Protein AF-A0A7C8F099-F1 (afdb_monomer_lite)

Secondary structure (DSSP, 8-state):
--SSSSSSSSS--------------PPPPPPPPPPP-PPPPPPPPPPP--PPPP----TT-----TT-------SS-----EEEEEEE-TTGGGEEEEEETTS-----B----TT--TTSEEEEEEEPPTT--SEEEEEEEEETTS-EEEEEEEE---SS-TTSPPP--TT------PPPPPP------PPPP------PPPPP--PPPPPPPPPPP-S-----GGGEEEEEEE-HHHHS-GGGHHHHHHHHHHHHHHHHHHHTTT-SEEEEEEGGG--HHHHHHHHHHHHH-TT--EEEEEEE-EEETTEEE-SS-EEEHHHHHHHHHHHHHHHTTT-HHHHHHHHTTEEEEEE-STTGGGGHHHHHHTT-SEEEEESSB---HHHHHHHHHHHHHTT--HHHHHHHHHTTTTT-HHHHHHHHH-GGGTTB--PEEEEE-TT--TTT--TT--

Sequence (454 aa):
MRKSTALILALSVFIAASCVNESYAWKPSPPPPPPITIPTPPPPPPPPVIPLPPFQINNASFLKHPGTSIESARSTGCISNSDVLQIRGTNVNLAKSFNVDGGQVTAARLPGTSDCNLNNCFALSVTTVPGTSPGQRTVALTAIDGRVIRTNFQVTPAGNRCDVPAPNVPGVPVTQQIPPPPMQLPPIKTPPPIQLPPIKTPPPIVLPLPPPAPRKCTTGCDVNRNDRALIFLNNTAAAGDRNYQLLYQFLERSGKAVVSAELGPMYKNIIALEGANATSGNFKQRLAELENDPKVKAIDLVISLHGNPNNILFQDTEMPVSNLAADITNERVRTCRGDQACINQKKQKLRVVYSAACFGESHLDGWLAAGFDAAAGSHDVHTDSAASFPTFMNTWRSGYSFAESVNRANSADRQRKYDAWARSINRDWSSANSQKSVKGNSNVDPGRLMIWTK

pLDDT: mean 74.62, std 23.27, range [26.52, 98.75]

Foldseek 3Di:
DPPPPPPVQPPDPDFAFLADPDPPVDDDDDDDDDDDDDPDDDDDDDDPPDPDPPWDFDPPPFDPDPPPDPPQDPPDDDDFDKDKTKGFGACLVQFPDKDKPQADFPFDFDPDDPVADPRGITIGIGTGDQPRDWAKMWMWTQGPVGDIDIDIDTRDDDPPDPRDDPPPDPDDDPPDDDDPDDDDDDDDPDDDPPPDPPQDDADDQLDADDQPAFDDDPPQLQFQQQQEEEEEQQESQLPDDPVCNVVSVVLRVVLVVLCCVLCVVRHPYYHYQYAVRQALVNVLVVLVVLLPDPSHQAYEYEYHFADDQQWTDTNVDIDRLLVSLVVLLVSQCVVVVNPPVSSLSSLSRAEEYEYLYFCQVSNFVSSVSSRYFKYKFWNGGAGLCSFLVSQLSSNLSSWFFNVVSLVRSLCSCVVCSRLVSNVVNDVSSVVRTNRMDMDGDPVDDSRPHHSSHD

Radius of gyration: 27.8 Å; chains: 1; bounding box: 69×71×85 Å

Structure (mmCIF, N/CA/C/O backbone):
data_AF-A0A7C8F099-F1
#
_entry.id   AF-A0A7C8F099-F1
#
loop_
_atom_site.group_PDB
_atom_site.id
_atom_site.type_symbol
_atom_site.label_atom_id
_atom_site.label_alt_id
_atom_site.label_comp_id
_atom_site.label_asym_id
_atom_site.label_entity_id
_atom_site.label_seq_id
_atom_site.pdbx_PDB_ins_code
_atom_site.Cartn_x
_atom_site.Cartn_y
_atom_site.Cartn_z
_atom_site.occupancy
_atom_site.B_iso_or_equiv
_atom_site.auth_seq_id
_atom_site.auth_comp_id
_atom_site.auth_asym_id
_atom_site.auth_atom_id
_atom_site.pdbx_PDB_model_num
ATOM 1 N N . MET A 1 1 ? 9.299 -28.469 9.829 1.00 38.22 1 MET A N 1
ATOM 2 C CA . MET A 1 1 ? 8.887 -27.638 8.670 1.00 38.22 1 MET A CA 1
ATOM 3 C C . MET A 1 1 ? 9.795 -26.404 8.498 1.00 38.22 1 MET A C 1
ATOM 5 O O . MET A 1 1 ? 9.327 -25.288 8.645 1.00 38.22 1 MET A O 1
ATOM 9 N N . ARG A 1 2 ? 11.105 -26.562 8.227 1.00 32.91 2 ARG A N 1
ATOM 10 C CA . ARG A 1 2 ? 12.059 -25.424 8.107 1.00 32.91 2 ARG A CA 1
ATOM 11 C C . ARG A 1 2 ? 12.949 -25.444 6.848 1.00 32.91 2 ARG A C 1
ATOM 13 O O . ARG A 1 2 ? 13.865 -24.642 6.753 1.00 32.91 2 ARG A O 1
ATOM 20 N N . LYS A 1 3 ? 12.706 -26.340 5.881 1.00 30.36 3 LYS A N 1
ATOM 21 C CA . LYS A 1 3 ? 13.594 -26.519 4.710 1.00 30.36 3 LYS A CA 1
ATOM 22 C C . LYS A 1 3 ? 13.041 -25.987 3.376 1.00 30.36 3 LYS A C 1
ATOM 24 O O . LYS A 1 3 ? 13.790 -25.932 2.413 1.00 30.36 3 LYS A O 1
ATOM 29 N N . SER A 1 4 ? 11.785 -25.536 3.313 1.00 30.62 4 SER A N 1
ATOM 30 C CA . SER A 1 4 ? 11.147 -25.158 2.035 1.00 30.62 4 SER A CA 1
ATOM 31 C C . SER A 1 4 ? 11.249 -23.671 1.667 1.00 30.62 4 SER A C 1
ATOM 33 O O . SER A 1 4 ? 10.989 -23.322 0.523 1.00 30.62 4 SER A O 1
ATOM 35 N N . THR A 1 5 ? 11.661 -22.789 2.582 1.00 37.84 5 THR A N 1
ATOM 36 C CA . THR A 1 5 ? 11.727 -21.336 2.317 1.00 37.84 5 THR A CA 1
ATOM 37 C C . THR A 1 5 ? 13.047 -20.901 1.666 1.00 37.84 5 THR A C 1
ATOM 39 O O . THR A 1 5 ? 13.090 -19.882 0.988 1.00 37.84 5 THR A O 1
ATOM 42 N N . ALA A 1 6 ? 14.125 -21.676 1.824 1.00 33.84 6 ALA A N 1
ATOM 43 C CA . ALA A 1 6 ? 15.457 -21.285 1.350 1.00 33.84 6 ALA A CA 1
ATOM 44 C C . ALA A 1 6 ? 15.653 -21.467 -0.168 1.00 33.84 6 ALA A C 1
ATOM 46 O O . ALA A 1 6 ? 16.507 -20.812 -0.756 1.00 33.84 6 ALA A O 1
ATOM 47 N N . LEU A 1 7 ? 14.858 -22.328 -0.816 1.00 30.50 7 LEU A N 1
ATOM 48 C CA . LEU A 1 7 ? 15.072 -22.702 -2.220 1.00 30.50 7 LEU A CA 1
ATOM 49 C C . LEU A 1 7 ? 14.426 -21.729 -3.226 1.00 30.50 7 LEU A C 1
ATOM 51 O O . LEU A 1 7 ? 14.844 -21.679 -4.376 1.00 30.50 7 LEU A O 1
ATOM 55 N N . ILE A 1 8 ? 13.462 -20.904 -2.798 1.00 37.44 8 ILE A N 1
ATOM 56 C CA . ILE A 1 8 ? 12.811 -19.896 -3.662 1.00 37.44 8 ILE A CA 1
ATOM 57 C C . ILE A 1 8 ? 13.683 -18.629 -3.820 1.00 37.44 8 ILE A C 1
ATOM 59 O O . ILE A 1 8 ? 13.510 -17.870 -4.767 1.00 37.44 8 ILE A O 1
ATOM 63 N N . LEU A 1 9 ? 14.677 -18.424 -2.949 1.00 38.12 9 LEU A N 1
ATOM 64 C CA . LEU A 1 9 ? 15.547 -17.237 -2.944 1.00 38.12 9 LEU A CA 1
ATOM 65 C C . LEU A 1 9 ? 16.757 -17.318 -3.893 1.00 38.12 9 LEU A C 1
ATOM 67 O O . LEU A 1 9 ? 17.378 -16.295 -4.161 1.00 38.12 9 LEU A O 1
ATOM 71 N N . ALA A 1 10 ? 17.105 -18.503 -4.406 1.00 29.53 10 ALA A N 1
ATOM 72 C CA . ALA A 1 10 ? 18.357 -18.710 -5.144 1.00 29.53 10 ALA A CA 1
ATOM 73 C C . ALA A 1 10 ? 18.258 -18.483 -6.667 1.00 29.53 10 ALA A C 1
ATOM 75 O O . ALA A 1 10 ? 19.276 -18.528 -7.352 1.00 29.53 10 ALA A O 1
ATOM 76 N N . LEU A 1 11 ? 17.062 -18.240 -7.215 1.00 30.17 11 LEU A N 1
ATOM 77 C CA . LEU A 1 11 ? 16.843 -18.252 -8.663 1.00 30.17 11 LEU A CA 1
ATOM 78 C C . LEU A 1 11 ? 16.083 -17.011 -9.155 1.00 30.17 11 LEU A C 1
ATOM 80 O O . LEU A 1 11 ? 14.958 -17.147 -9.618 1.00 30.17 11 LEU A O 1
ATOM 84 N N . SER A 1 12 ? 16.662 -15.807 -9.022 1.00 32.50 12 SER A N 1
ATOM 85 C CA . SER A 1 12 ? 16.368 -14.607 -9.846 1.00 32.50 12 SER A CA 1
ATOM 86 C C . SER A 1 12 ? 17.232 -13.417 -9.409 1.00 32.50 12 SER A C 1
ATOM 88 O O . SER A 1 12 ? 16.894 -12.693 -8.476 1.00 32.50 12 SER A O 1
ATOM 90 N N . VAL A 1 13 ? 18.349 -13.193 -10.102 1.00 38.69 13 VAL A N 1
ATOM 91 C CA . VAL A 1 13 ? 19.118 -11.944 -10.014 1.00 38.69 13 VAL A CA 1
ATOM 92 C C . VAL A 1 13 ? 18.523 -10.962 -11.016 1.00 38.69 13 VAL A C 1
ATOM 94 O O . VAL A 1 13 ? 19.031 -10.808 -12.117 1.00 38.69 13 VAL A O 1
ATOM 97 N N . PHE A 1 14 ? 17.414 -10.327 -10.653 1.00 43.53 14 PHE A N 1
ATOM 98 C CA . PHE A 1 14 ? 16.945 -9.125 -11.332 1.00 43.53 14 PHE A CA 1
ATOM 99 C C . PHE A 1 14 ? 16.355 -8.199 -10.283 1.00 43.53 14 PHE A C 1
ATOM 101 O O . PHE A 1 14 ? 15.482 -8.581 -9.507 1.00 43.53 14 PHE A O 1
ATOM 108 N N . ILE A 1 15 ? 16.874 -6.982 -10.248 1.00 46.12 15 ILE A N 1
ATOM 109 C CA . ILE A 1 15 ? 16.385 -5.892 -9.417 1.00 46.12 15 ILE A CA 1
ATOM 110 C C . ILE A 1 15 ? 16.278 -4.724 -10.371 1.00 46.12 15 ILE A C 1
ATOM 112 O O . ILE A 1 15 ? 17.182 -4.497 -11.166 1.00 46.12 15 ILE A O 1
ATOM 116 N N . ALA A 1 16 ? 15.158 -4.029 -10.366 1.00 44.09 16 ALA A N 1
ATOM 117 C CA . ALA A 1 16 ? 15.074 -2.756 -11.045 1.00 44.09 16 ALA A CA 1
ATOM 118 C C . ALA A 1 16 ? 13.911 -1.944 -10.513 1.00 44.09 16 ALA A C 1
ATOM 120 O O . ALA A 1 16 ? 13.008 -2.449 -9.841 1.00 44.09 16 ALA A O 1
ATOM 121 N N . ALA A 1 17 ? 14.018 -0.662 -10.815 1.00 49.12 17 ALA A N 1
ATOM 122 C CA . ALA A 1 17 ? 13.109 0.373 -10.409 1.00 49.12 17 ALA A CA 1
ATOM 123 C C . ALA A 1 17 ? 11.699 0.123 -10.947 1.00 49.12 17 ALA A C 1
ATOM 125 O O . ALA A 1 17 ? 11.513 -0.086 -12.146 1.00 49.12 17 ALA A O 1
ATOM 126 N N . SER A 1 18 ? 10.692 0.231 -10.090 1.00 52.50 18 SER A N 1
ATOM 127 C CA . SER A 1 18 ? 9.282 0.275 -10.485 1.00 52.50 18 SER A CA 1
ATOM 128 C C . SER A 1 18 ? 8.868 1.681 -10.930 1.00 52.50 18 SER A C 1
ATOM 130 O O . SER A 1 18 ? 7.854 2.205 -10.473 1.00 52.50 18 SER A O 1
ATOM 132 N N . CYS A 1 19 ? 9.631 2.320 -11.824 1.00 56.69 19 CYS A N 1
ATOM 133 C CA . CYS A 1 19 ? 9.320 3.669 -12.309 1.00 56.69 19 CYS A CA 1
ATOM 134 C C . CYS A 1 19 ? 9.071 3.677 -13.814 1.00 56.69 19 CYS A C 1
ATOM 136 O O . CYS A 1 19 ? 9.748 2.973 -14.560 1.00 56.69 19 CYS A O 1
ATOM 138 N N . VAL A 1 20 ? 8.113 4.496 -14.238 1.00 48.66 20 VAL A N 1
ATOM 139 C CA . VAL A 1 20 ? 7.842 4.782 -15.647 1.00 48.66 20 VAL A CA 1
ATOM 140 C C . VAL A 1 20 ? 8.427 6.163 -15.913 1.00 48.66 20 VAL A C 1
ATOM 142 O O . VAL A 1 20 ? 7.917 7.140 -15.386 1.00 48.66 20 VAL A O 1
ATOM 145 N N . ASN A 1 21 ? 9.514 6.256 -16.680 1.00 41.03 21 ASN A N 1
ATOM 146 C CA . ASN A 1 21 ? 9.992 7.546 -17.199 1.00 41.03 21 ASN A CA 1
ATOM 147 C C . ASN A 1 21 ? 9.617 7.728 -18.680 1.00 41.03 21 ASN A C 1
ATOM 149 O O . ASN A 1 21 ? 10.219 8.527 -19.392 1.00 41.03 21 ASN A O 1
ATOM 153 N N . GLU A 1 22 ? 8.623 6.978 -19.163 1.00 43.00 22 GLU A N 1
ATOM 154 C CA . GLU A 1 22 ? 8.039 7.225 -20.474 1.00 43.00 22 GLU A CA 1
ATOM 155 C C . GLU A 1 22 ? 6.957 8.289 -20.320 1.00 43.00 22 GLU A C 1
ATOM 157 O O . GLU A 1 22 ? 5.908 8.074 -19.714 1.00 43.00 22 GLU A O 1
ATOM 162 N N . SER A 1 23 ? 7.231 9.460 -20.885 1.00 37.19 23 SER A N 1
ATOM 163 C CA . SER A 1 23 ? 6.254 10.511 -21.134 1.00 37.19 23 SER A CA 1
ATOM 164 C C . SER A 1 23 ? 5.233 10.008 -22.163 1.00 37.19 23 SER A C 1
ATOM 166 O O . SER A 1 23 ? 5.227 10.418 -23.321 1.00 37.19 23 SER A O 1
ATOM 168 N N . TYR A 1 24 ? 4.345 9.095 -21.762 1.00 38.19 24 TYR A N 1
ATOM 169 C CA . TYR A 1 24 ? 3.118 8.862 -22.511 1.00 38.19 24 TYR A CA 1
ATOM 170 C C . TYR A 1 24 ? 2.264 10.111 -22.357 1.00 38.19 24 TYR A C 1
ATOM 172 O O . TYR A 1 24 ? 1.764 10.416 -21.277 1.00 38.19 24 TYR A O 1
ATOM 180 N N . ALA A 1 25 ? 2.104 10.848 -23.453 1.00 33.09 25 ALA A N 1
ATOM 181 C CA . ALA A 1 25 ? 1.113 11.904 -23.555 1.00 33.09 25 ALA A CA 1
ATOM 182 C C . ALA A 1 25 ? -0.287 11.286 -23.390 1.00 33.09 25 ALA A C 1
ATOM 184 O O . ALA A 1 25 ? -0.931 10.877 -24.358 1.00 33.09 25 ALA A O 1
ATOM 185 N N . TRP A 1 26 ? -0.744 11.172 -22.144 1.00 38.16 26 TRP A N 1
ATOM 186 C CA . TRP A 1 26 ? -2.112 10.805 -21.824 1.00 38.16 26 TRP A CA 1
ATOM 187 C C . TRP A 1 26 ? -3.022 11.955 -22.263 1.00 38.16 26 TRP A C 1
ATOM 189 O O . TRP A 1 26 ? -2.859 13.098 -21.830 1.00 38.16 26 TRP A O 1
ATOM 199 N N . LYS A 1 27 ? -3.953 11.675 -23.181 1.00 30.53 27 LYS A N 1
ATOM 200 C CA . LYS A 1 27 ? -4.959 12.655 -23.602 1.00 30.53 27 LYS A CA 1
ATOM 201 C C . LYS A 1 27 ? -5.926 12.883 -22.435 1.00 30.53 27 LYS A C 1
ATOM 203 O O . LYS A 1 27 ? -6.546 11.910 -22.009 1.00 30.53 27 LYS A O 1
ATOM 208 N N . PRO A 1 28 ? -6.099 14.125 -21.950 1.00 32.72 28 PRO A N 1
ATOM 209 C CA . PRO A 1 28 ? -7.051 14.406 -20.889 1.00 32.72 28 PRO A CA 1
ATOM 210 C C . PRO A 1 28 ? -8.471 14.046 -21.326 1.00 32.72 28 PRO A C 1
ATOM 212 O O . PRO A 1 28 ? -8.907 14.403 -22.424 1.00 32.72 28 PRO A O 1
ATOM 215 N N . SER A 1 29 ? -9.192 13.340 -20.457 1.00 35.25 29 SER A N 1
ATOM 216 C CA . SER A 1 29 ? -10.630 13.124 -20.609 1.00 35.25 29 SER A CA 1
ATOM 217 C C . SER A 1 29 ? -11.360 14.475 -20.665 1.00 35.25 29 SER A C 1
ATOM 219 O O . SER A 1 29 ? -10.998 15.385 -19.913 1.00 35.25 29 SER A O 1
ATOM 221 N N . PRO A 1 30 ? -12.382 14.632 -21.528 1.00 44.91 30 PRO A N 1
ATOM 222 C CA . PRO A 1 30 ? -13.163 15.862 -21.594 1.00 44.91 30 PRO A CA 1
ATOM 223 C C . PRO A 1 30 ? -13.821 16.171 -20.237 1.00 44.91 30 PRO A C 1
ATOM 225 O O . PRO A 1 30 ? -14.144 15.244 -19.487 1.00 44.91 30 PRO A O 1
ATOM 228 N N . PRO A 1 31 ? -14.024 17.461 -19.910 1.00 48.53 31 PRO A N 1
ATOM 229 C CA . PRO A 1 31 ? -14.641 17.860 -18.653 1.00 48.53 31 PRO A CA 1
ATOM 230 C C . PRO A 1 31 ? -16.059 17.280 -18.539 1.00 48.53 31 PRO A C 1
ATOM 232 O O . PRO A 1 31 ? -16.783 17.228 -19.539 1.00 48.53 31 PRO A O 1
ATOM 235 N N . PRO A 1 32 ? -16.474 16.837 -17.339 1.00 46.69 32 PRO A N 1
ATOM 236 C CA . PRO A 1 32 ? -17.819 16.328 -17.134 1.00 46.69 32 PRO A CA 1
ATOM 237 C C . PRO A 1 32 ? -18.856 17.434 -17.397 1.00 46.69 32 PRO A C 1
ATOM 239 O O . PRO A 1 32 ? -18.605 18.600 -17.078 1.00 46.69 32 PRO A O 1
ATOM 242 N N . PRO A 1 33 ? -20.023 17.090 -17.973 1.00 56.03 33 PRO A N 1
ATOM 243 C CA . PRO A 1 33 ? -21.098 18.050 -18.183 1.00 56.03 33 PRO A CA 1
ATOM 244 C C . PRO A 1 33 ? -21.601 18.620 -16.844 1.00 56.03 33 PRO A C 1
ATOM 246 O O . PRO A 1 33 ? -21.510 17.944 -15.813 1.00 56.03 33 PRO A O 1
ATOM 249 N N . PRO A 1 34 ? -22.137 19.855 -16.839 1.00 56.00 34 PRO A N 1
ATOM 250 C CA . PRO A 1 34 ? -22.642 20.490 -15.629 1.00 56.00 34 PRO A CA 1
ATOM 251 C C . PRO A 1 34 ? -23.779 19.671 -14.990 1.00 56.00 34 PRO A C 1
ATOM 253 O O . PRO A 1 34 ? -24.546 19.021 -15.709 1.00 56.00 34 PRO A O 1
ATOM 256 N N . PRO A 1 35 ? -23.918 19.693 -13.650 1.00 44.97 35 PRO A N 1
ATOM 257 C CA . PRO A 1 35 ? -24.905 18.878 -12.955 1.00 44.97 35 PRO A CA 1
ATOM 258 C C . PRO A 1 35 ? -26.326 19.324 -13.308 1.00 44.97 35 PRO A C 1
ATOM 260 O O . PRO A 1 35 ? -26.704 20.469 -13.066 1.00 44.97 35 PRO A O 1
ATOM 263 N N . ILE A 1 36 ? -27.127 18.402 -13.839 1.00 51.50 36 ILE A N 1
ATOM 264 C CA . ILE A 1 36 ? -28.574 18.582 -13.968 1.00 51.50 36 ILE A CA 1
ATOM 265 C C . ILE A 1 36 ? -29.189 18.284 -12.598 1.00 51.50 36 ILE A C 1
ATOM 267 O O . ILE A 1 36 ? -29.092 17.166 -12.091 1.00 51.50 36 ILE A O 1
ATOM 271 N N . THR A 1 37 ? -29.818 19.283 -11.985 1.00 40.84 37 THR A N 1
ATOM 272 C CA . THR A 1 37 ? -30.587 19.129 -10.747 1.00 40.84 37 THR A CA 1
ATOM 273 C C . THR A 1 37 ? -31.910 18.426 -11.041 1.00 40.84 37 THR A C 1
ATOM 275 O O . THR A 1 37 ? -32.869 19.035 -11.508 1.00 40.84 37 THR A O 1
ATOM 278 N N . ILE A 1 38 ? -31.962 17.123 -10.760 1.00 49.59 38 ILE A N 1
ATOM 279 C CA . ILE A 1 38 ? -33.190 16.322 -10.799 1.00 49.59 38 ILE A CA 1
ATOM 280 C C . ILE A 1 38 ? -33.715 16.182 -9.358 1.00 49.59 38 ILE A C 1
ATOM 282 O O . ILE A 1 38 ? -32.927 15.844 -8.470 1.00 49.59 38 ILE A O 1
ATOM 286 N N . PRO A 1 39 ? -35.012 16.434 -9.093 1.00 47.47 39 PRO A N 1
ATOM 287 C CA . PRO A 1 39 ? -35.603 16.220 -7.775 1.00 47.47 39 PRO A CA 1
ATOM 288 C C . PRO A 1 39 ? -35.458 14.757 -7.344 1.00 47.47 39 PRO A C 1
ATOM 290 O O . PRO A 1 39 ? -35.674 13.835 -8.130 1.00 47.47 39 PRO A O 1
ATOM 293 N N . THR A 1 40 ? -35.076 14.550 -6.085 1.00 42.88 40 THR A N 1
ATOM 294 C CA . THR A 1 40 ? -34.811 13.232 -5.504 1.00 42.88 40 THR A CA 1
ATOM 295 C C . THR A 1 40 ? -36.081 12.374 -5.495 1.00 42.88 40 THR A C 1
ATOM 297 O O . THR A 1 40 ? -37.045 12.731 -4.813 1.00 42.88 40 THR A O 1
ATOM 300 N N . PRO A 1 41 ? -36.105 11.235 -6.213 1.00 52.56 41 PRO A N 1
ATOM 301 C CA . PRO A 1 41 ? -37.219 10.305 -6.139 1.00 52.56 41 PRO A CA 1
ATOM 302 C C . PRO A 1 41 ? -37.242 9.594 -4.774 1.00 52.56 41 PRO A C 1
ATOM 304 O O . PRO A 1 41 ? -36.205 9.491 -4.106 1.00 52.56 41 PRO A O 1
ATOM 307 N N . PRO A 1 42 ? -38.414 9.093 -4.346 1.00 61.91 42 PRO A N 1
ATOM 308 C CA . PRO A 1 42 ? -38.541 8.316 -3.119 1.00 61.91 42 PRO A CA 1
ATOM 309 C C . PRO A 1 42 ? -37.620 7.082 -3.138 1.00 61.91 42 PRO A C 1
ATOM 311 O O . PRO A 1 42 ? -37.306 6.561 -4.213 1.00 61.91 42 PRO A O 1
ATOM 314 N N . PRO A 1 43 ? -37.176 6.606 -1.958 1.00 51.00 43 PRO A N 1
ATOM 315 C CA . PRO A 1 43 ? -36.260 5.479 -1.862 1.00 51.00 43 PRO A CA 1
ATOM 316 C C . PRO A 1 43 ? -36.870 4.243 -2.538 1.00 51.00 43 PRO A C 1
ATOM 318 O O . PRO A 1 43 ? -38.020 3.898 -2.248 1.00 51.00 43 PRO A O 1
ATOM 321 N N . PRO A 1 44 ? -36.130 3.580 -3.443 1.00 51.19 44 PRO A N 1
ATOM 322 C CA . PRO A 1 44 ? -36.641 2.410 -4.129 1.00 51.19 44 PRO A CA 1
ATOM 323 C C . PRO A 1 44 ? -36.852 1.264 -3.129 1.00 51.19 44 PRO A C 1
ATOM 325 O O . PRO A 1 44 ? -36.115 1.162 -2.140 1.00 51.19 44 PRO A O 1
ATOM 328 N N . PRO A 1 45 ? -37.843 0.390 -3.375 1.00 63.88 45 PRO A N 1
ATOM 329 C CA . PRO A 1 45 ? -38.025 -0.814 -2.579 1.00 63.88 45 PRO A CA 1
ATOM 330 C C . PRO A 1 45 ? -36.741 -1.662 -2.587 1.00 63.88 45 PRO A C 1
ATOM 332 O O . PRO A 1 45 ? -35.963 -1.594 -3.546 1.00 63.88 45 PRO A O 1
ATOM 335 N N . PRO A 1 46 ? -36.496 -2.458 -1.527 1.00 51.16 46 PRO A N 1
ATOM 336 C CA . PRO A 1 46 ? -35.331 -3.328 -1.458 1.00 51.16 46 PRO A CA 1
ATOM 337 C C . PRO A 1 46 ? -35.260 -4.204 -2.716 1.00 51.16 46 PRO A C 1
ATOM 339 O O . PRO A 1 46 ? -36.292 -4.733 -3.144 1.00 51.16 46 PRO A O 1
ATOM 342 N N . PRO A 1 47 ? -34.073 -4.338 -3.336 1.00 42.81 47 PRO A N 1
ATOM 343 C CA . PRO A 1 47 ? -33.948 -5.082 -4.572 1.00 42.81 47 PRO A CA 1
ATOM 344 C C . PRO A 1 47 ? -34.381 -6.532 -4.330 1.00 42.81 47 PRO A C 1
ATOM 346 O O . PRO A 1 47 ? -34.009 -7.115 -3.305 1.00 42.81 47 PRO A O 1
ATOM 349 N N . PRO A 1 48 ? -35.161 -7.129 -5.248 1.00 51.59 48 PRO A N 1
ATOM 350 C CA . PRO A 1 48 ? -35.454 -8.548 -5.173 1.00 51.59 48 PRO A CA 1
ATOM 351 C C . PRO A 1 48 ? -34.133 -9.316 -5.129 1.00 51.59 48 PRO A C 1
ATOM 353 O O . PRO A 1 48 ? -33.162 -8.939 -5.786 1.00 51.59 48 PRO A O 1
ATOM 356 N N . VAL A 1 49 ? -34.084 -10.386 -4.336 1.00 41.75 49 VAL A N 1
ATOM 357 C CA . VAL A 1 49 ? -32.945 -11.306 -4.320 1.00 41.75 49 VAL A CA 1
ATOM 358 C C . VAL A 1 49 ? -32.838 -11.904 -5.720 1.00 41.75 49 VAL A C 1
ATOM 360 O O . VAL A 1 49 ? -33.602 -12.798 -6.074 1.00 41.75 49 VAL A O 1
ATOM 363 N N . ILE A 1 50 ? -31.932 -11.368 -6.540 1.00 36.19 50 ILE A N 1
ATOM 364 C CA . ILE A 1 50 ? -31.658 -11.896 -7.873 1.00 36.19 50 ILE A CA 1
ATOM 365 C C . ILE A 1 50 ? -30.782 -13.136 -7.662 1.00 36.19 50 ILE A C 1
ATOM 367 O O . ILE A 1 50 ? -29.644 -12.989 -7.203 1.00 36.19 50 ILE A O 1
ATOM 371 N N . PRO A 1 51 ? -31.268 -14.359 -7.945 1.00 44.56 51 PRO A N 1
ATOM 372 C CA . PRO A 1 51 ? -30.397 -15.523 -7.957 1.00 44.56 51 PRO A CA 1
ATOM 373 C C . PRO A 1 51 ? -29.259 -15.260 -8.944 1.00 44.56 51 PRO A C 1
ATOM 375 O O . PRO A 1 51 ? -29.498 -14.784 -10.056 1.00 44.56 51 PRO A O 1
ATOM 378 N N . LEU A 1 52 ? -28.018 -15.533 -8.523 1.00 41.59 52 LEU A N 1
ATOM 379 C CA . LEU A 1 52 ? -26.847 -15.419 -9.393 1.00 41.59 52 LEU A CA 1
ATOM 380 C C . LEU A 1 52 ? -27.159 -16.098 -10.736 1.00 41.59 52 LEU A C 1
ATOM 382 O O . LEU A 1 52 ? -27.661 -17.229 -10.723 1.00 41.59 52 LEU A O 1
ATOM 386 N N . PRO A 1 53 ? -26.891 -15.437 -11.878 1.00 45.44 53 PRO A N 1
ATOM 387 C CA . PRO A 1 53 ? -27.207 -16.011 -13.172 1.00 45.44 53 PRO A CA 1
ATOM 388 C C . PRO A 1 53 ? -26.546 -17.392 -13.302 1.00 45.44 53 PRO A C 1
ATOM 390 O O . PRO A 1 53 ? -25.428 -17.593 -12.805 1.00 45.44 53 PRO A O 1
ATOM 393 N N . PRO A 1 54 ? -27.229 -18.364 -13.934 1.00 46.44 54 PRO A N 1
ATOM 394 C CA . PRO A 1 54 ? -26.666 -19.684 -14.149 1.00 46.44 54 PRO A CA 1
ATOM 395 C C . PRO A 1 54 ? -25.321 -19.555 -14.863 1.00 46.44 54 PRO A C 1
ATOM 397 O O . PRO A 1 54 ? -25.136 -18.722 -15.749 1.00 46.44 54 PRO A O 1
ATOM 400 N N . PHE A 1 55 ? -24.366 -20.381 -14.449 1.00 40.94 55 PHE A N 1
ATOM 401 C CA . PHE A 1 55 ? -23.053 -20.446 -15.072 1.00 40.94 55 PHE A CA 1
ATOM 402 C C . PHE A 1 55 ? -23.239 -20.884 -16.530 1.00 40.94 55 PHE A C 1
ATOM 404 O O . PHE A 1 55 ? -23.646 -22.018 -16.777 1.00 40.94 55 PHE A O 1
ATOM 411 N N . GLN A 1 56 ? -22.994 -19.994 -17.491 1.00 41.62 56 GLN A N 1
ATOM 412 C CA . GLN A 1 56 ? -23.112 -20.318 -18.911 1.00 41.62 56 GLN A CA 1
ATOM 413 C C . GLN A 1 56 ? -21.725 -20.543 -19.510 1.00 41.62 56 GLN A C 1
ATOM 415 O O . GLN A 1 56 ? -20.926 -19.617 -19.642 1.00 41.62 56 GLN A O 1
ATOM 420 N N . ILE A 1 57 ? -21.443 -21.793 -19.883 1.00 41.47 57 ILE A N 1
ATOM 421 C CA . ILE A 1 57 ? -20.362 -22.112 -20.816 1.00 41.47 57 ILE A CA 1
ATOM 422 C C . ILE A 1 57 ? -20.982 -22.080 -22.207 1.00 41.47 57 ILE A C 1
ATOM 424 O O . ILE A 1 57 ? -21.818 -22.921 -22.534 1.00 41.47 57 ILE A O 1
ATOM 428 N N . ASN A 1 58 ? -20.577 -21.123 -23.037 1.00 41.31 58 ASN A N 1
ATOM 429 C CA . ASN A 1 58 ? -20.896 -21.192 -24.455 1.00 41.31 58 ASN A CA 1
ATOM 430 C C . ASN A 1 58 ? -20.096 -22.350 -25.064 1.00 41.31 58 ASN A C 1
ATOM 432 O O . ASN A 1 58 ? -18.886 -22.242 -25.258 1.00 41.31 58 ASN A O 1
ATOM 436 N N . ASN A 1 59 ? -20.781 -23.446 -25.410 1.00 37.28 59 ASN A N 1
ATOM 437 C CA . ASN A 1 59 ? -20.207 -24.585 -26.145 1.00 37.28 59 ASN A CA 1
ATOM 438 C C . ASN A 1 59 ? -19.554 -24.181 -27.487 1.00 37.28 59 ASN A C 1
ATOM 440 O O . ASN A 1 59 ? -18.832 -24.974 -28.081 1.00 37.28 59 ASN A O 1
ATOM 444 N N . ALA A 1 60 ? -19.782 -22.951 -27.959 1.00 30.75 60 ALA A N 1
ATOM 445 C CA . ALA A 1 60 ? -19.295 -22.421 -29.229 1.00 30.75 60 ALA A CA 1
ATOM 446 C C . ALA A 1 60 ? -17.874 -21.817 -29.194 1.00 30.75 60 ALA A C 1
ATOM 448 O O . ALA A 1 60 ? -17.443 -21.236 -30.186 1.00 30.75 60 ALA A O 1
ATOM 449 N N . SER A 1 61 ? -17.124 -21.900 -28.090 1.00 34.28 61 SER A N 1
ATOM 450 C CA . SER A 1 61 ? -15.809 -21.235 -27.995 1.00 34.28 61 SER A CA 1
ATOM 451 C C . SER A 1 61 ? -14.664 -22.165 -27.603 1.00 34.28 61 SER A C 1
ATOM 453 O O . SER A 1 61 ? -13.787 -21.791 -26.830 1.00 34.28 61 SER A O 1
ATOM 455 N N . PHE A 1 62 ? -14.640 -23.356 -28.197 1.00 39.72 62 PHE A N 1
ATOM 456 C CA . PHE A 1 62 ? -13.418 -24.141 -28.356 1.00 39.72 62 PHE A CA 1
ATOM 457 C C . PHE A 1 62 ? -12.890 -23.899 -29.769 1.00 39.72 62 PHE A C 1
ATOM 459 O O . PHE A 1 62 ? -13.182 -24.647 -30.700 1.00 39.72 62 PHE A O 1
ATOM 466 N N . LEU A 1 63 ? -12.146 -22.809 -29.959 1.00 35.50 63 LEU A N 1
ATOM 467 C CA . LEU A 1 63 ? -11.413 -22.623 -31.205 1.00 35.50 63 LEU A CA 1
ATOM 468 C C . LEU A 1 63 ? -10.223 -23.582 -31.185 1.00 35.50 63 LEU A C 1
ATOM 470 O O . LEU A 1 63 ? -9.195 -23.307 -30.572 1.00 35.50 63 LEU A O 1
ATOM 474 N N . LYS A 1 64 ? -10.349 -24.708 -31.892 1.00 39.88 64 LYS A N 1
ATOM 475 C CA . LYS A 1 64 ? -9.172 -25.328 -32.495 1.00 39.88 64 LYS A CA 1
ATOM 476 C C . LYS A 1 64 ? -8.692 -24.317 -33.532 1.00 39.88 64 LYS A C 1
ATOM 478 O O . LYS A 1 64 ? -9.297 -24.226 -34.595 1.00 39.88 64 LYS A O 1
ATOM 483 N N . HIS A 1 65 ? -7.697 -23.492 -33.203 1.00 32.19 65 HIS A N 1
ATOM 484 C CA . HIS A 1 65 ? -7.107 -22.604 -34.201 1.00 32.19 65 HIS A CA 1
ATOM 485 C C . HIS A 1 65 ? -6.581 -23.474 -35.352 1.00 32.19 65 HIS A C 1
ATOM 487 O O . HIS A 1 65 ? -5.745 -24.351 -35.114 1.00 32.19 65 HIS A O 1
ATOM 493 N N . PRO A 1 66 ? -7.046 -23.281 -36.596 1.00 31.11 66 PRO A N 1
ATOM 494 C CA . PRO A 1 66 ? -6.343 -23.815 -37.750 1.00 31.11 66 PRO A CA 1
ATOM 495 C C . PRO A 1 66 ? -4.937 -23.203 -37.733 1.00 31.11 66 PRO A C 1
ATOM 497 O O . PRO A 1 66 ? -4.795 -21.992 -37.871 1.00 31.11 66 PRO A O 1
ATOM 500 N N . GLY A 1 67 ? -3.915 -24.018 -37.465 1.00 30.41 67 GLY A N 1
ATOM 501 C CA . GLY A 1 67 ? -2.526 -23.557 -37.369 1.00 30.41 67 GLY A CA 1
ATOM 502 C C . GLY A 1 67 ? -1.892 -23.554 -35.974 1.00 30.41 67 GLY A C 1
ATOM 503 O O . GLY A 1 67 ? -0.725 -23.186 -35.880 1.00 30.41 67 GLY A O 1
ATOM 504 N N . THR A 1 68 ? -2.555 -24.015 -34.900 1.00 29.09 68 THR A N 1
ATOM 505 C CA . THR A 1 68 ? -1.795 -24.463 -33.716 1.00 29.09 68 THR A CA 1
ATOM 506 C C . THR A 1 68 ? -1.050 -25.745 -34.079 1.00 29.09 68 THR A C 1
ATOM 508 O O . THR A 1 68 ? -1.595 -26.848 -34.039 1.00 29.09 68 THR A O 1
ATOM 511 N N . SER A 1 69 ? 0.205 -25.596 -34.499 1.00 29.50 69 SER A N 1
ATOM 512 C CA . SER A 1 69 ? 1.109 -26.721 -34.682 1.00 29.50 69 SER A CA 1
ATOM 513 C C . SER A 1 69 ? 1.383 -27.352 -33.318 1.00 29.50 69 SER A C 1
ATOM 515 O O . SER A 1 69 ? 1.942 -26.701 -32.435 1.00 29.50 69 SER A O 1
ATOM 517 N N . ILE A 1 70 ? 1.044 -28.635 -33.170 1.00 33.56 70 ILE A N 1
ATOM 518 C CA . ILE A 1 70 ? 1.869 -29.556 -32.375 1.00 33.56 70 ILE A CA 1
ATOM 519 C C . ILE A 1 70 ? 3.296 -29.296 -32.853 1.00 33.56 70 ILE A C 1
ATOM 521 O O . ILE A 1 70 ? 3.487 -29.277 -34.070 1.00 33.56 70 ILE A O 1
ATOM 525 N N . GLU A 1 71 ? 4.239 -28.994 -31.956 1.00 26.52 71 GLU A N 1
ATOM 526 C CA . GLU A 1 71 ? 5.629 -28.745 -32.345 1.00 26.52 71 GLU A CA 1
ATOM 527 C C . GLU A 1 71 ? 6.060 -29.805 -33.362 1.00 26.52 71 GLU A C 1
ATOM 529 O O . GLU A 1 71 ? 6.192 -30.988 -33.050 1.00 26.52 71 GLU A O 1
ATOM 534 N N . SER A 1 72 ? 6.210 -29.390 -34.619 1.00 28.97 72 SER A N 1
ATOM 535 C CA . SER A 1 72 ? 6.786 -30.243 -35.640 1.00 28.97 72 SER A CA 1
ATOM 536 C C . SER A 1 72 ? 8.226 -30.466 -35.224 1.00 28.97 72 SER A C 1
ATOM 538 O O . SER A 1 72 ? 8.946 -29.483 -35.014 1.00 28.97 72 SER A O 1
ATOM 540 N N . ALA A 1 73 ? 8.621 -31.732 -35.100 1.00 26.77 73 ALA A N 1
ATOM 541 C CA . ALA A 1 73 ? 9.976 -32.138 -34.775 1.00 26.77 73 ALA A CA 1
ATOM 542 C C . ALA A 1 73 ? 10.985 -31.301 -35.574 1.00 26.77 73 ALA A C 1
ATOM 544 O O . ALA A 1 73 ? 11.183 -31.509 -36.772 1.00 26.77 73 ALA A O 1
ATOM 545 N N . ARG A 1 74 ? 11.649 -30.351 -34.906 1.00 31.94 74 ARG A N 1
ATOM 546 C CA . ARG A 1 74 ? 12.980 -29.962 -35.354 1.00 31.94 74 ARG A CA 1
ATOM 547 C C . ARG A 1 74 ? 13.831 -31.200 -35.120 1.00 31.94 74 ARG A C 1
ATOM 549 O O . ARG A 1 74 ? 13.773 -31.796 -34.047 1.00 31.94 74 ARG A O 1
ATOM 556 N N . SER A 1 75 ? 14.503 -31.636 -36.178 1.00 36.19 75 SER A N 1
ATOM 557 C CA . SER A 1 75 ? 15.453 -32.745 -36.188 1.00 36.19 75 SER A CA 1
ATOM 558 C C . SER A 1 75 ? 16.164 -32.881 -34.836 1.00 36.19 75 SER A C 1
ATOM 560 O O . SER A 1 75 ? 16.768 -31.911 -34.388 1.00 36.19 75 SER A O 1
ATOM 562 N N . THR A 1 76 ? 16.061 -34.079 -34.248 1.00 39.81 76 THR A N 1
ATOM 563 C CA . THR A 1 76 ? 16.585 -34.551 -32.948 1.00 39.81 76 THR A CA 1
ATOM 564 C C . THR A 1 76 ? 15.783 -34.185 -31.684 1.00 39.81 76 THR A C 1
ATOM 566 O O . THR A 1 76 ? 16.126 -33.254 -30.968 1.00 39.81 76 THR A O 1
ATOM 569 N N . GLY A 1 77 ? 14.786 -35.024 -31.354 1.00 41.59 77 GLY A N 1
ATOM 570 C CA . GLY A 1 77 ? 14.286 -35.226 -29.981 1.00 41.59 77 GLY A CA 1
ATOM 571 C C . GLY A 1 77 ? 12.946 -34.562 -29.645 1.00 41.59 77 GLY A C 1
ATOM 572 O O . GLY A 1 77 ? 12.911 -33.428 -29.187 1.00 41.59 77 GLY A O 1
ATOM 573 N N . CYS A 1 78 ? 11.838 -35.293 -29.800 1.00 48.09 78 CYS A N 1
ATOM 574 C CA . CYS A 1 78 ? 10.527 -34.879 -29.290 1.00 48.09 78 CYS A CA 1
ATOM 575 C C . CYS A 1 78 ? 10.405 -35.233 -27.796 1.00 48.09 78 CYS A C 1
ATOM 577 O O . CYS A 1 78 ? 10.612 -36.390 -27.433 1.00 48.09 78 CYS A O 1
ATOM 579 N N . ILE A 1 79 ? 10.094 -34.257 -26.933 1.00 46.09 79 ILE A N 1
ATOM 580 C CA . ILE A 1 79 ? 10.185 -34.415 -25.466 1.00 46.09 79 ILE A CA 1
ATOM 581 C C . ILE A 1 79 ? 8.800 -34.636 -24.808 1.00 46.09 79 ILE A C 1
ATOM 583 O O . ILE A 1 79 ? 8.728 -35.239 -23.738 1.00 46.09 79 ILE A O 1
ATOM 587 N N . SER A 1 80 ? 7.681 -34.226 -25.432 1.00 50.88 80 SER A N 1
ATOM 588 C CA . SER A 1 80 ? 6.322 -34.491 -24.906 1.00 50.88 80 SER A CA 1
ATOM 589 C C . SER A 1 80 ? 5.189 -34.260 -25.919 1.00 50.88 80 SER A C 1
ATOM 591 O O . SER A 1 80 ? 5.247 -33.298 -26.678 1.00 50.88 80 SER A O 1
ATOM 593 N N . ASN A 1 81 ? 4.112 -35.058 -25.843 1.00 56.69 81 ASN A N 1
ATOM 594 C CA . ASN A 1 81 ? 2.829 -34.797 -26.514 1.00 56.69 81 ASN A CA 1
ATOM 595 C C . ASN A 1 81 ? 1.864 -34.095 -25.537 1.00 56.69 81 ASN A C 1
ATOM 597 O O . ASN A 1 81 ? 1.401 -34.721 -24.581 1.00 56.69 81 ASN A O 1
ATOM 601 N N . SER A 1 82 ? 1.528 -32.824 -25.762 1.00 56.72 82 SER A N 1
ATOM 602 C CA . SER A 1 82 ? 0.506 -32.112 -24.981 1.00 56.72 82 SER A CA 1
ATOM 603 C C . SER A 1 82 ? -0.590 -31.538 -25.879 1.00 56.72 82 SER A C 1
ATOM 605 O O . SER A 1 82 ? -0.314 -30.910 -26.898 1.00 56.72 82 SER A O 1
ATOM 607 N N . ASP A 1 83 ? -1.850 -31.759 -25.497 1.00 58.47 83 ASP A N 1
ATOM 608 C CA . ASP A 1 83 ? -2.996 -31.069 -26.084 1.00 58.47 83 ASP A CA 1
ATOM 609 C C . ASP A 1 83 ? -3.315 -29.857 -25.199 1.00 58.47 83 ASP A C 1
ATOM 611 O O . ASP A 1 83 ? -3.523 -29.996 -23.995 1.00 58.47 83 ASP A O 1
ATOM 615 N N . VAL A 1 84 ? -3.381 -28.650 -25.761 1.00 56.00 84 VAL A N 1
ATOM 616 C CA . VAL A 1 84 ? -3.806 -27.464 -24.998 1.00 56.00 84 VAL A CA 1
ATOM 617 C C . VAL A 1 84 ? -5.305 -27.249 -25.190 1.00 56.00 84 VAL A C 1
ATOM 619 O O . VAL A 1 84 ? -5.770 -26.984 -26.296 1.00 56.00 84 VAL A O 1
ATOM 622 N N . LEU A 1 85 ? -6.067 -27.337 -24.101 1.00 59.97 85 LEU A N 1
ATOM 623 C CA . LEU A 1 85 ? -7.492 -27.031 -24.049 1.00 59.97 85 LEU A CA 1
ATOM 624 C C . LEU A 1 85 ? -7.704 -25.595 -23.554 1.00 59.97 85 LEU A C 1
ATOM 626 O O . LEU A 1 85 ? -7.395 -25.262 -22.413 1.00 59.97 85 LEU A O 1
ATOM 630 N N . GLN A 1 86 ? -8.297 -24.736 -24.380 1.00 60.06 86 GLN A N 1
ATOM 631 C CA . GLN A 1 86 ? -8.708 -23.399 -23.948 1.00 60.06 86 GLN A CA 1
ATOM 632 C C . GLN A 1 86 ? -10.187 -23.407 -23.543 1.00 60.06 86 GLN A C 1
ATOM 634 O O . GLN A 1 86 ? -11.053 -23.713 -24.357 1.00 60.06 86 GLN A O 1
ATOM 639 N N . ILE A 1 87 ? -10.479 -23.056 -22.290 1.00 63.34 87 ILE A N 1
ATOM 640 C CA . ILE A 1 87 ? -11.833 -22.966 -21.735 1.00 63.34 87 ILE A CA 1
ATOM 641 C C . ILE A 1 87 ? -12.200 -21.487 -21.590 1.00 63.34 87 ILE A C 1
ATOM 643 O O . ILE A 1 87 ? -11.515 -20.725 -20.905 1.00 63.34 87 ILE A O 1
ATOM 647 N N . ARG A 1 88 ? -13.296 -21.067 -22.229 1.00 61.59 88 ARG A N 1
ATOM 648 C CA . ARG A 1 88 ? -13.803 -19.687 -22.180 1.00 61.59 88 ARG A CA 1
ATOM 649 C C . ARG A 1 88 ? -15.184 -19.654 -21.524 1.00 61.59 88 ARG A C 1
ATOM 651 O O . ARG A 1 88 ? -16.013 -20.521 -21.783 1.00 61.59 88 ARG A O 1
ATOM 658 N N . GLY A 1 89 ? -15.428 -18.658 -20.679 1.00 60.03 89 GLY A N 1
ATOM 659 C CA . GLY A 1 89 ? -16.708 -18.462 -20.002 1.00 60.03 89 GLY A CA 1
ATOM 660 C C . GLY A 1 89 ? -16.619 -17.500 -18.821 1.00 60.03 89 GLY A C 1
ATOM 661 O O . GLY A 1 89 ? -15.557 -17.314 -18.219 1.00 60.03 89 GLY A O 1
ATOM 662 N N . THR A 1 90 ? -17.751 -16.895 -18.475 1.00 52.91 90 THR A N 1
ATOM 663 C CA . THR A 1 90 ? -17.882 -16.068 -17.273 1.00 52.91 90 THR A CA 1
ATOM 664 C C . THR A 1 90 ? -17.638 -16.936 -16.039 1.00 52.91 90 THR A C 1
ATOM 666 O O . THR A 1 90 ? -18.148 -18.051 -15.962 1.00 52.91 90 THR A O 1
ATOM 669 N N . ASN A 1 91 ? -16.867 -16.439 -15.069 1.00 55.25 91 ASN A N 1
ATOM 670 C CA . ASN A 1 91 ? -16.582 -17.117 -13.794 1.00 55.25 91 ASN A CA 1
ATOM 671 C C . ASN A 1 91 ? -15.719 -18.395 -13.872 1.00 55.25 91 ASN A C 1
ATOM 673 O O . ASN A 1 91 ? -15.572 -19.093 -12.868 1.00 55.25 91 ASN A O 1
ATOM 677 N N . VAL A 1 92 ? -15.093 -18.710 -15.013 1.00 61.00 92 VAL A N 1
ATOM 678 C CA . VAL A 1 92 ? -14.151 -19.850 -15.122 1.00 61.00 92 VAL A CA 1
ATOM 679 C C . VAL A 1 92 ? -12.944 -19.689 -14.179 1.00 61.00 92 VAL A C 1
ATOM 681 O O . VAL A 1 92 ? -12.397 -20.672 -13.684 1.00 61.00 92 VAL A O 1
ATOM 684 N N . ASN A 1 93 ? -12.573 -18.452 -13.843 1.00 61.34 93 ASN A N 1
ATOM 685 C CA . ASN A 1 93 ? -11.561 -18.123 -12.834 1.00 61.34 93 ASN A CA 1
ATOM 686 C C . ASN A 1 93 ? -11.938 -18.533 -11.392 1.00 61.34 93 ASN A C 1
ATOM 688 O O . ASN A 1 93 ? -11.069 -18.499 -10.524 1.00 61.34 93 ASN A O 1
ATOM 692 N N . LEU A 1 94 ? -13.195 -18.913 -11.132 1.00 60.09 94 LEU A N 1
ATOM 693 C CA . LEU A 1 94 ? -13.684 -19.375 -9.826 1.00 60.09 94 LEU A CA 1
ATOM 694 C C . LEU A 1 94 ? -13.647 -20.908 -9.669 1.00 60.09 94 LEU A C 1
ATOM 696 O O . LEU A 1 94 ? -14.140 -21.434 -8.668 1.00 60.09 94 LEU A O 1
ATOM 700 N N . ALA A 1 95 ? -13.097 -21.647 -10.638 1.00 63.75 95 ALA A N 1
ATOM 701 C CA . ALA A 1 95 ? -12.911 -23.092 -10.518 1.00 63.75 95 ALA A CA 1
ATOM 702 C C . ALA A 1 95 ? -11.834 -23.424 -9.465 1.00 63.75 95 ALA A C 1
ATOM 704 O O . ALA A 1 95 ? -10.717 -22.912 -9.506 1.00 63.75 95 ALA A O 1
ATOM 705 N N . LYS A 1 96 ? -12.177 -24.301 -8.518 1.00 68.06 96 LYS A N 1
ATOM 706 C CA . LYS A 1 96 ? -11.315 -24.781 -7.429 1.00 68.06 96 LYS A CA 1
ATOM 707 C C . LYS A 1 96 ? -10.439 -25.961 -7.857 1.00 68.06 96 LYS A C 1
ATOM 709 O O . LYS A 1 96 ? -9.316 -26.089 -7.376 1.00 68.06 96 LYS A O 1
ATOM 714 N N . SER A 1 97 ? -10.950 -26.836 -8.721 1.00 74.75 97 SER A N 1
ATOM 715 C CA . SER A 1 97 ? -10.222 -28.010 -9.214 1.00 74.75 97 SER A CA 1
ATOM 716 C C . SER A 1 97 ? -10.690 -28.448 -10.602 1.00 74.75 97 SER A C 1
ATOM 718 O O . SER A 1 97 ? -11.788 -28.102 -11.049 1.00 74.75 97 SER A O 1
ATOM 720 N N . PHE A 1 98 ? -9.836 -29.237 -11.258 1.00 75.25 98 PHE A N 1
ATOM 721 C CA . PHE A 1 98 ? -10.060 -29.829 -12.573 1.00 75.25 98 PHE A CA 1
ATOM 722 C C . PHE A 1 98 ? -9.798 -31.331 -12.490 1.00 75.25 98 PHE A C 1
ATOM 724 O O . PHE A 1 98 ? -8.822 -31.750 -11.870 1.00 75.25 98 PHE A O 1
ATOM 731 N N . ASN A 1 99 ? -10.653 -32.126 -13.123 1.00 78.88 99 ASN A N 1
ATOM 732 C CA . ASN A 1 99 ? -10.445 -33.559 -13.303 1.00 78.88 99 ASN A CA 1
ATOM 733 C C . ASN A 1 99 ? -10.688 -33.915 -14.774 1.00 78.88 99 ASN A C 1
ATOM 735 O O . ASN A 1 99 ? -11.622 -33.384 -15.372 1.00 78.88 99 ASN A O 1
ATOM 739 N N . VAL A 1 100 ? -9.857 -34.778 -15.355 1.00 77.44 100 VAL A N 1
ATOM 740 C CA . VAL A 1 100 ? -10.045 -35.289 -16.717 1.00 77.44 100 VAL A CA 1
ATOM 741 C C . VAL A 1 100 ? -10.098 -36.804 -16.652 1.00 77.44 100 VAL A C 1
ATOM 743 O O . VAL A 1 100 ? -9.175 -37.439 -16.144 1.00 77.44 100 VAL A O 1
ATOM 746 N N . ASP A 1 101 ? -11.174 -37.383 -17.174 1.00 76.94 101 ASP A N 1
ATOM 747 C CA . ASP A 1 101 ? -11.365 -38.831 -17.142 1.00 76.94 101 ASP A CA 1
ATOM 748 C C . ASP A 1 101 ? -10.306 -39.524 -18.018 1.00 76.94 101 ASP A C 1
ATOM 750 O O . ASP A 1 101 ? -10.144 -39.182 -19.185 1.00 76.94 101 ASP A O 1
ATOM 754 N N . GLY A 1 102 ? -9.586 -40.517 -17.487 1.00 67.06 102 GLY A N 1
ATOM 755 C CA . GLY A 1 102 ? -8.700 -41.374 -18.288 1.00 67.06 102 GLY A CA 1
ATOM 756 C C . GLY A 1 102 ? -7.406 -40.722 -18.805 1.00 67.06 102 GLY A C 1
ATOM 757 O O . GLY A 1 102 ? -6.932 -41.103 -19.877 1.00 67.06 102 GLY A O 1
ATOM 758 N N . GLY A 1 103 ? -6.836 -39.755 -18.075 1.00 61.97 103 GLY A N 1
ATOM 759 C CA . GLY A 1 103 ? -5.509 -39.183 -18.347 1.00 61.97 103 GLY A CA 1
ATOM 760 C C . GLY A 1 103 ? -4.841 -38.611 -17.090 1.00 61.97 103 GLY A C 1
ATOM 761 O O . GLY A 1 103 ? -5.510 -38.346 -16.094 1.00 61.97 103 GLY A O 1
ATOM 762 N N . GLN A 1 104 ? -3.518 -38.411 -17.119 1.00 55.66 104 GLN A N 1
ATOM 763 C CA . GLN A 1 104 ? -2.849 -37.561 -16.127 1.00 55.66 104 GLN A CA 1
ATOM 764 C C . GLN A 1 104 ? -2.919 -36.106 -16.585 1.00 55.66 104 GLN A C 1
ATOM 766 O O . GLN A 1 104 ? -2.587 -35.790 -17.720 1.00 55.66 104 GLN A O 1
ATOM 771 N N . VAL A 1 105 ? -3.362 -35.213 -15.703 1.00 56.41 105 VAL A N 1
ATOM 772 C CA . VAL A 1 105 ? -3.522 -33.792 -16.020 1.00 56.41 105 VAL A CA 1
ATOM 773 C C . VAL A 1 105 ? -2.455 -33.009 -15.287 1.00 56.41 105 VAL A C 1
ATOM 775 O O . VAL A 1 105 ? -2.543 -32.810 -14.076 1.00 56.41 105 VAL A O 1
ATOM 778 N N . THR A 1 106 ? -1.477 -32.496 -16.020 1.00 53.72 106 THR A N 1
ATOM 779 C CA . THR A 1 106 ? -0.608 -31.437 -15.507 1.00 53.72 106 THR A CA 1
ATOM 780 C C . THR A 1 106 ? -1.271 -30.100 -15.820 1.00 53.72 106 THR A C 1
ATOM 782 O O . THR A 1 106 ? -0.976 -29.455 -16.822 1.00 53.72 106 THR A O 1
ATOM 785 N N . ALA A 1 107 ? -2.228 -29.696 -14.982 1.00 53.41 107 ALA A N 1
ATOM 786 C CA . ALA A 1 107 ? -2.928 -28.429 -15.155 1.00 53.41 107 ALA A CA 1
ATOM 787 C C . ALA A 1 107 ? -1.958 -27.262 -14.910 1.00 53.41 107 ALA A C 1
ATOM 789 O O . ALA A 1 107 ? -1.694 -26.886 -13.769 1.00 53.41 107 ALA A O 1
ATOM 790 N N . ALA A 1 108 ? -1.425 -26.678 -15.980 1.00 49.22 108 ALA A N 1
ATOM 791 C CA . ALA A 1 108 ? -0.689 -25.423 -15.917 1.00 49.22 108 ALA A CA 1
ATOM 792 C C . ALA A 1 108 ? -1.603 -24.286 -16.380 1.00 49.22 108 ALA A C 1
ATOM 794 O O . ALA A 1 108 ? -2.119 -24.316 -17.496 1.00 49.22 108 ALA A O 1
ATOM 795 N N . ARG A 1 109 ? -1.790 -23.271 -15.529 1.00 51.72 109 ARG A N 1
ATOM 796 C CA . ARG A 1 109 ? -2.397 -22.000 -15.936 1.00 51.72 109 ARG A CA 1
ATOM 797 C C . ARG A 1 109 ? -1.402 -21.307 -16.866 1.00 51.72 109 ARG A C 1
ATOM 799 O O . ARG A 1 109 ? -0.413 -20.757 -16.388 1.00 51.72 109 ARG A O 1
ATOM 806 N N . LEU A 1 110 ? -1.625 -21.376 -18.177 1.00 43.91 110 LEU A N 1
ATOM 807 C CA . LEU A 1 110 ? -0.734 -20.717 -19.131 1.00 43.91 110 LEU A CA 1
ATOM 808 C C . LEU A 1 110 ? -0.951 -19.193 -19.069 1.00 43.91 110 LEU A C 1
ATOM 810 O O . LEU A 1 110 ? -2.100 -18.743 -19.124 1.00 43.91 110 LEU A O 1
ATOM 814 N N . PRO A 1 111 ? 0.112 -18.383 -18.927 1.00 41.19 111 PRO A N 1
ATOM 815 C CA . PRO A 1 111 ? -0.009 -16.938 -19.027 1.00 41.19 111 PRO A CA 1
ATOM 816 C C . PRO A 1 111 ? -0.348 -16.540 -20.470 1.00 41.19 111 PRO A C 1
ATOM 818 O O . PRO A 1 111 ? 0.360 -16.915 -21.397 1.00 41.19 111 PRO A O 1
ATOM 821 N N . GLY A 1 112 ? -1.441 -15.786 -20.621 1.00 48.81 112 GLY A N 1
ATOM 822 C CA . GLY A 1 112 ? -1.747 -14.900 -21.750 1.00 48.81 112 GLY A CA 1
ATOM 823 C C . GLY A 1 112 ? -1.348 -15.380 -23.145 1.00 48.81 112 GLY A C 1
ATOM 824 O O . GLY A 1 112 ? -0.356 -14.916 -23.696 1.00 48.81 112 GLY A O 1
ATOM 825 N N . THR A 1 113 ? -2.185 -16.201 -23.777 1.00 43.03 113 THR A N 1
ATOM 826 C CA . THR A 1 113 ? -2.287 -16.150 -25.243 1.00 43.03 113 THR A CA 1
ATOM 827 C C . THR A 1 113 ? -2.971 -14.830 -25.618 1.00 43.03 113 THR A C 1
ATOM 829 O O . THR A 1 113 ? -3.944 -14.468 -24.952 1.00 43.03 113 THR A O 1
ATOM 832 N N . SER A 1 114 ? -2.513 -14.135 -26.664 1.00 44.72 114 SER A N 1
ATOM 833 C CA . SER A 1 114 ? -3.029 -12.824 -27.127 1.00 44.72 114 SER A CA 1
ATOM 834 C C . SER A 1 114 ? -4.556 -12.745 -27.265 1.00 44.72 114 SER A C 1
ATOM 836 O O . SER A 1 114 ? -5.139 -11.674 -27.131 1.00 44.72 114 SER A O 1
ATOM 838 N N . ASP A 1 115 ? -5.206 -13.891 -27.458 1.00 42.47 115 ASP A N 1
ATOM 839 C CA . ASP A 1 115 ? -6.632 -14.000 -27.770 1.00 42.47 115 ASP A CA 1
ATOM 840 C C . ASP A 1 115 ? -7.490 -14.306 -26.518 1.00 42.47 115 ASP A C 1
ATOM 842 O O . ASP A 1 115 ? -8.675 -14.632 -26.612 1.00 42.47 115 ASP A O 1
ATOM 846 N N . CYS A 1 116 ? -6.884 -14.248 -25.326 1.00 45.75 116 CYS A N 1
ATOM 847 C CA . CYS A 1 116 ? -7.468 -14.628 -24.039 1.00 45.75 116 CYS A CA 1
ATOM 848 C C . CYS A 1 116 ? -7.389 -13.447 -23.058 1.00 45.75 116 CYS A C 1
ATOM 850 O O . CYS A 1 116 ? -6.440 -13.323 -22.286 1.00 45.75 116 CYS A O 1
ATOM 852 N N . ASN A 1 117 ? -8.402 -12.574 -23.066 1.00 50.97 117 ASN A N 1
ATOM 853 C CA . ASN A 1 117 ? -8.538 -11.542 -22.035 1.00 50.97 117 ASN A CA 1
ATOM 854 C C . ASN A 1 117 ? -8.901 -12.190 -20.684 1.00 50.97 117 ASN A C 1
ATOM 856 O O . ASN A 1 117 ? -9.847 -12.976 -20.580 1.00 50.97 117 ASN A O 1
ATOM 860 N N . LEU A 1 118 ? -8.124 -11.856 -19.649 1.00 54.69 118 LEU A N 1
ATOM 861 C CA . LEU A 1 118 ? -7.936 -12.625 -18.406 1.00 54.69 118 LEU A CA 1
ATOM 862 C C . LEU A 1 118 ? -9.192 -12.885 -17.552 1.00 54.69 118 LEU A C 1
ATOM 864 O O . LEU A 1 118 ? -9.163 -13.762 -16.689 1.00 54.69 118 LEU A O 1
ATOM 868 N N . ASN A 1 119 ? -10.291 -12.161 -17.767 1.00 50.44 119 ASN A N 1
ATOM 869 C CA . ASN A 1 119 ? -11.450 -12.223 -16.870 1.00 50.44 119 ASN A CA 1
ATOM 870 C C . ASN A 1 119 ? -12.443 -13.350 -17.202 1.00 50.44 119 ASN A C 1
ATOM 872 O O . ASN A 1 119 ? -13.185 -13.766 -16.319 1.00 50.44 119 ASN A O 1
ATOM 876 N N . ASN A 1 120 ? -12.426 -13.888 -18.428 1.00 55.50 120 ASN A N 1
ATOM 877 C CA . ASN A 1 120 ? -13.392 -14.900 -18.889 1.00 55.50 120 ASN A CA 1
ATOM 878 C C . ASN A 1 120 ? -12.726 -16.088 -19.604 1.00 55.50 120 ASN A C 1
ATOM 880 O O . ASN A 1 120 ? -13.341 -16.742 -20.448 1.00 55.50 120 ASN A O 1
ATOM 884 N N . CYS A 1 121 ? -11.439 -16.330 -19.350 1.00 56.78 121 CYS A N 1
ATOM 885 C CA . CYS A 1 121 ? -10.666 -17.285 -20.131 1.00 56.78 121 CYS A CA 1
ATOM 886 C C . CYS A 1 121 ? -9.606 -17.997 -19.276 1.00 56.78 121 CYS A C 1
ATOM 888 O O . CYS A 1 121 ? -8.879 -17.373 -18.503 1.00 56.78 121 CYS A O 1
ATOM 890 N N . PHE A 1 122 ? -9.542 -19.322 -19.407 1.00 61.38 122 PHE A N 1
ATOM 891 C CA . PHE A 1 122 ? -8.602 -20.209 -18.729 1.00 61.38 122 PHE A CA 1
ATOM 892 C C . PHE A 1 122 ? -8.021 -21.191 -19.746 1.00 61.38 122 PHE A C 1
ATOM 894 O O . PHE A 1 122 ? -8.760 -21.884 -20.439 1.00 61.38 122 PHE A O 1
ATOM 901 N N . ALA A 1 123 ? -6.697 -21.264 -19.843 1.00 60.03 123 ALA A N 1
ATOM 902 C CA . ALA A 1 123 ? -6.019 -22.269 -20.653 1.00 60.03 123 ALA A CA 1
ATOM 903 C C . ALA A 1 123 ? -5.570 -23.428 -19.755 1.00 60.03 123 ALA A C 1
ATOM 905 O O . ALA A 1 123 ? -4.863 -23.213 -18.770 1.00 60.03 123 ALA A O 1
ATOM 906 N N . LEU A 1 124 ? -5.997 -24.639 -20.104 1.00 60.22 124 LEU A N 1
ATOM 907 C CA . LEU A 1 124 ? -5.630 -25.901 -19.480 1.00 60.22 124 LEU A CA 1
ATOM 908 C C . LEU A 1 124 ? -4.737 -26.679 -20.451 1.00 60.22 124 LEU A C 1
ATOM 910 O O . LEU A 1 124 ? -5.198 -27.094 -21.508 1.00 60.22 124 LEU A O 1
ATOM 914 N N . SER A 1 125 ? -3.479 -26.926 -20.098 1.00 60.41 125 SER A N 1
ATOM 915 C CA . SER A 1 125 ? -2.692 -27.935 -20.817 1.00 60.41 125 SER A CA 1
ATOM 916 C C . SER A 1 125 ? -3.086 -29.331 -20.329 1.00 60.41 125 SER A C 1
ATOM 918 O O . SER A 1 125 ? -3.069 -29.593 -19.125 1.00 60.41 125 SER A O 1
ATOM 920 N N . VAL A 1 126 ? -3.465 -30.217 -21.246 1.00 60.75 126 VAL A N 1
ATOM 921 C CA . VAL A 1 126 ? -3.738 -31.632 -20.991 1.00 60.75 126 VAL A CA 1
ATOM 922 C C . VAL A 1 126 ? -2.640 -32.443 -21.670 1.00 60.75 126 VAL A C 1
ATOM 924 O O . VAL A 1 126 ? -2.655 -32.684 -22.875 1.00 60.75 126 VAL A O 1
ATOM 927 N N . THR A 1 127 ? -1.654 -32.872 -20.890 1.00 58.72 127 THR A N 1
ATOM 928 C CA . THR A 1 127 ? -0.593 -33.746 -21.396 1.00 58.72 127 THR A CA 1
ATOM 929 C C . THR A 1 127 ? -1.094 -35.182 -21.420 1.00 58.72 127 THR A C 1
ATOM 931 O O . THR A 1 127 ? -1.284 -35.793 -20.372 1.00 58.72 127 THR A O 1
ATOM 934 N N . THR A 1 128 ? -1.306 -35.752 -22.606 1.00 56.78 128 THR A N 1
ATOM 935 C CA . THR A 1 128 ? -1.594 -37.186 -22.700 1.00 56.78 128 THR A CA 1
ATOM 936 C C . THR A 1 128 ? -0.307 -37.969 -22.478 1.00 56.78 128 THR A C 1
ATOM 938 O O . THR A 1 128 ? 0.680 -37.752 -23.178 1.00 56.78 128 THR A O 1
ATOM 941 N N . VAL A 1 129 ? -0.313 -38.890 -21.518 1.00 56.94 129 VAL A N 1
ATOM 942 C CA . VAL A 1 129 ? 0.804 -39.820 -21.315 1.00 56.94 129 VAL A CA 1
ATOM 943 C C . VAL A 1 129 ? 0.821 -40.891 -22.416 1.00 56.94 129 VAL A C 1
ATOM 945 O O . VAL A 1 129 ? -0.250 -41.222 -22.947 1.00 56.94 129 VAL A O 1
ATOM 948 N N . PRO A 1 130 ? 1.997 -41.450 -22.763 1.00 56.62 130 PRO A N 1
ATOM 949 C CA . PRO A 1 130 ? 2.090 -42.565 -23.703 1.00 56.62 130 PRO A CA 1
ATOM 950 C C . PRO A 1 130 ? 1.103 -43.688 -23.351 1.00 56.62 130 PRO A C 1
ATOM 952 O O . PRO A 1 130 ? 0.970 -44.058 -22.186 1.00 56.62 130 PRO A O 1
ATOM 955 N N . GLY A 1 131 ? 0.391 -44.207 -24.356 1.00 59.84 131 GLY A N 1
ATOM 956 C CA . GLY A 1 131 ? -0.623 -45.260 -24.184 1.00 59.84 131 GLY A CA 1
ATOM 957 C C . GLY A 1 131 ? -2.057 -44.766 -23.951 1.00 59.84 131 GLY A C 1
ATOM 958 O O . GLY A 1 131 ? -2.968 -45.580 -23.811 1.00 59.84 131 GLY A O 1
ATOM 959 N N . THR A 1 132 ? -2.301 -43.451 -23.952 1.00 64.44 132 THR A N 1
ATOM 960 C CA . THR A 1 132 ? -3.666 -42.906 -23.876 1.00 64.44 132 THR A CA 1
ATOM 961 C C . THR A 1 132 ? -4.425 -43.192 -25.181 1.00 64.44 132 THR A C 1
ATOM 963 O O . THR A 1 132 ? -4.114 -42.606 -26.216 1.00 64.44 132 THR A O 1
ATOM 966 N N . SER A 1 133 ? -5.437 -44.068 -25.154 1.00 66.88 133 SER A N 1
ATOM 967 C CA . SER A 1 133 ? -6.219 -44.410 -26.355 1.00 66.88 133 SER A CA 1
ATOM 968 C C . SER A 1 133 ? -6.988 -43.198 -26.908 1.00 66.88 133 SER A C 1
ATOM 970 O O . SER A 1 133 ? -7.559 -42.448 -26.113 1.00 66.88 133 SER A O 1
ATOM 972 N N . PRO A 1 134 ? -7.082 -43.001 -28.236 1.00 72.31 134 PRO A N 1
ATOM 973 C CA . PRO A 1 134 ? -7.949 -41.974 -28.813 1.00 72.31 134 PRO A CA 1
ATOM 974 C C . PRO A 1 134 ? -9.401 -42.107 -28.340 1.00 72.31 134 PRO A C 1
ATOM 976 O O . PRO A 1 134 ? -9.850 -43.194 -27.973 1.00 72.31 134 PRO A O 1
ATOM 979 N N . GLY A 1 135 ? -10.145 -41.005 -28.356 1.00 75.62 135 GLY A N 1
ATOM 980 C CA . GLY A 1 135 ? -11.577 -41.008 -28.063 1.00 75.62 135 GLY A CA 1
ATOM 981 C C . GLY A 1 135 ? -12.043 -39.846 -27.198 1.00 75.62 135 GLY A C 1
ATOM 982 O O . GLY A 1 135 ? -11.284 -38.935 -26.860 1.00 75.62 135 GLY A O 1
ATOM 983 N N . GLN A 1 136 ? -13.323 -39.897 -26.835 1.00 80.50 136 GLN A N 1
ATOM 984 C CA . GLN A 1 136 ? -13.961 -38.849 -26.052 1.00 80.50 136 GLN A CA 1
ATOM 985 C C . GLN A 1 136 ? -13.395 -38.826 -24.630 1.00 80.50 136 GLN A C 1
ATOM 987 O O . GLN A 1 136 ? -13.065 -39.863 -24.051 1.00 80.50 136 GLN A O 1
ATOM 992 N N . ARG A 1 137 ? -13.258 -37.627 -24.077 1.00 79.25 137 ARG A N 1
ATOM 993 C CA . ARG A 1 137 ? -12.760 -37.366 -22.731 1.00 79.25 137 ARG A CA 1
ATOM 994 C C . ARG A 1 137 ? -13.618 -36.314 -22.071 1.00 79.25 137 ARG A C 1
ATOM 996 O O . ARG A 1 137 ? -13.976 -35.341 -22.724 1.00 79.25 137 ARG A O 1
ATOM 1003 N N . THR A 1 138 ? -13.900 -36.492 -20.788 1.00 78.81 138 THR A N 1
ATOM 1004 C CA . THR A 1 138 ? -14.656 -35.522 -19.994 1.00 78.81 138 THR A CA 1
ATOM 1005 C C . THR A 1 138 ? -13.693 -34.688 -19.163 1.00 78.81 138 THR A C 1
ATOM 1007 O O . THR A 1 138 ? -12.859 -35.248 -18.456 1.00 78.81 138 THR A O 1
ATOM 1010 N N . VAL A 1 139 ? -13.834 -33.366 -19.190 1.00 77.62 139 VAL A N 1
ATOM 1011 C CA . VAL A 1 139 ? -13.253 -32.453 -18.200 1.00 77.62 139 VAL A CA 1
ATOM 1012 C C . VAL A 1 139 ? -14.344 -32.045 -17.224 1.00 77.62 139 VAL A C 1
ATOM 1014 O O . VAL A 1 139 ? -15.378 -31.523 -17.637 1.00 77.62 139 VAL A O 1
ATOM 1017 N N . ALA A 1 140 ? -14.106 -32.255 -15.934 1.00 79.88 140 ALA A N 1
ATOM 1018 C CA . ALA A 1 140 ? -14.948 -31.784 -14.846 1.00 79.88 140 ALA A CA 1
ATOM 1019 C C . ALA A 1 140 ? -14.289 -30.584 -14.145 1.00 79.88 140 ALA A C 1
ATOM 1021 O O . ALA A 1 140 ? -13.192 -30.702 -13.596 1.00 79.88 140 ALA A O 1
ATOM 1022 N N . LEU A 1 141 ? -14.970 -29.437 -14.141 1.00 74.19 141 LEU A N 1
ATOM 1023 C CA . LEU A 1 141 ? -14.600 -28.235 -13.398 1.00 74.19 141 LEU A CA 1
ATOM 1024 C C . LEU A 1 141 ? -15.429 -28.171 -12.119 1.00 74.19 141 LEU A C 1
ATOM 1026 O O . LEU A 1 141 ? -16.655 -28.137 -12.194 1.00 74.19 141 LEU A O 1
ATOM 1030 N N . THR A 1 142 ? -14.782 -28.124 -10.957 1.00 76.81 142 THR A N 1
ATOM 1031 C CA . THR A 1 142 ? -15.487 -27.949 -9.677 1.00 76.81 142 THR A CA 1
ATOM 1032 C C . THR A 1 142 ? -15.358 -26.501 -9.223 1.00 76.81 142 THR A C 1
ATOM 1034 O O . THR A 1 142 ? -14.245 -26.032 -8.991 1.00 76.81 142 THR A O 1
ATOM 1037 N N . ALA A 1 143 ? -16.469 -25.780 -9.100 1.00 66.31 143 ALA A N 1
ATOM 1038 C CA . ALA A 1 143 ? -16.502 -24.414 -8.581 1.00 66.31 143 ALA A CA 1
ATOM 1039 C C . ALA A 1 143 ? -16.247 -24.363 -7.061 1.00 66.31 143 ALA A C 1
ATOM 1041 O O . ALA A 1 143 ? -16.343 -25.370 -6.356 1.00 66.31 143 ALA A O 1
ATOM 1042 N N . ILE A 1 144 ? -15.929 -23.171 -6.540 1.00 59.00 144 ILE A N 1
ATOM 1043 C CA . ILE A 1 144 ? -15.756 -22.929 -5.091 1.00 59.00 144 ILE A CA 1
ATOM 1044 C C . ILE A 1 144 ? -17.002 -23.332 -4.282 1.00 59.00 144 ILE A C 1
ATOM 1046 O O . ILE A 1 144 ? -16.864 -23.789 -3.150 1.00 59.00 144 ILE A O 1
ATOM 1050 N N . ASP A 1 145 ? -18.193 -23.214 -4.870 1.00 68.88 145 ASP A N 1
ATOM 1051 C CA . ASP A 1 145 ? -19.474 -23.593 -4.258 1.00 68.88 145 ASP A CA 1
ATOM 1052 C C . ASP A 1 145 ? -19.804 -25.097 -4.358 1.00 68.88 145 ASP A C 1
ATOM 1054 O O . ASP A 1 145 ? -20.874 -25.523 -3.933 1.00 68.88 145 ASP A O 1
ATOM 1058 N N . GLY A 1 146 ? -18.895 -25.911 -4.905 1.00 70.19 146 GLY A N 1
ATOM 1059 C CA . GLY A 1 146 ? -19.051 -27.361 -5.022 1.00 70.19 146 GLY A CA 1
ATOM 1060 C C . GLY A 1 146 ? -19.815 -27.833 -6.260 1.00 70.19 146 GLY A C 1
ATOM 1061 O O . GLY A 1 146 ? -19.886 -29.041 -6.490 1.00 70.19 146 GLY A O 1
ATOM 1062 N N . ARG A 1 147 ? -20.346 -26.931 -7.098 1.00 76.06 147 ARG A N 1
ATOM 1063 C CA . ARG A 1 147 ? -20.965 -27.330 -8.371 1.00 76.06 147 ARG A CA 1
ATOM 1064 C C . ARG A 1 147 ? -19.915 -27.887 -9.328 1.00 76.06 147 ARG A C 1
ATOM 1066 O O . ARG A 1 147 ? -18.829 -27.324 -9.461 1.00 76.06 147 ARG A O 1
ATOM 1073 N N . VAL A 1 148 ? -20.263 -28.968 -10.024 1.00 73.75 148 VAL A N 1
ATOM 1074 C CA . VAL A 1 148 ? -19.396 -29.622 -11.011 1.00 73.75 148 VAL A CA 1
ATOM 1075 C C . VAL A 1 148 ? -19.962 -29.412 -12.408 1.00 73.75 148 VAL A C 1
ATOM 1077 O O . VAL A 1 148 ? -21.110 -29.759 -12.673 1.00 73.75 148 VAL A O 1
ATOM 1080 N N . ILE A 1 149 ? -19.143 -28.881 -13.310 1.00 68.75 149 ILE A N 1
ATOM 1081 C CA . ILE A 1 149 ? -19.488 -28.689 -14.717 1.00 68.75 149 ILE A CA 1
ATOM 1082 C C . ILE A 1 149 ? -18.653 -29.649 -15.549 1.00 68.75 149 ILE A C 1
ATOM 1084 O O . ILE A 1 149 ? -17.432 -29.669 -15.423 1.00 68.75 149 ILE A O 1
ATOM 1088 N N . ARG A 1 150 ? -19.306 -30.446 -16.393 1.00 75.81 150 ARG A N 1
ATOM 1089 C CA . ARG A 1 150 ? -18.653 -31.429 -17.260 1.00 75.81 150 ARG A CA 1
ATOM 1090 C C . ARG A 1 150 ? -18.721 -30.973 -18.709 1.00 75.81 150 ARG A C 1
ATOM 1092 O O . ARG A 1 150 ? -19.763 -30.505 -19.154 1.00 75.81 150 ARG A O 1
ATOM 1099 N N . THR A 1 151 ? -17.630 -31.138 -19.440 1.00 69.69 151 THR A N 1
ATOM 1100 C CA . THR A 1 151 ? -17.610 -30.978 -20.896 1.00 69.69 151 THR A CA 1
ATOM 1101 C C . THR A 1 151 ? -16.786 -32.081 -21.530 1.00 69.69 151 THR A C 1
ATOM 1103 O O . THR A 1 151 ? -15.868 -32.598 -20.898 1.00 69.69 151 THR A O 1
ATOM 1106 N N . ASN A 1 152 ? -17.103 -32.428 -22.773 1.00 75.94 152 ASN A N 1
ATOM 1107 C CA . ASN A 1 152 ? -16.416 -33.482 -23.499 1.00 75.94 152 ASN A CA 1
ATOM 1108 C C . ASN A 1 152 ? -15.520 -32.893 -24.591 1.00 75.94 152 ASN A C 1
ATOM 1110 O O . ASN A 1 152 ? -15.935 -31.992 -25.315 1.00 75.94 152 ASN A O 1
ATOM 1114 N N . PHE A 1 153 ? -14.328 -33.451 -24.772 1.00 70.06 153 PHE A N 1
ATOM 1115 C CA . PHE A 1 153 ? -13.460 -33.186 -25.917 1.00 70.06 153 PHE A CA 1
ATOM 1116 C C . PHE A 1 153 ? -13.020 -34.502 -26.560 1.00 70.06 153 PHE A C 1
ATOM 1118 O O . PHE A 1 153 ? -13.112 -35.564 -25.948 1.00 70.06 153 PHE A O 1
ATOM 1125 N N . GLN A 1 154 ? -12.587 -34.451 -27.817 1.00 72.56 154 GLN A N 1
ATOM 1126 C CA . GLN A 1 154 ? -12.106 -35.624 -28.543 1.00 72.56 154 GLN A CA 1
ATOM 1127 C C . GLN A 1 154 ? -10.581 -35.612 -28.595 1.00 72.56 154 GLN A C 1
ATOM 1129 O O . GLN A 1 154 ? -9.990 -34.681 -29.141 1.00 72.56 154 GLN A O 1
ATOM 1134 N N . VAL A 1 155 ? -9.952 -36.663 -28.070 1.00 69.31 155 VAL A N 1
ATOM 1135 C CA . VAL A 1 155 ? -8.532 -36.942 -28.304 1.00 69.31 155 VAL A CA 1
ATOM 1136 C C . VAL A 1 155 ? -8.431 -37.642 -29.653 1.00 69.31 155 VAL A C 1
ATOM 1138 O O . VAL A 1 155 ? -8.842 -38.795 -29.796 1.00 69.31 155 VAL A O 1
ATOM 1141 N N . THR A 1 156 ? -7.946 -36.932 -30.671 1.00 63.75 156 THR A N 1
ATOM 1142 C CA . THR A 1 156 ? -7.861 -37.478 -32.030 1.00 63.75 156 THR A CA 1
ATOM 1143 C C . THR A 1 156 ? -6.763 -38.540 -32.143 1.00 63.75 156 THR A C 1
ATOM 1145 O O . THR A 1 156 ? -5.702 -38.368 -31.536 1.00 63.75 156 THR A O 1
ATOM 1148 N N . PRO A 1 157 ? -6.963 -39.593 -32.959 1.00 59.69 157 PRO A N 1
ATOM 1149 C CA . PRO A 1 157 ? -5.898 -40.514 -33.338 1.00 59.69 157 PRO A CA 1
ATOM 1150 C C . PRO A 1 157 ? -4.686 -39.766 -33.905 1.00 59.69 157 PRO A C 1
ATOM 1152 O O . PRO A 1 157 ? -4.829 -38.758 -34.599 1.00 59.69 157 PRO A O 1
ATOM 1155 N N . ALA A 1 158 ? -3.495 -40.244 -33.556 1.00 54.41 158 ALA A N 1
ATOM 1156 C CA . ALA A 1 158 ? -2.211 -39.607 -33.801 1.00 54.41 158 ALA A CA 1
ATOM 1157 C C . ALA A 1 158 ? -1.918 -39.388 -35.293 1.00 54.41 158 ALA A C 1
ATOM 1159 O O . ALA A 1 158 ? -1.370 -40.253 -35.964 1.00 54.41 158 ALA A O 1
ATOM 1160 N N . GLY A 1 159 ? -2.230 -38.198 -35.799 1.00 44.09 159 GLY A N 1
ATOM 1161 C CA . GLY A 1 159 ? -1.719 -37.755 -37.095 1.00 44.09 159 GLY A CA 1
ATOM 1162 C C . GLY A 1 159 ? -0.272 -37.256 -37.042 1.00 44.09 159 GLY A C 1
ATOM 1163 O O . GLY A 1 159 ? 0.359 -37.208 -38.081 1.00 44.09 159 GLY A O 1
ATOM 1164 N N . ASN A 1 160 ? 0.244 -36.878 -35.860 1.00 48.38 160 ASN A N 1
ATOM 1165 C CA . ASN A 1 160 ? 1.573 -36.263 -35.669 1.00 48.38 160 ASN A CA 1
ATOM 1166 C C . ASN A 1 160 ? 2.098 -36.414 -34.222 1.00 48.38 160 ASN A C 1
ATOM 1168 O O . ASN A 1 160 ? 2.750 -35.514 -33.698 1.00 48.38 160 ASN A O 1
ATOM 1172 N N . ARG A 1 161 ? 1.748 -37.501 -33.520 1.00 51.78 161 ARG A N 1
ATOM 1173 C CA . ARG A 1 161 ? 2.188 -37.696 -32.129 1.00 51.78 161 ARG A CA 1
ATOM 1174 C C . ARG A 1 161 ? 3.464 -38.531 -32.069 1.00 51.78 161 ARG A C 1
ATOM 1176 O O . ARG A 1 161 ? 3.625 -39.480 -32.829 1.00 51.78 161 ARG A O 1
ATOM 1183 N N . CYS A 1 162 ? 4.349 -38.189 -31.138 1.00 52.91 162 CYS A N 1
ATOM 1184 C CA . CYS A 1 162 ? 5.679 -38.791 -31.000 1.00 52.91 162 CYS A CA 1
ATOM 1185 C C . CYS A 1 162 ? 5.682 -40.226 -30.430 1.00 52.91 162 CYS A C 1
ATOM 1187 O O . CYS A 1 162 ? 6.742 -40.797 -30.202 1.00 52.91 162 CYS A O 1
ATOM 1189 N N . ASP A 1 163 ? 4.506 -40.801 -30.177 1.00 48.81 163 ASP A N 1
ATOM 1190 C CA . ASP A 1 163 ? 4.272 -42.097 -29.534 1.00 48.81 163 ASP A CA 1
ATOM 1191 C C . ASP A 1 163 ? 3.738 -43.177 -30.493 1.00 48.81 163 ASP A C 1
ATOM 1193 O O . ASP A 1 163 ? 3.503 -44.305 -30.061 1.00 48.81 163 ASP A O 1
ATOM 1197 N N . VAL A 1 164 ? 3.590 -42.878 -31.790 1.00 44.31 164 VAL A N 1
ATOM 1198 C CA . VAL A 1 164 ? 3.214 -43.875 -32.803 1.00 44.31 164 VAL A CA 1
ATOM 1199 C C . VAL A 1 164 ? 4.403 -44.139 -33.728 1.00 44.31 164 VAL A C 1
ATOM 1201 O O . VAL A 1 164 ? 4.824 -43.225 -34.441 1.00 44.31 164 VAL A O 1
ATOM 1204 N N . PRO A 1 165 ? 4.965 -45.366 -33.751 1.00 46.06 165 PRO A N 1
ATOM 1205 C CA . PRO A 1 165 ? 5.905 -45.759 -34.792 1.00 46.06 165 PRO A CA 1
ATOM 1206 C C . PRO A 1 165 ? 5.232 -45.526 -36.143 1.00 46.06 165 PRO A C 1
ATOM 1208 O O . PRO A 1 165 ? 4.112 -45.997 -36.349 1.00 46.06 165 PRO A O 1
ATOM 1211 N N . ALA A 1 166 ? 5.882 -44.774 -37.035 1.00 44.38 166 ALA A N 1
ATOM 1212 C CA . ALA A 1 166 ? 5.353 -44.524 -38.370 1.00 44.38 166 ALA A CA 1
ATOM 1213 C C . ALA A 1 166 ? 4.900 -45.860 -38.989 1.00 44.38 166 ALA A C 1
ATOM 1215 O O . ALA A 1 166 ? 5.673 -46.825 -38.950 1.00 44.38 166 ALA A O 1
ATOM 1216 N N . PRO A 1 167 ? 3.664 -45.968 -39.511 1.00 44.28 167 PRO A N 1
ATOM 1217 C CA . PRO A 1 167 ? 3.249 -47.189 -40.174 1.00 44.28 167 PRO A CA 1
ATOM 1218 C C . PRO A 1 167 ? 4.205 -47.425 -41.343 1.00 44.28 167 PRO A C 1
ATOM 1220 O O . PRO A 1 167 ? 4.325 -46.586 -42.235 1.00 44.28 167 PRO A O 1
ATOM 1223 N N . ASN A 1 168 ? 4.905 -48.560 -41.323 1.00 44.34 168 ASN A N 1
ATOM 1224 C CA . ASN A 1 168 ? 5.603 -49.067 -42.496 1.00 44.34 168 ASN A CA 1
ATOM 1225 C C . ASN A 1 168 ? 4.540 -49.293 -43.574 1.00 44.34 168 ASN A C 1
ATOM 1227 O O . ASN A 1 168 ? 3.847 -50.306 -43.548 1.00 44.34 168 ASN A O 1
ATOM 1231 N N . VAL A 1 169 ? 4.380 -48.331 -44.482 1.00 42.47 169 VAL A N 1
ATOM 1232 C CA . VAL A 1 169 ? 3.583 -48.482 -45.699 1.00 42.47 169 VAL A CA 1
ATOM 1233 C C . VAL A 1 169 ? 4.543 -48.946 -46.795 1.00 42.47 169 VAL A C 1
ATOM 1235 O O . VAL A 1 169 ? 5.354 -48.145 -47.266 1.00 42.47 169 VAL A O 1
ATOM 1238 N N . PRO A 1 170 ? 4.512 -50.223 -47.211 1.00 42.22 170 PRO A N 1
ATOM 1239 C CA . PRO A 1 170 ? 5.307 -50.684 -48.336 1.00 42.22 170 PRO A 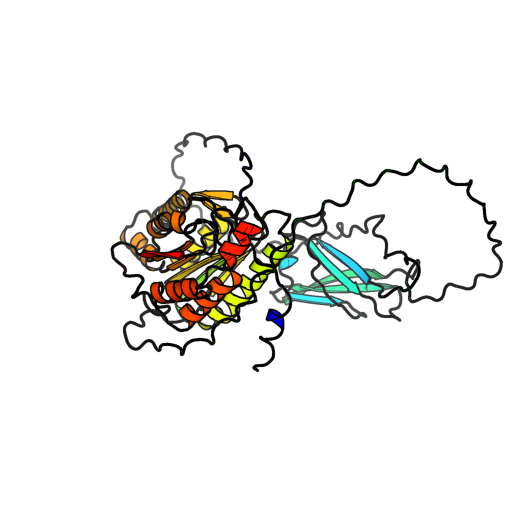CA 1
ATOM 1240 C C . PRO A 1 170 ? 4.659 -50.176 -49.629 1.00 42.22 170 PRO A C 1
ATOM 1242 O O . PRO A 1 170 ? 3.491 -50.463 -49.884 1.00 42.22 170 PRO A O 1
ATOM 1245 N N . GLY A 1 171 ? 5.417 -49.458 -50.462 1.00 49.41 171 GLY A N 1
ATOM 1246 C CA . GLY A 1 171 ? 5.084 -49.328 -51.886 1.00 49.41 171 GLY A CA 1
ATOM 1247 C C . GLY A 1 171 ? 4.729 -47.945 -52.437 1.00 49.41 171 GLY A C 1
ATOM 1248 O O . GLY A 1 171 ? 4.198 -47.894 -53.541 1.00 49.41 171 GLY A O 1
ATOM 1249 N N . VAL A 1 172 ? 5.041 -46.831 -51.764 1.00 36.38 172 VAL A N 1
ATOM 1250 C CA . VAL A 1 172 ? 4.961 -45.503 -52.409 1.00 36.38 172 VAL A CA 1
ATOM 1251 C C . VAL A 1 172 ? 6.365 -45.052 -52.836 1.00 36.38 172 VAL A C 1
ATOM 1253 O O . VAL A 1 172 ? 7.189 -44.755 -51.969 1.00 36.38 172 VAL A O 1
ATOM 1256 N N . PRO A 1 173 ? 6.678 -44.991 -54.145 1.00 44.97 173 PRO A N 1
ATOM 1257 C CA . PRO A 1 173 ? 7.930 -44.421 -54.611 1.00 44.97 173 PRO A CA 1
ATOM 1258 C C . PRO A 1 173 ? 7.885 -42.904 -54.419 1.00 44.97 173 PRO A C 1
ATOM 1260 O O . PRO A 1 173 ? 7.101 -42.197 -55.049 1.00 44.97 173 PRO A O 1
ATOM 1263 N N . VAL A 1 174 ? 8.735 -42.400 -53.528 1.00 38.22 174 VAL A N 1
ATOM 1264 C CA . VAL A 1 174 ? 8.961 -40.966 -53.347 1.00 38.22 174 VAL A CA 1
ATOM 1265 C C . VAL A 1 174 ? 9.825 -40.480 -54.511 1.00 38.22 174 VAL A C 1
ATOM 1267 O O . VAL A 1 174 ? 11.046 -40.624 -54.492 1.00 38.22 174 VAL A O 1
ATOM 1270 N N . THR A 1 175 ? 9.211 -39.901 -55.540 1.00 43.03 175 THR A N 1
ATOM 1271 C CA . THR A 1 175 ? 9.936 -39.090 -56.527 1.00 43.03 175 THR A CA 1
ATOM 1272 C C . THR A 1 175 ? 10.446 -37.826 -55.840 1.00 43.03 175 THR A C 1
ATOM 1274 O O . THR A 1 175 ? 9.687 -36.891 -55.588 1.00 43.03 175 THR A O 1
ATOM 1277 N N . GLN A 1 176 ? 11.741 -37.810 -55.514 1.00 39.59 176 GLN A N 1
ATOM 1278 C CA . GLN A 1 176 ? 12.458 -36.611 -55.088 1.00 39.59 176 GLN A CA 1
ATOM 1279 C C . GLN A 1 176 ? 12.500 -35.615 -56.249 1.00 39.59 176 GLN A C 1
ATOM 1281 O O . GLN A 1 176 ? 13.269 -35.767 -57.196 1.00 39.59 176 GLN A O 1
ATOM 1286 N N . GLN A 1 177 ? 11.670 -34.580 -56.174 1.00 37.53 177 GLN A N 1
ATOM 1287 C CA . GLN A 1 177 ? 11.803 -33.412 -57.029 1.00 37.53 177 GLN A CA 1
ATOM 1288 C C . GLN A 1 177 ? 12.918 -32.541 -56.439 1.00 37.53 177 GLN A C 1
ATOM 1290 O O . GLN A 1 177 ? 12.765 -31.972 -55.360 1.00 37.53 177 GLN A O 1
ATOM 1295 N N . ILE A 1 178 ? 14.069 -32.506 -57.113 1.00 41.12 178 ILE A N 1
ATOM 1296 C CA . ILE A 1 178 ? 15.221 -31.686 -56.726 1.00 41.12 178 ILE A CA 1
ATOM 1297 C C . ILE A 1 178 ? 14.809 -30.211 -56.874 1.00 41.12 178 I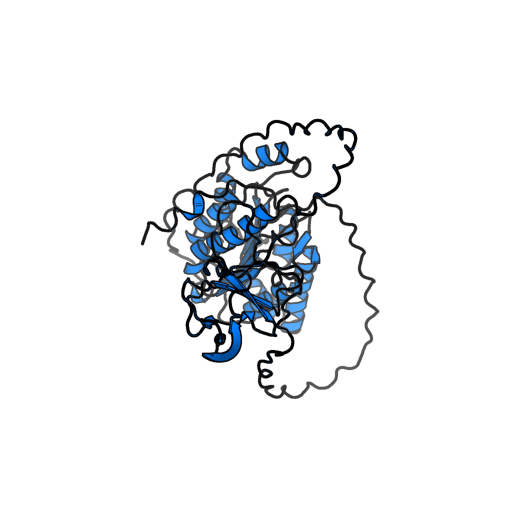LE A C 1
ATOM 1299 O O . ILE A 1 178 ? 14.492 -29.795 -57.992 1.00 41.12 178 ILE A O 1
ATOM 1303 N N . PRO A 1 179 ? 14.768 -29.409 -55.794 1.00 45.25 179 PRO A N 1
ATOM 1304 C CA . PRO A 1 179 ? 14.492 -27.985 -55.915 1.00 45.25 179 PRO A CA 1
ATOM 1305 C C . PRO A 1 179 ? 15.642 -27.285 -56.659 1.00 45.25 179 PRO A C 1
ATOM 1307 O O . PRO A 1 179 ? 16.801 -27.690 -56.518 1.00 45.25 179 PRO A O 1
ATOM 1310 N N . PRO A 1 180 ? 15.351 -26.236 -57.448 1.00 53.50 180 PRO A N 1
ATOM 1311 C CA . PRO A 1 180 ? 16.384 -25.463 -58.124 1.00 53.50 180 PRO A CA 1
ATOM 1312 C C . PRO A 1 180 ? 17.368 -24.859 -57.108 1.00 53.50 180 PRO A C 1
ATOM 1314 O O . PRO A 1 180 ? 16.977 -24.557 -55.974 1.00 53.50 180 PRO A O 1
ATOM 1317 N N . PRO A 1 181 ? 18.643 -24.673 -57.496 1.00 51.50 181 PRO A N 1
ATOM 1318 C CA . PRO A 1 181 ? 19.658 -24.126 -56.611 1.00 51.50 181 PRO A CA 1
ATOM 1319 C C . PRO A 1 181 ? 19.236 -22.734 -56.114 1.00 51.50 181 PRO A C 1
ATOM 1321 O O . PRO A 1 181 ? 18.771 -21.912 -56.910 1.00 51.50 181 PRO A O 1
ATOM 1324 N N . PRO A 1 182 ? 19.374 -22.450 -54.808 1.00 47.19 182 PRO A N 1
ATOM 1325 C CA . PRO A 1 182 ? 18.996 -21.160 -54.254 1.00 47.19 182 PRO A CA 1
ATOM 1326 C C . PRO A 1 182 ? 19.847 -20.055 -54.885 1.00 47.19 182 PRO A C 1
ATOM 1328 O O . PRO A 1 182 ? 21.074 -20.156 -54.933 1.00 47.19 182 PRO A O 1
ATOM 1331 N N . MET A 1 183 ? 19.195 -18.985 -55.350 1.00 49.50 183 MET A N 1
ATOM 1332 C CA . MET A 1 183 ? 19.890 -17.753 -55.721 1.00 49.50 183 MET A CA 1
ATOM 1333 C C . MET A 1 183 ? 20.699 -17.271 -54.514 1.00 49.50 183 MET A C 1
ATOM 1335 O O . MET A 1 183 ? 20.140 -16.999 -53.450 1.00 49.50 183 MET A O 1
ATOM 1339 N N . GLN A 1 184 ? 22.019 -17.178 -54.681 1.00 52.69 184 GLN A N 1
ATOM 1340 C CA . GLN A 1 184 ? 22.905 -16.579 -53.691 1.00 52.69 184 GLN A CA 1
ATOM 1341 C C . GLN A 1 184 ? 22.578 -15.088 -53.590 1.00 52.69 184 GLN A C 1
ATOM 1343 O O . GLN A 1 184 ? 22.965 -14.290 -54.443 1.00 52.69 184 GLN A O 1
ATOM 1348 N N . LEU A 1 185 ? 21.840 -14.711 -52.546 1.00 51.22 185 LEU A N 1
ATOM 1349 C CA . LEU A 1 185 ? 21.736 -13.316 -52.143 1.00 51.22 185 LEU A CA 1
ATOM 1350 C C . LEU A 1 185 ? 23.138 -12.823 -51.745 1.00 51.22 185 LEU A C 1
ATOM 1352 O O . LEU A 1 185 ? 23.868 -13.561 -51.073 1.00 51.22 185 LEU A O 1
ATOM 1356 N N . PRO A 1 186 ? 23.533 -11.598 -52.134 1.00 64.62 186 PRO A N 1
ATOM 1357 C CA . PRO A 1 186 ? 24.787 -11.019 -51.682 1.00 64.62 186 PRO A CA 1
ATOM 1358 C C . PRO A 1 186 ? 24.820 -11.011 -50.145 1.00 64.62 186 PRO A C 1
ATOM 1360 O O . PRO A 1 186 ? 23.786 -10.758 -49.518 1.00 64.62 186 PRO A O 1
ATOM 1363 N N . PRO A 1 187 ? 25.978 -11.298 -49.524 1.00 62.28 187 PRO A N 1
ATOM 1364 C CA . PRO A 1 187 ? 26.089 -11.376 -48.078 1.00 62.28 187 PRO A CA 1
ATOM 1365 C C . PRO A 1 187 ? 25.600 -10.072 -47.451 1.00 62.28 187 PRO A C 1
ATOM 1367 O O . PRO A 1 187 ? 26.183 -9.004 -47.653 1.00 62.28 187 PRO A O 1
ATOM 1370 N N . ILE A 1 188 ? 24.508 -10.167 -46.688 1.00 55.56 188 ILE A N 1
ATOM 1371 C CA . ILE A 1 188 ? 24.042 -9.081 -45.834 1.00 55.56 188 ILE A CA 1
ATOM 1372 C C . ILE A 1 188 ? 25.193 -8.808 -44.870 1.00 55.56 188 ILE A C 1
ATOM 1374 O O . ILE A 1 188 ? 25.522 -9.655 -44.040 1.00 55.56 188 ILE A O 1
ATOM 1378 N N . LYS A 1 189 ? 25.835 -7.641 -44.999 1.00 56.41 189 LYS A N 1
ATOM 1379 C CA . LYS A 1 189 ? 26.779 -7.151 -43.994 1.00 56.41 189 LYS A CA 1
ATOM 1380 C C . LYS A 1 189 ? 25.999 -7.015 -42.693 1.00 56.41 189 LYS A C 1
ATOM 1382 O O . LYS A 1 189 ? 25.274 -6.042 -42.506 1.00 56.41 189 LYS A O 1
ATOM 1387 N N . THR A 1 190 ? 26.113 -8.011 -41.819 1.00 53.91 190 THR A N 1
ATOM 1388 C CA . THR A 1 190 ? 25.619 -7.919 -40.450 1.00 53.91 190 THR A CA 1
ATOM 1389 C C . THR A 1 190 ? 26.256 -6.683 -39.826 1.00 53.91 190 THR A C 1
ATOM 1391 O O . THR A 1 190 ? 27.489 -6.584 -39.841 1.00 53.91 190 THR A O 1
ATOM 1394 N N . PRO A 1 191 ? 25.458 -5.731 -39.311 1.00 58.22 191 PRO A N 1
ATOM 1395 C CA . PRO A 1 191 ? 25.992 -4.652 -38.501 1.00 58.22 191 PRO A CA 1
ATOM 1396 C C . PRO A 1 191 ? 26.892 -5.253 -37.416 1.00 58.22 191 PRO A C 1
ATOM 1398 O O . PRO A 1 191 ? 26.559 -6.325 -36.893 1.00 58.22 191 PRO A O 1
ATOM 1401 N N . PRO A 1 192 ? 28.031 -4.621 -37.088 1.00 66.06 192 PRO A N 1
ATOM 1402 C CA . PRO A 1 192 ? 28.844 -5.073 -35.971 1.00 66.06 192 PRO A CA 1
ATOM 1403 C C . PRO A 1 192 ? 27.941 -5.210 -34.735 1.00 66.06 192 PRO A C 1
ATOM 1405 O O . PRO A 1 192 ? 27.092 -4.337 -34.517 1.00 66.06 192 PRO A O 1
ATOM 1408 N N . PRO A 1 193 ? 28.071 -6.299 -33.952 1.00 56.12 193 PRO A N 1
ATOM 1409 C CA . PRO A 1 193 ? 27.306 -6.471 -32.728 1.00 56.12 193 PRO A CA 1
ATOM 1410 C C . PRO A 1 193 ? 27.420 -5.199 -31.897 1.00 56.12 193 PRO A C 1
ATOM 1412 O O . PRO A 1 193 ? 28.533 -4.726 -31.653 1.00 56.12 193 PRO A O 1
ATOM 1415 N N . ILE A 1 194 ? 26.284 -4.634 -31.487 1.00 45.03 194 ILE A N 1
ATOM 1416 C CA . ILE A 1 194 ? 26.281 -3.523 -30.540 1.00 45.03 194 ILE A CA 1
ATOM 1417 C C . ILE A 1 194 ? 26.981 -4.045 -29.283 1.00 45.03 194 ILE A C 1
ATOM 1419 O O . ILE A 1 194 ? 26.429 -4.872 -28.557 1.00 45.03 194 ILE A O 1
ATOM 1423 N N . GLN A 1 195 ? 28.222 -3.612 -29.055 1.00 37.31 195 GLN A N 1
ATOM 1424 C CA . GLN A 1 195 ? 28.920 -3.871 -27.805 1.00 37.31 195 GLN A CA 1
ATOM 1425 C C . GLN A 1 195 ? 28.211 -3.051 -26.734 1.00 37.31 195 GLN A C 1
ATOM 1427 O O . GLN A 1 195 ? 28.433 -1.848 -26.601 1.00 37.31 195 GLN A O 1
ATOM 1432 N N . LEU A 1 196 ? 27.313 -3.703 -25.996 1.00 43.34 196 LEU A N 1
ATOM 1433 C CA . LEU A 1 196 ? 26.788 -3.132 -24.768 1.00 43.34 196 LEU A CA 1
ATOM 1434 C C . LEU A 1 196 ? 27.982 -2.877 -23.834 1.00 43.34 196 LEU A C 1
ATOM 1436 O O . LEU A 1 196 ? 28.850 -3.750 -23.718 1.00 43.34 196 LEU A O 1
ATOM 1440 N N . PRO A 1 197 ? 28.064 -1.704 -23.184 1.00 52.38 197 PRO A N 1
ATOM 1441 C CA . PRO A 1 197 ? 29.094 -1.463 -22.185 1.00 52.38 197 PRO A CA 1
ATOM 1442 C C . PRO A 1 197 ? 29.051 -2.583 -21.133 1.00 52.38 197 PRO A C 1
ATOM 1444 O O . PRO A 1 197 ? 27.965 -3.098 -20.845 1.00 52.38 197 PRO A O 1
ATOM 1447 N N . PRO A 1 198 ? 30.202 -2.986 -20.565 1.00 57.44 198 PRO A N 1
ATOM 1448 C CA . PRO A 1 198 ? 30.253 -4.053 -19.575 1.00 57.44 198 PRO A CA 1
ATOM 1449 C C . PRO A 1 198 ? 29.275 -3.742 -18.440 1.00 57.44 198 PRO A C 1
ATOM 1451 O O . PRO A 1 198 ? 29.444 -2.770 -17.700 1.00 57.44 198 PRO A O 1
ATOM 1454 N N . ILE A 1 199 ? 28.218 -4.553 -18.341 1.00 55.97 199 ILE A N 1
ATOM 1455 C CA . ILE A 1 199 ? 27.184 -4.403 -17.321 1.00 55.97 199 ILE A CA 1
ATOM 1456 C C . ILE A 1 199 ? 27.874 -4.606 -15.976 1.00 55.97 199 ILE A C 1
ATOM 1458 O O . ILE A 1 199 ? 28.397 -5.688 -15.696 1.00 55.97 199 ILE A O 1
ATOM 1462 N N . LYS A 1 200 ? 27.903 -3.557 -15.145 1.00 67.62 200 LYS A N 1
ATOM 1463 C CA . LYS A 1 200 ? 28.374 -3.675 -13.762 1.00 67.62 200 LYS A CA 1
ATOM 1464 C C . LYS A 1 200 ? 27.580 -4.794 -13.099 1.00 67.62 200 LYS A C 1
ATOM 1466 O O . LYS A 1 200 ? 26.350 -4.808 -13.185 1.00 67.62 200 LYS A O 1
ATOM 1471 N N . THR A 1 201 ? 28.284 -5.741 -12.485 1.00 74.94 201 THR A N 1
ATOM 1472 C CA . THR A 1 201 ? 27.655 -6.901 -11.856 1.00 74.94 201 THR A CA 1
ATOM 1473 C C . THR A 1 201 ? 26.582 -6.437 -10.869 1.00 74.94 201 THR A C 1
ATOM 1475 O O . THR A 1 201 ? 26.817 -5.488 -10.113 1.00 74.94 201 THR A O 1
ATOM 1478 N N . PRO A 1 202 ? 25.388 -7.054 -10.892 1.00 76.00 202 PRO A N 1
ATOM 1479 C CA . PRO A 1 202 ? 24.333 -6.703 -9.959 1.00 76.00 202 PRO A CA 1
ATOM 1480 C C . PRO A 1 202 ? 24.835 -6.888 -8.522 1.00 76.00 202 PRO A C 1
ATOM 1482 O O . PRO A 1 202 ? 25.589 -7.832 -8.251 1.00 76.00 202 PRO A O 1
ATOM 1485 N N . PRO A 1 203 ? 24.445 -6.002 -7.591 1.00 77.69 203 PRO A N 1
ATOM 1486 C CA . PRO A 1 203 ? 24.780 -6.171 -6.188 1.00 7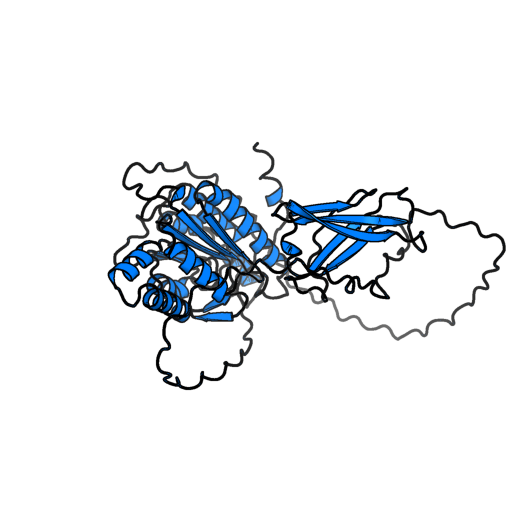7.69 203 PRO A CA 1
ATOM 1487 C C . PRO A 1 203 ? 24.309 -7.543 -5.685 1.00 77.69 203 PRO A C 1
ATOM 1489 O O . PRO A 1 203 ? 23.256 -8.029 -6.111 1.00 77.69 203 PRO A O 1
ATOM 1492 N N . PRO A 1 204 ? 25.081 -8.183 -4.788 1.00 76.81 204 PRO A N 1
ATOM 1493 C CA . PRO A 1 204 ? 24.740 -9.499 -4.271 1.00 76.81 204 PRO A CA 1
ATOM 1494 C C . PRO A 1 204 ? 23.357 -9.477 -3.622 1.00 76.81 204 PRO A C 1
ATOM 1496 O O . PRO A 1 204 ? 22.939 -8.463 -3.058 1.00 76.81 204 PRO A O 1
ATOM 1499 N N . ILE A 1 205 ? 22.661 -10.613 -3.678 1.00 70.94 205 ILE A N 1
ATOM 1500 C CA . ILE A 1 205 ? 21.399 -10.797 -2.962 1.00 70.94 205 ILE A CA 1
ATOM 1501 C C . ILE A 1 205 ? 21.686 -10.593 -1.475 1.00 70.94 205 ILE A C 1
ATOM 1503 O O . ILE A 1 205 ? 22.400 -11.383 -0.853 1.00 70.94 205 ILE A O 1
ATOM 1507 N N . VAL A 1 206 ? 21.142 -9.519 -0.907 1.00 67.94 206 VAL A N 1
ATOM 1508 C CA . VAL A 1 206 ? 21.155 -9.325 0.538 1.00 67.94 206 VAL A CA 1
ATOM 1509 C C . VAL A 1 206 ? 20.131 -10.296 1.102 1.00 67.94 206 VAL A C 1
ATOM 1511 O O . VAL A 1 206 ? 18.926 -10.108 0.937 1.00 67.94 206 VAL A O 1
ATOM 1514 N N . LEU A 1 207 ? 20.609 -11.373 1.729 1.00 69.50 207 LEU A N 1
ATOM 1515 C CA . LEU A 1 207 ? 19.720 -12.250 2.478 1.00 69.50 207 LEU A CA 1
ATOM 1516 C C . LEU A 1 207 ? 19.001 -11.405 3.536 1.00 69.50 207 LEU A C 1
ATOM 1518 O O . LEU A 1 207 ? 19.659 -10.598 4.204 1.00 69.50 207 LEU A O 1
ATOM 1522 N N . PRO A 1 208 ? 17.676 -11.567 3.697 1.00 64.56 208 PRO A N 1
ATOM 1523 C CA . PRO A 1 208 ? 16.954 -10.846 4.728 1.00 64.56 208 PRO A CA 1
ATOM 1524 C C . PRO A 1 208 ? 17.626 -11.120 6.070 1.00 64.56 208 PRO A C 1
ATOM 1526 O O . PRO A 1 208 ? 17.962 -12.266 6.389 1.00 64.56 208 PRO A O 1
ATOM 1529 N N . LEU A 1 209 ? 17.857 -10.052 6.837 1.00 68.19 209 LEU A N 1
ATOM 1530 C CA . LEU A 1 209 ? 18.390 -10.179 8.186 1.00 68.19 209 LEU A CA 1
ATOM 1531 C C . LEU A 1 209 ? 17.518 -11.178 8.961 1.00 68.19 209 LEU A C 1
ATOM 1533 O O . LEU A 1 209 ? 16.294 -11.181 8.776 1.00 68.19 209 LEU A O 1
ATOM 1537 N N . PRO A 1 210 ? 18.114 -12.036 9.811 1.00 75.12 210 PRO A N 1
ATOM 1538 C CA . PRO A 1 210 ? 17.328 -12.944 10.628 1.00 75.12 210 PRO A CA 1
ATOM 1539 C C . PRO A 1 210 ? 16.263 -12.138 11.380 1.00 75.12 210 PRO A C 1
ATOM 1541 O O . PRO A 1 210 ? 16.567 -11.034 11.852 1.00 75.12 210 PRO A O 1
ATOM 1544 N N . PRO A 1 211 ? 15.024 -12.657 11.468 1.00 73.81 211 PRO A N 1
ATOM 1545 C CA . PRO A 1 211 ? 13.932 -11.917 12.065 1.00 73.81 211 PRO A CA 1
ATOM 1546 C C . PRO A 1 211 ? 14.342 -11.439 13.452 1.00 73.81 211 PRO A C 1
ATOM 1548 O O . PRO A 1 211 ? 14.793 -12.260 14.260 1.00 73.81 211 PRO A O 1
ATOM 1551 N N . PRO A 1 212 ? 14.200 -10.138 13.755 1.00 80.75 212 PRO A N 1
ATOM 1552 C CA . PRO A 1 212 ? 14.445 -9.681 15.103 1.00 80.75 212 PRO A CA 1
ATOM 1553 C C . PRO A 1 212 ? 13.472 -10.388 16.047 1.00 80.75 212 PRO A C 1
ATOM 1555 O O . PRO A 1 212 ? 12.358 -10.755 15.648 1.00 80.75 212 PRO A O 1
ATOM 1558 N N . ALA A 1 213 ? 13.897 -10.570 17.299 1.00 82.00 213 ALA A N 1
ATOM 1559 C CA . ALA A 1 213 ? 13.046 -11.147 18.329 1.00 82.00 213 ALA A CA 1
ATOM 1560 C C . ALA A 1 213 ? 11.700 -10.396 18.356 1.00 82.00 213 ALA A C 1
ATOM 1562 O O . ALA A 1 213 ? 11.710 -9.163 18.438 1.00 82.00 213 ALA A O 1
ATOM 1563 N N . PRO A 1 214 ? 10.555 -11.101 18.259 1.00 84.75 214 PRO A N 1
ATOM 1564 C CA . PRO A 1 214 ? 9.255 -10.453 18.312 1.00 84.75 214 PRO A CA 1
ATOM 1565 C C . PRO A 1 214 ? 9.126 -9.653 19.605 1.00 84.75 214 PRO A C 1
ATOM 1567 O O . PRO A 1 214 ? 9.303 -10.196 20.700 1.00 84.75 214 PRO A O 1
ATOM 1570 N N . ARG A 1 215 ? 8.806 -8.366 19.491 1.00 86.62 215 ARG A N 1
ATOM 1571 C CA . ARG A 1 215 ? 8.439 -7.557 20.647 1.00 86.62 215 ARG A CA 1
ATOM 1572 C C . ARG A 1 215 ? 7.056 -8.003 21.096 1.00 86.62 215 ARG A C 1
ATOM 1574 O O . ARG A 1 215 ? 6.140 -8.118 20.290 1.00 86.62 215 ARG A O 1
ATOM 1581 N N . LYS A 1 216 ? 6.893 -8.300 22.382 1.00 80.88 216 LYS A N 1
ATOM 1582 C CA . LYS A 1 216 ? 5.558 -8.511 22.942 1.00 80.88 216 LYS A CA 1
ATOM 1583 C C . LYS A 1 216 ? 4.959 -7.147 23.226 1.00 80.88 216 LYS A C 1
ATOM 1585 O O . LYS A 1 216 ? 5.632 -6.283 23.780 1.00 80.88 216 LYS A O 1
ATOM 1590 N N . CYS A 1 217 ? 3.700 -6.970 22.864 1.00 78.38 217 CYS A N 1
ATOM 1591 C CA . CYS A 1 217 ? 2.957 -5.832 23.359 1.00 78.38 217 CYS A CA 1
ATOM 1592 C C . CYS A 1 217 ? 2.723 -6.017 24.863 1.00 78.38 217 CYS A C 1
ATOM 1594 O O . CYS A 1 217 ? 2.119 -7.010 25.269 1.00 78.38 217 CYS A O 1
ATOM 1596 N N . THR A 1 218 ? 3.257 -5.112 25.680 1.00 76.00 218 THR A N 1
ATOM 1597 C CA . THR A 1 218 ? 3.125 -5.157 27.145 1.00 76.00 218 THR A CA 1
ATOM 1598 C C . THR A 1 218 ? 2.072 -4.182 27.665 1.00 76.00 218 THR A C 1
ATOM 1600 O O . THR A 1 218 ? 1.486 -4.438 28.710 1.00 76.00 218 THR A O 1
ATOM 1603 N N . THR A 1 219 ? 1.797 -3.098 26.933 1.00 69.88 219 THR A N 1
ATOM 1604 C CA . THR A 1 219 ? 0.798 -2.061 27.248 1.00 69.88 219 THR A CA 1
ATOM 1605 C C . THR A 1 219 ? 0.242 -1.448 25.948 1.00 69.88 219 THR A C 1
ATOM 1607 O O . THR A 1 219 ? 0.947 -1.421 24.940 1.00 69.88 219 THR A O 1
ATOM 1610 N N . GLY A 1 220 ? -1.017 -0.975 25.946 1.00 69.31 220 GLY A N 1
ATOM 1611 C CA . GLY A 1 220 ? -1.640 -0.284 24.793 1.00 69.31 220 GLY A CA 1
ATOM 1612 C C . GLY A 1 220 ? -1.976 -1.173 23.584 1.00 69.31 220 GLY A C 1
ATOM 1613 O O . GLY A 1 220 ? -1.951 -0.724 22.440 1.00 69.31 220 GLY A O 1
ATOM 1614 N N . CYS A 1 221 ? -2.222 -2.466 23.810 1.00 79.31 221 CYS A N 1
ATOM 1615 C CA . CYS A 1 221 ? -2.493 -3.458 22.763 1.00 79.31 221 CYS A CA 1
ATOM 1616 C C . CYS A 1 221 ? -3.962 -3.423 22.323 1.00 79.31 221 CYS A C 1
ATOM 1618 O O . CYS A 1 221 ? -4.687 -4.411 22.456 1.00 79.31 221 CYS A O 1
ATOM 1620 N N . ASP A 1 222 ? -4.413 -2.276 21.834 1.00 85.44 222 ASP A N 1
ATOM 1621 C CA . ASP A 1 222 ? -5.844 -1.998 21.696 1.00 85.44 222 ASP A CA 1
ATOM 1622 C C . ASP A 1 222 ? -6.470 -2.689 20.471 1.00 85.44 222 ASP A C 1
ATOM 1624 O O . ASP A 1 222 ? -7.697 -2.734 20.316 1.00 85.44 222 ASP A O 1
ATOM 1628 N N . VAL A 1 223 ? -5.633 -3.282 19.607 1.00 89.56 223 VAL A N 1
ATOM 1629 C CA . VAL A 1 223 ? -6.064 -3.981 18.397 1.00 89.56 223 VAL A CA 1
ATOM 1630 C C . VAL A 1 223 ? -5.486 -5.396 18.320 1.00 89.56 223 VAL A C 1
ATOM 1632 O O . VAL A 1 223 ? -4.290 -5.615 18.104 1.00 89.56 223 VAL A O 1
ATOM 1635 N N . ASN A 1 224 ? -6.370 -6.390 18.428 1.00 92.75 224 ASN A N 1
ATOM 1636 C CA . ASN A 1 224 ? -6.014 -7.796 18.251 1.00 92.75 224 ASN A CA 1
ATOM 1637 C C . ASN A 1 224 ? -5.955 -8.183 16.757 1.00 92.75 224 ASN A C 1
ATOM 1639 O O . ASN A 1 224 ? -6.476 -7.484 15.893 1.00 92.75 224 ASN A O 1
ATOM 1643 N N . ARG A 1 225 ? -5.375 -9.349 16.442 1.00 93.31 225 ARG A N 1
ATOM 1644 C CA . ARG A 1 225 ? -5.314 -9.893 15.069 1.00 93.31 225 ARG A CA 1
ATOM 1645 C C . ARG A 1 225 ? -6.671 -9.917 14.354 1.00 93.31 225 ARG A C 1
ATOM 1647 O O . ARG A 1 225 ? -6.725 -9.625 13.163 1.00 93.31 225 ARG A O 1
ATOM 1654 N N . ASN A 1 226 ? -7.729 -10.310 15.060 1.00 95.50 226 ASN A N 1
ATOM 1655 C CA . ASN A 1 226 ? -9.073 -10.482 14.510 1.00 95.50 226 ASN A CA 1
ATOM 1656 C C . ASN A 1 226 ? -9.745 -9.160 14.114 1.00 95.50 226 ASN A C 1
ATOM 1658 O O . ASN A 1 226 ? -10.681 -9.189 13.314 1.00 95.50 226 ASN A O 1
ATOM 1662 N N . ASP A 1 227 ? -9.226 -8.040 14.613 1.00 96.62 227 ASP A N 1
ATOM 1663 C CA . ASP A 1 227 ? -9.741 -6.696 14.368 1.00 96.62 227 ASP A CA 1
ATOM 1664 C C . ASP A 1 227 ? -8.915 -5.929 13.309 1.00 96.62 227 ASP A C 1
ATOM 1666 O O . ASP A 1 227 ? -9.197 -4.761 13.026 1.00 96.62 227 ASP A O 1
ATOM 1670 N N . ARG A 1 228 ? -7.887 -6.569 12.725 1.00 97.12 228 ARG A N 1
ATOM 1671 C CA . ARG A 1 228 ? -6.979 -5.972 11.730 1.00 97.12 228 ARG A CA 1
ATOM 1672 C C . ARG A 1 228 ? -7.270 -6.445 10.313 1.00 97.12 228 ARG A C 1
ATOM 1674 O O . ARG A 1 228 ? -7.359 -7.651 10.051 1.00 97.12 228 ARG A O 1
ATOM 1681 N N . ALA A 1 229 ? -7.286 -5.490 9.394 1.00 98.31 229 ALA A N 1
ATOM 1682 C CA . ALA A 1 229 ? -7.305 -5.720 7.961 1.00 98.31 229 ALA A CA 1
ATOM 1683 C C . ALA A 1 229 ? -6.086 -5.079 7.285 1.00 98.31 229 ALA A C 1
ATOM 1685 O O . ALA A 1 229 ? -5.586 -4.042 7.716 1.00 98.31 229 ALA A O 1
ATOM 1686 N N . LEU A 1 230 ? -5.611 -5.722 6.226 1.00 98.62 230 LEU A N 1
ATOM 1687 C CA . LEU A 1 230 ? -4.548 -5.231 5.362 1.00 98.62 230 LEU A CA 1
ATOM 1688 C C . LEU A 1 230 ? -5.072 -5.197 3.930 1.00 98.62 230 LEU A C 1
ATOM 1690 O O . LEU A 1 230 ? -5.588 -6.207 3.445 1.00 98.62 230 LEU A O 1
ATOM 1694 N N . ILE A 1 231 ? -4.894 -4.073 3.245 1.00 98.69 231 ILE A N 1
ATOM 1695 C CA . ILE A 1 231 ? -4.997 -4.018 1.786 1.00 98.69 231 ILE A CA 1
ATOM 1696 C C . ILE A 1 231 ? -3.581 -4.091 1.215 1.00 98.69 231 ILE A C 1
ATOM 1698 O O . ILE A 1 231 ? -2.704 -3.326 1.614 1.00 98.69 231 ILE A O 1
ATOM 1702 N N . PHE A 1 232 ? -3.357 -5.005 0.275 1.00 98.62 232 PHE A N 1
ATOM 1703 C CA . PHE A 1 232 ? -2.119 -5.091 -0.490 1.00 98.62 232 PHE A CA 1
ATOM 1704 C C . PHE A 1 232 ? -2.406 -4.775 -1.959 1.00 98.62 232 PHE A C 1
ATOM 1706 O O . PHE A 1 232 ? -3.049 -5.566 -2.647 1.00 98.62 232 PHE A O 1
ATOM 1713 N N . LEU A 1 233 ? -1.956 -3.609 -2.424 1.00 98.25 233 LEU A N 1
ATOM 1714 C CA . LEU A 1 233 ? -2.036 -3.196 -3.826 1.00 98.25 233 LEU A CA 1
ATOM 1715 C C . LEU A 1 233 ? -0.766 -3.641 -4.547 1.00 98.25 233 LEU A C 1
ATOM 1717 O O . LEU A 1 233 ? 0.320 -3.237 -4.141 1.00 98.25 233 LEU A O 1
ATOM 1721 N N . ASN A 1 234 ? -0.885 -4.449 -5.597 1.00 97.25 234 ASN A N 1
ATOM 1722 C CA . ASN A 1 234 ? 0.273 -5.044 -6.261 1.00 97.25 234 ASN A CA 1
ATOM 1723 C C . ASN A 1 234 ? 0.077 -5.128 -7.777 1.00 97.25 234 ASN A C 1
ATOM 1725 O O . ASN A 1 234 ? -0.688 -5.961 -8.258 1.00 97.25 234 ASN A O 1
ATOM 1729 N N . ASN A 1 235 ? 0.738 -4.250 -8.526 1.00 96.19 235 ASN A N 1
ATOM 1730 C CA . ASN A 1 235 ? 0.566 -4.151 -9.977 1.00 96.19 235 ASN A CA 1
ATOM 1731 C C . ASN A 1 235 ? 1.780 -3.527 -10.679 1.00 96.19 235 ASN A C 1
ATOM 1733 O O . ASN A 1 235 ? 1.649 -2.611 -11.494 1.00 96.19 235 ASN A O 1
ATOM 1737 N N . THR A 1 236 ? 2.985 -3.954 -10.307 1.00 93.50 236 THR A N 1
ATOM 1738 C CA . THR A 1 236 ? 4.203 -3.441 -10.949 1.00 93.50 236 THR A CA 1
ATOM 1739 C C . THR A 1 236 ? 4.368 -3.945 -12.387 1.00 93.50 236 THR A C 1
ATOM 1741 O O . THR A 1 236 ? 4.930 -3.261 -13.223 1.00 93.50 236 THR A O 1
ATOM 1744 N N . ALA A 1 237 ? 3.841 -5.107 -12.760 1.00 93.19 237 ALA A N 1
ATOM 1745 C CA . ALA A 1 237 ? 4.022 -5.644 -14.105 1.00 93.19 237 ALA A CA 1
ATOM 1746 C C . ALA A 1 237 ? 3.145 -4.958 -15.150 1.00 93.19 237 ALA A C 1
ATOM 1748 O O . ALA A 1 237 ? 3.548 -4.857 -16.303 1.00 93.19 237 ALA A O 1
ATOM 1749 N N . ALA A 1 238 ? 1.941 -4.508 -14.805 1.00 90.00 238 ALA A N 1
ATOM 1750 C CA . ALA A 1 238 ? 1.037 -3.976 -15.823 1.00 90.00 238 ALA A CA 1
ATOM 1751 C C . ALA A 1 238 ? 1.443 -2.590 -16.342 1.00 90.00 238 ALA A C 1
ATOM 1753 O O . ALA A 1 238 ? 1.235 -2.302 -17.519 1.00 90.00 238 ALA A O 1
ATOM 1754 N N . ALA A 1 239 ? 2.000 -1.748 -15.469 1.00 85.31 239 ALA A N 1
ATOM 1755 C CA . ALA A 1 239 ? 2.424 -0.388 -15.800 1.00 85.31 239 ALA A CA 1
ATOM 1756 C C . ALA A 1 239 ? 3.937 -0.269 -16.048 1.00 85.31 239 ALA A C 1
ATOM 1758 O O . ALA A 1 239 ? 4.420 0.818 -16.349 1.00 85.31 239 ALA A O 1
ATOM 1759 N N . GLY A 1 240 ? 4.686 -1.361 -15.902 1.00 86.69 240 GLY A N 1
ATOM 1760 C CA . GLY A 1 240 ? 6.132 -1.359 -16.053 1.00 86.69 240 GLY A CA 1
ATOM 1761 C C . GLY A 1 240 ? 6.604 -1.297 -17.503 1.00 86.69 240 GLY A C 1
ATOM 1762 O O . GLY A 1 240 ? 5.915 -1.725 -18.429 1.00 86.69 240 GLY A O 1
ATOM 1763 N N . ASP A 1 241 ? 7.822 -0.788 -17.693 1.00 85.50 241 ASP A N 1
ATOM 1764 C CA . ASP A 1 241 ? 8.530 -0.865 -18.971 1.00 85.50 241 ASP A CA 1
ATOM 1765 C C . ASP A 1 241 ? 8.649 -2.333 -19.429 1.00 85.50 241 ASP A C 1
ATOM 1767 O O . ASP A 1 241 ? 9.116 -3.221 -18.704 1.00 85.50 241 ASP A O 1
ATOM 1771 N N . ARG A 1 242 ? 8.241 -2.576 -20.679 1.00 88.00 242 ARG A N 1
ATOM 1772 C CA . ARG A 1 242 ? 8.230 -3.895 -21.322 1.00 88.00 242 ARG A CA 1
ATOM 1773 C C . ARG A 1 242 ? 9.607 -4.557 -21.343 1.00 88.00 242 ARG A C 1
ATOM 1775 O O . ARG A 1 242 ? 9.677 -5.785 -21.291 1.00 88.00 242 ARG A O 1
ATOM 1782 N N . ASN A 1 243 ? 10.685 -3.775 -21.370 1.00 85.69 243 ASN A N 1
ATOM 1783 C CA . ASN A 1 243 ? 12.059 -4.277 -21.318 1.00 85.69 243 ASN A CA 1
ATOM 1784 C C . ASN A 1 243 ? 12.380 -4.971 -19.985 1.00 85.69 243 ASN A C 1
ATOM 1786 O O . ASN A 1 243 ? 13.263 -5.827 -19.926 1.00 85.69 243 ASN A O 1
ATOM 1790 N N . TYR A 1 244 ? 11.634 -4.652 -18.925 1.00 84.62 244 TYR A N 1
ATOM 1791 C CA . TYR A 1 244 ? 11.816 -5.195 -17.580 1.00 84.62 244 TYR A CA 1
ATOM 1792 C C . TYR A 1 244 ? 10.618 -6.039 -17.113 1.00 84.62 244 TYR A C 1
ATOM 1794 O O . TYR A 1 244 ? 10.478 -6.334 -15.927 1.00 84.62 244 TYR A O 1
ATOM 1802 N N . GLN A 1 245 ? 9.769 -6.508 -18.033 1.00 88.06 245 GLN A N 1
ATOM 1803 C CA . GLN A 1 245 ? 8.522 -7.195 -17.685 1.00 88.06 245 GLN A CA 1
ATOM 1804 C C . GLN A 1 245 ? 8.713 -8.445 -16.814 1.00 88.06 245 GLN A C 1
ATOM 1806 O O . GLN A 1 245 ? 7.965 -8.663 -15.860 1.00 88.06 245 GLN A O 1
ATOM 1811 N N . LEU A 1 246 ? 9.719 -9.274 -17.115 1.00 83.38 246 LEU A N 1
ATOM 1812 C CA . LEU A 1 246 ? 10.011 -10.481 -16.329 1.00 83.38 246 LEU A CA 1
ATOM 1813 C C . LEU A 1 246 ? 10.371 -10.147 -14.883 1.00 83.38 246 LEU A C 1
ATOM 1815 O O . LEU A 1 246 ? 9.963 -10.851 -13.956 1.00 83.38 246 LEU A O 1
ATOM 1819 N N . LEU A 1 247 ? 11.111 -9.058 -14.700 1.00 83.00 247 LEU A N 1
ATOM 1820 C CA . LEU A 1 247 ? 11.441 -8.548 -13.387 1.00 83.00 247 LEU A CA 1
ATOM 1821 C C . LEU A 1 247 ? 10.184 -8.061 -12.668 1.00 83.00 247 LEU A C 1
ATOM 1823 O O . LEU A 1 247 ? 9.972 -8.452 -11.526 1.00 83.00 247 LEU A O 1
ATOM 1827 N N . TYR A 1 248 ? 9.352 -7.230 -13.295 1.00 89.62 248 TYR A N 1
ATOM 1828 C CA . TYR A 1 248 ? 8.167 -6.713 -12.614 1.00 89.62 248 TYR A CA 1
ATOM 1829 C C . TYR A 1 248 ? 7.210 -7.835 -12.213 1.00 89.62 248 TYR A C 1
ATOM 1831 O O . TYR A 1 248 ? 6.754 -7.882 -11.076 1.00 89.62 248 TYR A O 1
ATOM 1839 N N . GLN A 1 249 ? 7.021 -8.837 -13.072 1.00 89.94 249 GLN A N 1
ATOM 1840 C CA . GLN A 1 249 ? 6.279 -10.048 -12.708 1.00 89.94 249 GLN A CA 1
ATOM 1841 C C . GLN A 1 249 ? 6.918 -10.802 -11.536 1.00 89.94 249 GLN A C 1
ATOM 1843 O O . GLN A 1 249 ? 6.218 -11.377 -10.698 1.00 89.94 249 GLN A O 1
ATOM 1848 N N . PHE A 1 250 ? 8.250 -10.847 -11.471 1.00 86.94 250 PHE A N 1
ATOM 1849 C CA . PHE A 1 250 ? 8.951 -11.418 -10.327 1.00 86.94 250 PHE A CA 1
ATOM 1850 C C . PHE A 1 250 ? 8.709 -10.600 -9.052 1.00 86.94 250 PHE A C 1
ATOM 1852 O O . PHE A 1 250 ? 8.410 -11.203 -8.019 1.00 86.94 250 PHE A O 1
ATOM 1859 N N . LEU A 1 251 ? 8.781 -9.268 -9.114 1.00 87.44 251 LEU A N 1
ATOM 1860 C CA . LEU A 1 251 ? 8.509 -8.378 -7.984 1.00 87.44 251 LEU A CA 1
ATOM 1861 C C . LEU A 1 251 ? 7.069 -8.528 -7.492 1.00 87.44 251 LEU A C 1
ATOM 1863 O O . LEU A 1 251 ? 6.871 -8.684 -6.291 1.00 87.44 251 LEU A O 1
ATOM 1867 N N . GLU A 1 252 ? 6.082 -8.596 -8.386 1.00 91.06 252 GLU A N 1
ATOM 1868 C CA . GLU A 1 252 ? 4.689 -8.841 -8.003 1.00 91.06 252 GLU A CA 1
ATOM 1869 C C . GLU A 1 252 ? 4.520 -10.178 -7.276 1.00 91.06 252 GLU A C 1
ATOM 1871 O O . GLU A 1 252 ? 3.962 -10.229 -6.175 1.00 91.06 252 GLU A O 1
ATOM 1876 N N . ARG A 1 253 ? 5.020 -11.275 -7.865 1.00 90.12 253 ARG A N 1
ATOM 1877 C CA . ARG A 1 253 ? 4.912 -12.616 -7.264 1.00 90.12 253 ARG A CA 1
ATOM 1878 C C . ARG A 1 253 ? 5.619 -12.680 -5.913 1.00 90.12 253 ARG A C 1
ATOM 1880 O O . ARG A 1 253 ? 5.081 -13.248 -4.962 1.00 90.12 253 ARG A O 1
ATOM 1887 N N . SER A 1 254 ? 6.807 -12.089 -5.828 1.00 88.56 254 SER A N 1
ATOM 1888 C CA . SER A 1 254 ? 7.626 -12.087 -4.615 1.00 88.56 254 SER A CA 1
ATOM 1889 C C . SER A 1 254 ? 7.019 -11.198 -3.537 1.00 88.56 254 SER A C 1
ATOM 1891 O O . SER A 1 254 ? 6.926 -11.621 -2.390 1.00 88.56 254 SER A O 1
ATOM 1893 N N . GLY A 1 255 ? 6.528 -10.011 -3.898 1.00 91.81 255 GLY A N 1
ATOM 1894 C CA . GLY A 1 255 ? 5.842 -9.093 -2.993 1.00 91.81 255 GLY A CA 1
ATOM 1895 C C . GLY A 1 255 ? 4.629 -9.752 -2.346 1.00 91.81 255 GLY A C 1
ATOM 1896 O O . GLY A 1 255 ? 4.510 -9.752 -1.120 1.00 91.81 255 GLY A O 1
ATOM 1897 N N . LYS A 1 256 ? 3.795 -10.431 -3.145 1.00 94.19 256 LYS A N 1
ATOM 1898 C CA . LYS A 1 256 ? 2.675 -11.237 -2.640 1.00 94.19 256 LYS A CA 1
ATOM 1899 C C . LYS A 1 256 ? 3.127 -12.322 -1.671 1.00 94.19 256 LYS A C 1
ATOM 1901 O O . LYS A 1 256 ? 2.545 -12.463 -0.594 1.00 94.19 256 LYS A O 1
ATOM 1906 N N . ALA A 1 257 ? 4.147 -13.095 -2.043 1.00 90.81 257 ALA A N 1
ATOM 1907 C CA . ALA A 1 257 ? 4.659 -14.171 -1.203 1.00 90.81 257 ALA A CA 1
ATOM 1908 C C . ALA A 1 257 ? 5.188 -13.638 0.139 1.00 90.81 257 ALA A C 1
ATOM 1910 O O . ALA A 1 257 ? 4.845 -14.184 1.186 1.00 90.81 257 ALA A O 1
ATOM 1911 N N . VAL A 1 258 ? 5.952 -12.542 0.117 1.00 92.56 258 VAL A N 1
ATOM 1912 C CA . VAL A 1 258 ? 6.503 -11.884 1.310 1.00 92.56 258 VAL A CA 1
ATOM 1913 C C . VAL A 1 258 ? 5.389 -11.337 2.200 1.00 92.56 258 VAL A C 1
ATOM 1915 O O . VAL A 1 258 ? 5.364 -11.644 3.390 1.00 92.56 258 VAL A O 1
ATOM 1918 N N . VAL A 1 259 ? 4.430 -10.586 1.648 1.00 95.62 259 VAL A N 1
ATOM 1919 C CA . VAL A 1 259 ? 3.297 -10.051 2.423 1.00 95.62 259 VAL A CA 1
ATOM 1920 C C . VAL A 1 259 ? 2.481 -11.184 3.039 1.00 95.62 259 VAL A C 1
ATOM 1922 O O . VAL A 1 259 ? 2.168 -11.142 4.226 1.00 95.62 259 VAL A O 1
ATOM 1925 N N . SER A 1 260 ? 2.173 -12.233 2.273 1.00 93.88 260 SER A N 1
ATOM 1926 C CA . SER A 1 260 ? 1.416 -13.374 2.790 1.00 93.88 260 SER A CA 1
ATOM 1927 C C . SER A 1 260 ? 2.169 -14.116 3.895 1.00 93.88 260 SER A C 1
ATOM 1929 O O . SER A 1 260 ? 1.552 -14.507 4.886 1.00 93.88 260 SER A O 1
ATOM 1931 N N . ALA A 1 261 ? 3.473 -14.343 3.730 1.00 89.69 261 ALA A N 1
ATOM 1932 C CA . ALA A 1 261 ? 4.277 -15.096 4.686 1.00 89.69 261 ALA A CA 1
ATOM 1933 C C . ALA A 1 261 ? 4.518 -14.310 5.982 1.00 89.69 261 ALA A C 1
ATOM 1935 O O . ALA A 1 261 ? 4.372 -14.860 7.074 1.00 89.69 261 ALA A O 1
ATOM 1936 N N . GLU A 1 262 ? 4.858 -13.027 5.869 1.00 92.50 262 GLU A N 1
ATOM 1937 C CA . GLU A 1 262 ? 5.174 -12.192 7.024 1.00 92.50 262 GLU A CA 1
ATOM 1938 C C . GLU A 1 262 ? 3.891 -11.664 7.688 1.00 92.50 262 GLU A C 1
ATOM 1940 O O . GLU A 1 262 ? 3.688 -11.802 8.893 1.00 92.50 262 GLU A O 1
ATOM 1945 N N . LEU A 1 263 ? 2.960 -11.095 6.928 1.00 95.56 263 LEU A N 1
ATOM 1946 C CA . LEU A 1 263 ? 1.801 -10.423 7.516 1.00 95.56 263 LEU A CA 1
ATOM 1947 C C . LEU A 1 263 ? 0.585 -11.347 7.690 1.00 95.56 263 LEU A C 1
ATOM 1949 O O . LEU A 1 263 ? -0.248 -11.078 8.551 1.00 95.56 263 LEU A O 1
ATOM 1953 N N . GLY A 1 264 ? 0.491 -12.480 6.987 1.00 95.25 264 GLY A N 1
ATOM 1954 C CA . GLY A 1 264 ? -0.622 -13.442 7.120 1.00 95.25 264 GLY A CA 1
ATOM 1955 C C . GLY A 1 264 ? -0.979 -13.836 8.564 1.00 95.25 264 GLY A C 1
ATOM 1956 O O . GLY A 1 264 ? -2.155 -13.800 8.945 1.00 95.25 264 GLY A O 1
ATOM 1957 N N . PRO A 1 265 ? 0.005 -14.156 9.423 1.00 93.62 265 PRO A N 1
ATOM 1958 C CA . PRO A 1 265 ? -0.251 -14.445 10.833 1.00 93.62 265 PRO A CA 1
ATOM 1959 C C . PRO A 1 265 ? -0.751 -13.240 11.641 1.00 93.62 265 PRO A C 1
ATOM 1961 O O . PRO A 1 265 ? -1.361 -13.430 12.690 1.00 93.62 265 PRO A O 1
ATOM 1964 N N . MET A 1 266 ? -0.526 -12.011 11.177 1.00 94.88 266 MET A N 1
ATOM 1965 C CA . MET A 1 266 ? -0.806 -10.785 11.928 1.00 94.88 266 MET A CA 1
ATOM 1966 C C . MET A 1 266 ? -2.159 -10.159 11.598 1.00 94.88 266 MET A C 1
ATOM 1968 O O . MET A 1 266 ? -2.724 -9.478 12.453 1.00 94.88 266 MET A O 1
ATOM 1972 N N . TYR A 1 267 ? -2.720 -10.420 10.422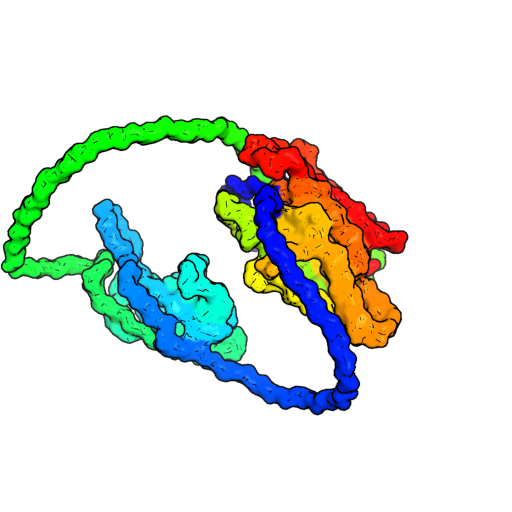 1.00 97.06 267 TYR A N 1
ATOM 1973 C CA . TYR A 1 267 ? -4.016 -9.878 10.010 1.00 97.06 267 TYR A CA 1
ATOM 1974 C C . TYR A 1 267 ? -5.053 -10.989 9.902 1.00 97.06 267 TYR A C 1
ATOM 1976 O O . TYR A 1 267 ? -4.737 -12.132 9.566 1.00 97.06 267 TYR A O 1
ATOM 1984 N N . LYS A 1 268 ? -6.312 -10.662 10.195 1.00 97.19 268 LYS A N 1
ATOM 1985 C CA . LYS A 1 268 ? -7.429 -11.564 9.902 1.00 97.19 268 LYS A CA 1
ATOM 1986 C C . LYS A 1 268 ? -7.733 -11.575 8.415 1.00 97.19 268 LYS A C 1
ATOM 1988 O O . LYS A 1 268 ? -7.895 -12.642 7.833 1.00 97.19 268 LYS A O 1
ATOM 1993 N N . ASN A 1 269 ? -7.791 -10.378 7.837 1.00 95.31 269 ASN A N 1
ATOM 1994 C CA . ASN A 1 269 ? -8.139 -10.158 6.446 1.00 95.31 269 ASN A CA 1
ATOM 1995 C C . ASN A 1 269 ? -6.939 -9.541 5.729 1.00 95.31 269 ASN A C 1
ATOM 1997 O O . ASN A 1 269 ? -6.499 -8.453 6.097 1.00 95.31 269 ASN A O 1
ATOM 2001 N N . ILE A 1 270 ? -6.435 -10.221 4.701 1.00 98.06 270 ILE A N 1
ATOM 2002 C CA . ILE A 1 270 ? -5.519 -9.633 3.722 1.00 98.06 270 ILE A CA 1
ATOM 2003 C C . ILE A 1 270 ? -6.263 -9.587 2.394 1.00 98.06 270 ILE A C 1
ATOM 2005 O O . ILE A 1 270 ? -6.564 -10.629 1.812 1.00 98.06 270 ILE A O 1
ATOM 2009 N N . ILE A 1 271 ? -6.578 -8.380 1.933 1.00 98.44 271 ILE A N 1
ATOM 2010 C CA . ILE A 1 271 ? -7.214 -8.137 0.641 1.00 98.44 271 ILE A CA 1
ATOM 2011 C C . ILE A 1 271 ? -6.113 -7.767 -0.349 1.00 98.44 271 ILE A C 1
ATOM 2013 O O . ILE A 1 271 ? -5.635 -6.635 -0.362 1.00 98.44 271 ILE A O 1
ATOM 2017 N N . ALA A 1 272 ? -5.697 -8.733 -1.166 1.00 97.94 272 ALA A N 1
ATOM 2018 C CA . ALA A 1 272 ? -4.754 -8.494 -2.252 1.00 97.94 272 ALA A CA 1
ATOM 2019 C C . ALA A 1 272 ? -5.506 -8.036 -3.512 1.00 97.94 272 ALA A C 1
ATOM 2021 O O . ALA A 1 272 ? -6.376 -8.752 -4.011 1.00 97.94 272 ALA A O 1
ATOM 2022 N N . LEU A 1 273 ? -5.170 -6.851 -4.020 1.00 97.94 273 LEU A N 1
ATOM 2023 C CA . LEU A 1 273 ? -5.658 -6.319 -5.290 1.00 97.94 273 LEU A CA 1
ATOM 2024 C C . LEU A 1 273 ? -4.503 -6.336 -6.287 1.00 97.94 273 LEU A C 1
ATOM 2026 O O . LEU A 1 273 ? -3.535 -5.592 -6.136 1.00 97.94 273 LEU A O 1
ATOM 2030 N N . GLU A 1 274 ? -4.610 -7.222 -7.276 1.00 96.12 274 GLU A N 1
ATOM 2031 C CA . GLU A 1 274 ? -3.512 -7.564 -8.184 1.00 96.12 274 GLU A CA 1
ATOM 2032 C C . GLU A 1 274 ? -3.961 -7.570 -9.646 1.00 96.12 274 GLU A C 1
ATOM 2034 O O . GLU A 1 274 ? -5.116 -7.909 -9.937 1.00 96.12 274 GLU A O 1
ATOM 2039 N N . GLY A 1 275 ? -3.048 -7.245 -10.567 1.00 93.06 275 GLY A N 1
ATOM 2040 C CA . GLY A 1 275 ? -3.307 -7.264 -12.009 1.00 93.06 275 GLY A CA 1
ATOM 2041 C C . GLY A 1 275 ? -4.561 -6.469 -12.380 1.00 93.06 275 GLY A C 1
ATOM 2042 O O . GLY A 1 275 ? -4.763 -5.344 -11.928 1.00 93.06 275 GLY A O 1
ATOM 2043 N N . ALA A 1 276 ? -5.482 -7.110 -13.110 1.00 94.12 276 ALA A N 1
ATOM 2044 C CA . ALA A 1 276 ? -6.773 -6.532 -13.500 1.00 94.12 276 ALA A CA 1
ATOM 2045 C C . ALA A 1 276 ? -7.626 -6.005 -12.325 1.00 94.12 276 ALA A C 1
ATOM 2047 O O . ALA A 1 276 ? -8.512 -5.183 -12.539 1.00 94.12 276 ALA A O 1
ATOM 2048 N N . ASN A 1 277 ? -7.382 -6.472 -11.095 1.00 96.88 277 ASN A N 1
ATOM 2049 C CA . ASN A 1 277 ? -8.117 -6.032 -9.911 1.00 96.88 277 ASN A CA 1
ATOM 2050 C C . ASN A 1 277 ? -7.463 -4.860 -9.178 1.00 96.88 277 ASN A C 1
ATOM 2052 O O . ASN A 1 277 ? -8.117 -4.279 -8.312 1.00 96.88 277 ASN A O 1
ATOM 2056 N N . ALA A 1 278 ? -6.219 -4.500 -9.497 1.00 96.81 278 ALA A N 1
ATOM 2057 C CA . ALA A 1 278 ? -5.497 -3.388 -8.883 1.00 96.81 278 ALA A CA 1
ATOM 2058 C C . ALA A 1 278 ? -5.935 -2.029 -9.455 1.00 96.81 278 ALA A C 1
ATOM 2060 O O . ALA A 1 278 ? -5.110 -1.196 -9.828 1.00 96.81 278 ALA A O 1
ATOM 2061 N N . THR A 1 279 ? -7.246 -1.823 -9.560 1.00 97.88 279 THR A N 1
ATOM 2062 C CA . THR A 1 279 ? -7.854 -0.592 -10.062 1.00 97.88 279 THR A CA 1
ATOM 2063 C C . THR A 1 279 ? -8.117 0.391 -8.928 1.00 97.88 279 THR A C 1
ATOM 2065 O O . THR A 1 279 ? -8.318 -0.001 -7.771 1.00 97.88 279 THR A O 1
ATOM 2068 N N . SER A 1 280 ? -8.179 1.676 -9.268 1.00 97.69 280 SER A N 1
ATOM 2069 C CA . SER A 1 280 ? -8.535 2.738 -8.324 1.00 97.69 280 SER A CA 1
ATOM 2070 C C . SER A 1 280 ? -9.935 2.519 -7.726 1.00 97.69 280 SER A C 1
ATOM 2072 O O . SER A 1 280 ? -10.142 2.674 -6.520 1.00 97.69 280 SER A O 1
ATOM 2074 N N . GLY A 1 281 ? -10.894 2.086 -8.553 1.00 97.75 281 GLY A N 1
ATOM 2075 C CA . GLY A 1 281 ? -12.263 1.780 -8.138 1.00 97.75 281 GLY A CA 1
ATOM 2076 C C . GLY A 1 281 ? -12.339 0.621 -7.144 1.00 97.75 281 GLY A C 1
ATOM 2077 O O . GLY A 1 281 ? -12.948 0.767 -6.084 1.00 97.75 281 GLY A O 1
ATOM 2078 N N . ASN A 1 282 ? -11.662 -0.497 -7.433 1.00 98.06 282 ASN A N 1
ATOM 2079 C CA . ASN A 1 282 ? -11.633 -1.646 -6.526 1.00 98.06 282 ASN A CA 1
ATOM 2080 C C . ASN A 1 282 ? -10.950 -1.297 -5.204 1.00 98.06 282 ASN A C 1
ATOM 2082 O O . ASN A 1 282 ? -11.425 -1.711 -4.149 1.00 98.06 282 ASN A O 1
ATOM 2086 N N . PHE A 1 283 ? -9.862 -0.523 -5.238 1.00 98.56 283 PHE A N 1
ATOM 2087 C CA . PHE A 1 283 ? -9.205 -0.062 -4.019 1.00 98.56 283 PHE A CA 1
ATOM 2088 C C . PHE A 1 283 ? -10.160 0.742 -3.131 1.00 98.56 283 PHE A C 1
ATOM 2090 O O . PHE A 1 283 ? -10.360 0.382 -1.969 1.00 98.56 283 PHE A O 1
ATOM 2097 N N . LYS A 1 284 ? -10.802 1.777 -3.688 1.00 98.31 284 LYS A N 1
ATOM 2098 C CA . LYS A 1 284 ? -11.770 2.612 -2.961 1.00 98.31 284 LYS A CA 1
ATOM 2099 C C . LYS A 1 284 ? -12.928 1.785 -2.406 1.00 98.31 284 LYS A C 1
ATOM 2101 O O . LYS A 1 284 ? -13.280 1.940 -1.239 1.00 98.31 284 LYS A O 1
ATOM 2106 N N . GLN A 1 285 ? -13.473 0.867 -3.205 1.00 98.06 285 GLN A N 1
ATOM 2107 C CA . GLN A 1 285 ? -14.546 -0.024 -2.770 1.00 98.06 285 GLN A CA 1
ATOM 2108 C C . GLN A 1 285 ? -14.116 -0.889 -1.577 1.00 98.06 285 GLN A C 1
ATOM 2110 O O . GLN A 1 285 ? -14.811 -0.922 -0.564 1.00 98.06 285 GLN A O 1
ATOM 2115 N N . ARG A 1 286 ? -12.967 -1.573 -1.661 1.00 98.50 286 ARG A N 1
ATOM 2116 C CA . ARG A 1 286 ? -12.487 -2.445 -0.576 1.00 98.50 286 ARG A CA 1
ATOM 2117 C C . ARG A 1 286 ? -12.149 -1.669 0.688 1.00 98.50 286 ARG A C 1
ATOM 2119 O O . ARG A 1 286 ? -12.422 -2.153 1.784 1.00 98.50 286 ARG A O 1
ATOM 2126 N N . LEU A 1 287 ? -11.597 -0.467 0.548 1.00 98.69 287 LEU A N 1
ATOM 2127 C CA . LEU A 1 287 ? -11.366 0.420 1.681 1.00 98.69 287 LEU A CA 1
ATOM 2128 C C . LEU A 1 287 ? -12.689 0.797 2.358 1.00 98.69 287 LEU A C 1
ATOM 2130 O O . LEU A 1 287 ? -12.818 0.630 3.569 1.00 98.69 287 LEU A O 1
ATOM 2134 N N . ALA A 1 288 ? -13.694 1.214 1.584 1.00 98.38 288 ALA A N 1
ATOM 2135 C CA . ALA A 1 288 ? -15.014 1.552 2.108 1.00 98.38 288 ALA A CA 1
ATOM 2136 C C . ALA A 1 288 ? -15.695 0.352 2.792 1.00 98.38 288 ALA A C 1
ATOM 2138 O O . ALA A 1 288 ? -16.283 0.509 3.861 1.00 98.38 288 ALA A O 1
ATOM 2139 N N . GLU A 1 289 ? -15.599 -0.856 2.227 1.00 98.38 289 GLU A N 1
ATOM 2140 C CA . GLU A 1 289 ? -16.106 -2.090 2.848 1.00 98.38 289 GLU A CA 1
ATOM 2141 C C . GLU A 1 289 ? -15.476 -2.324 4.233 1.00 98.38 289 GLU A C 1
ATOM 2143 O O . GLU A 1 289 ? -16.195 -2.542 5.209 1.00 98.38 289 GLU A O 1
ATOM 2148 N N . LEU A 1 290 ? -14.148 -2.203 4.350 1.00 98.44 290 LEU A N 1
ATOM 2149 C CA . LEU A 1 290 ? -13.438 -2.358 5.624 1.00 98.44 290 LEU A CA 1
ATOM 2150 C C . LEU A 1 290 ? -13.773 -1.246 6.629 1.00 98.44 290 LEU A C 1
ATOM 2152 O O . LEU A 1 290 ? -13.950 -1.511 7.818 1.00 98.44 290 LEU A O 1
ATOM 2156 N N . GLU A 1 291 ? -13.902 0.001 6.177 1.00 98.31 291 GLU A N 1
ATOM 2157 C CA . GLU A 1 291 ? -14.311 1.114 7.038 1.00 98.31 291 GLU A CA 1
ATOM 2158 C C . GLU A 1 291 ? -15.744 0.952 7.564 1.00 98.31 291 GLU A C 1
ATOM 2160 O O . GLU A 1 291 ? -16.062 1.430 8.657 1.00 98.31 291 GLU A O 1
ATOM 2165 N N . ASN A 1 292 ? -16.616 0.284 6.806 1.00 97.69 292 ASN A N 1
ATOM 2166 C CA . ASN A 1 292 ? -17.989 -0.029 7.200 1.00 97.69 292 ASN A CA 1
ATOM 2167 C C . ASN A 1 292 ? -18.101 -1.266 8.104 1.00 97.69 292 ASN A C 1
ATOM 2169 O O . ASN A 1 292 ? -19.085 -1.376 8.830 1.00 97.69 292 ASN A O 1
ATOM 2173 N N . ASP A 1 293 ? -17.117 -2.167 8.119 1.00 97.88 293 ASP A N 1
ATOM 2174 C CA . ASP A 1 293 ? -17.157 -3.355 8.977 1.00 97.88 293 ASP A CA 1
ATOM 2175 C C . ASP A 1 293 ? -16.903 -2.976 10.454 1.00 97.88 293 ASP A C 1
ATOM 2177 O O . ASP A 1 293 ? -15.798 -2.535 10.796 1.00 97.88 293 ASP A O 1
ATOM 2181 N N . PRO A 1 294 ? -17.878 -3.146 11.372 1.00 96.81 294 PRO A N 1
ATOM 2182 C CA . PRO A 1 294 ? -17.697 -2.823 12.788 1.00 96.81 294 PRO A CA 1
ATOM 2183 C C . PRO A 1 294 ? -16.678 -3.730 13.496 1.00 96.81 294 PRO A C 1
ATOM 2185 O O . PRO A 1 294 ? -16.196 -3.374 14.569 1.00 96.81 294 PRO A O 1
ATOM 2188 N N . LYS A 1 295 ? -16.329 -4.889 12.919 1.00 97.00 295 LYS A N 1
ATOM 2189 C CA . LYS A 1 295 ? -15.300 -5.793 13.456 1.00 97.00 295 LYS A CA 1
ATOM 2190 C C . LYS A 1 295 ? -13.886 -5.331 13.110 1.00 97.00 295 LYS A C 1
ATOM 2192 O O . LYS A 1 295 ? -12.940 -5.760 13.759 1.00 97.00 295 LYS A O 1
ATOM 2197 N N . VAL A 1 296 ? -13.725 -4.472 12.104 1.00 97.62 296 VAL A N 1
ATOM 2198 C CA . VAL A 1 296 ? -12.425 -3.921 11.713 1.00 97.62 296 VAL A CA 1
ATOM 2199 C C . VAL A 1 296 ? -12.166 -2.647 12.507 1.00 97.62 296 VAL A C 1
ATOM 2201 O O . VAL A 1 296 ? -12.901 -1.665 12.391 1.00 97.62 296 VAL A O 1
ATOM 2204 N N . LYS A 1 297 ? -11.100 -2.657 13.310 1.00 96.88 297 LYS A N 1
ATOM 2205 C CA . LYS A 1 297 ? -10.642 -1.502 14.100 1.00 96.88 297 LYS A CA 1
ATOM 2206 C C . LYS A 1 297 ? -9.420 -0.819 13.502 1.00 96.88 297 LYS A C 1
ATOM 2208 O O . LYS A 1 297 ? -9.174 0.337 13.830 1.00 96.88 297 LYS A O 1
ATOM 2213 N N . ALA A 1 298 ? -8.676 -1.536 12.664 1.00 97.12 298 ALA A N 1
ATOM 2214 C CA . ALA A 1 298 ? -7.438 -1.071 12.068 1.00 97.12 298 ALA A CA 1
ATOM 2215 C C . ALA A 1 298 ? -7.276 -1.584 10.637 1.00 97.12 298 ALA A C 1
ATOM 2217 O O . ALA A 1 298 ? -7.452 -2.777 10.368 1.00 97.12 298 ALA A O 1
ATOM 2218 N N . ILE A 1 299 ? -6.894 -0.675 9.753 1.00 98.44 299 ILE A N 1
ATOM 2219 C CA . ILE A 1 299 ? -6.665 -0.889 8.335 1.00 98.44 299 ILE A CA 1
ATOM 2220 C C . ILE A 1 299 ? -5.276 -0.348 8.021 1.00 98.44 299 ILE A C 1
ATOM 2222 O O . ILE A 1 299 ? -5.006 0.842 8.195 1.00 98.44 299 ILE A O 1
ATOM 2226 N N . ASP A 1 300 ? -4.422 -1.237 7.534 1.00 98.62 300 ASP A N 1
ATOM 2227 C CA . ASP A 1 300 ? -3.112 -0.881 7.006 1.00 98.62 300 ASP A CA 1
ATOM 2228 C C . ASP A 1 300 ? -3.105 -1.075 5.487 1.00 98.62 300 ASP A C 1
ATOM 2230 O O . ASP A 1 300 ? -3.865 -1.883 4.937 1.00 98.62 300 ASP A O 1
ATOM 2234 N N . LEU A 1 301 ? -2.228 -0.344 4.807 1.00 98.75 301 LEU A N 1
ATOM 2235 C CA . LEU A 1 301 ? -2.061 -0.389 3.362 1.00 98.75 301 LEU A CA 1
ATOM 2236 C C . LEU A 1 301 ? -0.595 -0.646 3.010 1.00 98.75 301 LEU A C 1
ATOM 2238 O O . LEU A 1 301 ? 0.305 0.062 3.458 1.00 98.75 301 LEU A O 1
ATOM 2242 N N . VAL A 1 302 ? -0.363 -1.646 2.165 1.00 98.69 302 VAL A N 1
ATOM 2243 C CA . VAL A 1 302 ? 0.933 -1.893 1.529 1.00 98.69 302 VAL A CA 1
ATOM 2244 C C . VAL A 1 302 ? 0.770 -1.726 0.026 1.00 98.69 302 VAL A C 1
ATOM 2246 O O . VAL A 1 302 ? -0.138 -2.305 -0.571 1.00 98.69 302 VAL A O 1
ATOM 2249 N N . ILE A 1 303 ? 1.661 -0.949 -0.585 1.00 98.38 303 ILE A N 1
ATOM 2250 C CA . ILE A 1 303 ? 1.607 -0.613 -2.008 1.00 98.38 303 ILE A CA 1
ATOM 2251 C C . ILE A 1 303 ? 2.872 -1.112 -2.698 1.00 98.38 303 ILE A C 1
ATOM 2253 O O . ILE A 1 303 ? 3.978 -0.751 -2.311 1.00 98.38 303 ILE A O 1
ATOM 2257 N N . SER A 1 304 ? 2.697 -1.911 -3.744 1.00 97.56 304 SER A N 1
ATOM 2258 C CA . SER A 1 304 ? 3.702 -2.295 -4.733 1.00 97.56 304 SER A CA 1
ATOM 2259 C C . SER A 1 304 ? 3.144 -1.960 -6.119 1.00 97.56 304 SER A C 1
ATOM 2261 O O . SER A 1 304 ? 2.638 -2.805 -6.854 1.00 97.56 304 SER A O 1
ATOM 2263 N N . LEU A 1 305 ? 3.152 -0.667 -6.430 1.00 97.19 305 LEU A N 1
ATOM 2264 C CA . LEU A 1 305 ? 2.686 -0.094 -7.692 1.00 97.19 305 LEU A CA 1
ATOM 2265 C C . LEU A 1 305 ? 3.810 0.740 -8.305 1.00 97.19 305 LEU A C 1
ATOM 2267 O O . LEU A 1 305 ? 4.774 1.090 -7.620 1.00 97.19 305 LEU A O 1
ATOM 2271 N N . HIS A 1 306 ? 3.668 1.092 -9.580 1.00 97.00 306 HIS A N 1
ATOM 2272 C CA . HIS A 1 306 ? 4.442 2.195 -10.140 1.00 97.00 306 HIS A CA 1
ATOM 2273 C C . HIS A 1 306 ? 3.987 3.528 -9.531 1.00 97.00 306 HIS A C 1
ATOM 2275 O O . HIS A 1 306 ? 2.844 3.678 -9.087 1.00 97.00 306 HIS A O 1
ATOM 2281 N N . GLY A 1 307 ? 4.894 4.501 -9.515 1.00 96.62 307 GLY A N 1
ATOM 2282 C CA . GLY A 1 307 ? 4.612 5.844 -9.026 1.00 96.62 307 GLY A CA 1
ATOM 2283 C C . GLY A 1 307 ? 5.417 6.894 -9.772 1.00 96.62 307 GLY A C 1
ATOM 2284 O O . GLY A 1 307 ? 6.531 6.630 -10.219 1.00 96.62 307 GLY A O 1
ATOM 2285 N N . ASN A 1 308 ? 4.828 8.077 -9.863 1.00 96.19 308 ASN A N 1
ATOM 2286 C CA . ASN A 1 308 ? 5.431 9.310 -10.354 1.00 96.19 308 ASN A CA 1
ATOM 2287 C C . ASN A 1 308 ? 5.307 10.376 -9.253 1.00 96.19 308 ASN A C 1
ATOM 2289 O O . ASN A 1 308 ? 4.570 10.162 -8.279 1.00 96.19 308 ASN A O 1
ATOM 2293 N N . PRO A 1 309 ? 5.973 11.539 -9.372 1.00 97.50 309 PRO A N 1
ATOM 2294 C CA . PRO A 1 309 ? 5.745 12.639 -8.444 1.00 97.50 309 PRO A CA 1
ATOM 2295 C C . PRO A 1 309 ? 4.246 12.945 -8.304 1.00 97.50 309 PRO A C 1
ATOM 2297 O O . PRO A 1 309 ? 3.558 13.219 -9.288 1.00 97.50 309 PRO A O 1
ATOM 2300 N N . ASN A 1 310 ? 3.737 12.860 -7.075 1.00 97.75 310 ASN A N 1
ATOM 2301 C CA . ASN A 1 310 ? 2.344 13.058 -6.659 1.00 97.75 310 ASN A CA 1
ATOM 2302 C C . ASN A 1 310 ? 1.305 12.068 -7.223 1.00 97.75 310 ASN A C 1
ATOM 2304 O O . ASN A 1 310 ? 0.122 12.216 -6.909 1.00 97.75 310 ASN A O 1
ATOM 2308 N N . ASN A 1 311 ? 1.704 11.065 -8.011 1.00 98.25 311 ASN A N 1
ATOM 2309 C CA . ASN A 1 311 ? 0.791 10.157 -8.709 1.00 98.25 311 ASN A CA 1
ATOM 2310 C C . ASN A 1 311 ? 1.119 8.683 -8.454 1.00 98.25 311 ASN A C 1
ATOM 2312 O O . ASN A 1 311 ? 2.281 8.285 -8.367 1.00 98.25 311 ASN A O 1
ATOM 2316 N N . ILE A 1 312 ? 0.077 7.857 -8.402 1.00 97.69 312 ILE A N 1
ATOM 2317 C CA . ILE A 1 312 ? 0.182 6.397 -8.324 1.00 97.69 312 ILE A CA 1
ATOM 2318 C C . ILE A 1 312 ? -0.498 5.781 -9.539 1.00 97.69 312 ILE A C 1
ATOM 2320 O O . ILE A 1 312 ? -1.565 6.229 -9.962 1.00 97.69 312 ILE A O 1
ATOM 2324 N N . LEU A 1 313 ? 0.127 4.743 -10.091 1.00 97.31 313 LEU A N 1
ATOM 2325 C CA . LEU A 1 313 ? -0.340 4.070 -11.294 1.00 97.31 313 LEU A CA 1
ATOM 2326 C C . LEU A 1 313 ? -1.107 2.807 -10.897 1.00 97.31 313 LEU A C 1
ATOM 2328 O O . LEU A 1 313 ? -0.524 1.761 -10.600 1.00 97.31 313 LEU A O 1
ATOM 2332 N N . PHE A 1 314 ? -2.431 2.926 -10.874 1.00 97.56 314 PHE A N 1
ATOM 2333 C CA . PHE A 1 314 ? -3.335 1.785 -10.817 1.00 97.56 314 PHE A CA 1
ATOM 2334 C C . PHE A 1 314 ? -3.416 1.110 -12.191 1.00 97.56 314 PHE A C 1
ATOM 2336 O O . PHE A 1 314 ? -2.963 1.636 -13.204 1.00 97.56 314 PHE A O 1
ATOM 2343 N N . GLN A 1 315 ? -4.038 -0.064 -12.238 1.00 96.00 315 GLN A N 1
ATOM 2344 C CA . GLN A 1 315 ? -4.278 -0.794 -13.483 1.00 96.00 315 GLN A CA 1
ATOM 2345 C C . GLN A 1 315 ? -5.075 0.004 -14.527 1.00 96.00 315 GLN A C 1
ATOM 2347 O O . GLN A 1 315 ? -4.891 -0.189 -15.727 1.00 96.00 315 GLN A O 1
ATOM 2352 N N . ASP A 1 316 ? -6.025 0.816 -14.073 1.00 95.06 316 ASP A N 1
ATOM 2353 C CA . ASP A 1 316 ? -6.996 1.537 -14.895 1.00 95.06 316 ASP A CA 1
ATOM 2354 C C . ASP A 1 316 ? -6.615 2.999 -15.135 1.00 95.06 316 ASP A C 1
ATOM 2356 O O . ASP A 1 316 ? -7.113 3.608 -16.080 1.00 95.06 316 ASP A O 1
ATOM 2360 N N . THR A 1 317 ? -5.769 3.577 -14.281 1.00 95.75 317 THR A N 1
ATOM 2361 C CA . THR A 1 317 ? -5.474 5.009 -14.317 1.00 95.75 317 THR A CA 1
ATOM 2362 C C . THR A 1 317 ? -4.189 5.350 -13.574 1.00 95.75 317 THR A C 1
ATOM 2364 O O . THR A 1 317 ? -3.869 4.767 -12.538 1.00 95.75 317 THR A O 1
ATOM 2367 N N . GLU A 1 318 ? -3.497 6.377 -14.055 1.00 96.00 318 GLU A N 1
ATOM 2368 C CA . GLU A 1 318 ? -2.619 7.183 -13.214 1.00 96.00 318 GLU A CA 1
ATOM 2369 C C . GLU A 1 318 ? -3.487 8.178 -12.437 1.00 96.00 318 GLU A C 1
ATOM 2371 O O . GLU A 1 318 ? -4.402 8.780 -13.003 1.00 96.00 318 GLU A O 1
ATOM 2376 N N . MET A 1 319 ? -3.278 8.294 -11.128 1.00 97.00 319 MET A N 1
ATOM 2377 C CA . MET A 1 319 ? -4.119 9.126 -10.271 1.00 97.00 319 MET A CA 1
ATOM 2378 C C . MET A 1 319 ? -3.267 9.950 -9.305 1.00 97.00 319 MET A C 1
ATOM 2380 O O . MET A 1 319 ? -2.478 9.363 -8.553 1.00 97.00 319 MET A O 1
ATOM 2384 N N . PRO A 1 320 ? -3.480 11.280 -9.239 1.00 98.44 320 PRO A N 1
ATOM 2385 C CA . PRO A 1 320 ? -2.914 12.096 -8.179 1.00 98.44 320 PRO A CA 1
ATOM 2386 C C . PRO A 1 320 ? -3.382 11.588 -6.816 1.00 98.44 320 PRO A C 1
ATOM 2388 O O . PRO A 1 320 ? -4.581 11.399 -6.595 1.00 98.44 320 PRO A O 1
ATOM 2391 N N . VAL A 1 321 ? -2.463 11.399 -5.871 1.00 98.31 321 VAL A N 1
ATOM 2392 C CA . VAL A 1 321 ? -2.815 10.874 -4.538 1.00 98.31 321 VAL A CA 1
ATOM 2393 C C . VAL A 1 321 ? -3.725 11.852 -3.782 1.00 98.31 321 VAL A C 1
ATOM 2395 O O . VAL A 1 321 ? -4.565 11.433 -2.989 1.00 98.31 321 VAL A O 1
ATOM 2398 N N . SER A 1 322 ? -3.648 13.150 -4.091 1.00 98.19 322 SER A N 1
ATOM 2399 C CA . SER A 1 322 ? -4.592 14.169 -3.614 1.00 98.19 322 SER A CA 1
ATOM 2400 C C . SER A 1 322 ? -6.028 13.936 -4.105 1.00 98.19 322 SER A C 1
ATOM 2402 O O . SER A 1 322 ? -6.964 14.041 -3.313 1.00 98.19 322 SER A O 1
ATOM 2404 N N . ASN A 1 323 ? -6.220 13.563 -5.375 1.00 98.25 323 ASN A N 1
ATOM 2405 C CA . ASN A 1 323 ? -7.541 13.230 -5.917 1.00 98.25 323 ASN A CA 1
ATOM 2406 C C . ASN A 1 323 ? -8.082 11.952 -5.271 1.00 98.25 323 ASN A C 1
ATOM 2408 O O . ASN A 1 323 ? -9.244 11.906 -4.874 1.00 98.25 323 ASN A O 1
ATOM 2412 N N . LEU A 1 324 ? -7.227 10.941 -5.083 1.00 98.25 324 LEU A N 1
ATOM 2413 C CA . LEU A 1 324 ? -7.598 9.721 -4.366 1.00 98.25 324 LEU A CA 1
ATOM 2414 C C . LEU A 1 324 ? -8.042 10.019 -2.923 1.00 98.25 324 LEU A C 1
ATOM 2416 O O . LEU A 1 324 ? -9.038 9.471 -2.451 1.00 98.25 324 LEU A O 1
ATOM 2420 N N . ALA A 1 325 ? -7.339 10.916 -2.228 1.00 98.44 325 ALA A N 1
ATOM 2421 C CA . ALA A 1 325 ? -7.690 11.355 -0.880 1.00 98.44 325 ALA A CA 1
ATOM 2422 C C . ALA A 1 325 ? -9.042 12.083 -0.823 1.00 98.44 325 ALA A C 1
ATOM 2424 O O . ALA A 1 325 ? -9.846 11.838 0.087 1.00 98.44 325 ALA A O 1
ATOM 2425 N N . ALA A 1 326 ? -9.306 12.953 -1.802 1.00 98.44 326 ALA A N 1
ATOM 2426 C CA . ALA A 1 326 ? -10.586 13.633 -1.947 1.00 98.44 326 ALA A CA 1
ATOM 2427 C C . ALA A 1 326 ? -11.720 12.629 -2.203 1.00 98.44 326 ALA A C 1
ATOM 2429 O O . ALA A 1 326 ? -12.739 12.682 -1.520 1.00 98.44 326 ALA A O 1
ATOM 2430 N N . ASP A 1 327 ? -11.517 11.659 -3.096 1.00 98.31 327 ASP A N 1
ATOM 2431 C CA . ASP A 1 327 ? -12.491 10.603 -3.387 1.00 98.31 327 ASP A CA 1
ATOM 2432 C C . ASP A 1 327 ? -12.836 9.768 -2.148 1.0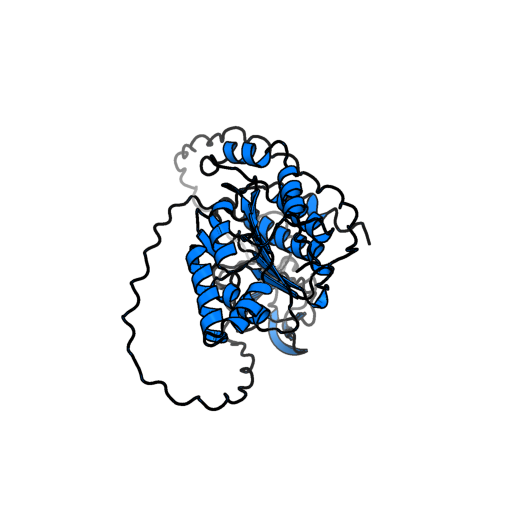0 98.31 327 ASP A C 1
ATOM 2434 O O . ASP A 1 327 ? -14.011 9.536 -1.862 1.00 98.31 327 ASP A O 1
ATOM 2438 N N . ILE A 1 328 ? -11.824 9.346 -1.381 1.00 98.44 328 ILE A N 1
ATOM 2439 C CA . ILE A 1 328 ? -12.022 8.612 -0.122 1.00 98.44 328 ILE A CA 1
ATOM 2440 C C . ILE A 1 328 ? -12.814 9.472 0.874 1.00 98.44 328 ILE A C 1
ATOM 2442 O O . ILE A 1 328 ? -13.726 8.987 1.543 1.00 98.44 328 ILE A O 1
ATOM 2446 N N . THR A 1 329 ? -12.505 10.766 0.968 1.00 98.06 329 THR A N 1
ATOM 2447 C CA . THR A 1 329 ? -13.224 11.694 1.853 1.00 98.06 329 THR A CA 1
ATOM 2448 C C . THR A 1 329 ? -14.679 11.878 1.425 1.00 98.06 329 THR A C 1
ATOM 2450 O O . THR A 1 329 ? -15.574 11.783 2.266 1.00 98.06 329 THR A O 1
ATOM 2453 N N . ASN A 1 330 ? -14.930 12.066 0.131 1.00 98.00 330 ASN A N 1
ATOM 2454 C CA . ASN A 1 330 ? -16.270 12.210 -0.434 1.00 98.00 330 ASN A CA 1
ATOM 2455 C C . ASN A 1 330 ? -17.117 10.956 -0.195 1.00 98.00 330 ASN A C 1
ATOM 2457 O O . ASN A 1 330 ? -18.284 11.058 0.181 1.00 98.00 330 ASN A O 1
ATOM 2461 N N . GLU A 1 331 ? -16.521 9.771 -0.334 1.00 97.69 331 GLU A N 1
ATOM 2462 C CA . GLU A 1 331 ? -17.195 8.506 -0.052 1.00 97.69 331 GLU A CA 1
ATOM 2463 C C . GLU A 1 331 ? -17.612 8.388 1.423 1.00 97.69 331 GLU A C 1
ATOM 2465 O O . GLU A 1 331 ? -18.721 7.939 1.733 1.00 97.69 331 GLU A O 1
ATOM 2470 N N . ARG A 1 332 ? -16.783 8.867 2.359 1.00 98.00 332 ARG A N 1
ATOM 2471 C CA . ARG A 1 332 ? -17.163 8.940 3.779 1.00 98.00 332 ARG A CA 1
ATOM 2472 C C . ARG A 1 332 ? -18.276 9.943 4.027 1.00 98.00 332 ARG A C 1
ATOM 2474 O O . ARG A 1 332 ? -19.230 9.606 4.716 1.00 98.00 332 ARG A O 1
ATOM 2481 N N . VAL A 1 333 ? -18.190 11.146 3.457 1.00 98.00 333 VAL A N 1
ATOM 2482 C CA . VAL A 1 333 ? -19.251 12.161 3.577 1.00 98.00 333 VAL A CA 1
ATOM 2483 C C . VAL A 1 333 ? -20.579 11.599 3.074 1.00 98.00 333 VAL A C 1
ATOM 2485 O O . VAL A 1 333 ? -21.593 11.715 3.759 1.00 98.00 333 VAL A O 1
ATOM 2488 N N . ARG A 1 334 ? -20.565 10.915 1.926 1.00 97.06 334 ARG A N 1
ATOM 2489 C CA . ARG A 1 334 ? -21.742 10.271 1.337 1.00 97.06 334 ARG A CA 1
ATOM 2490 C C . ARG A 1 334 ? -22.307 9.174 2.240 1.00 97.06 334 ARG A C 1
ATOM 2492 O O . ARG A 1 334 ? -23.498 9.187 2.545 1.00 97.06 334 ARG A O 1
ATOM 2499 N N . THR A 1 335 ? -21.473 8.231 2.679 1.00 97.00 335 THR A N 1
ATOM 2500 C CA . THR A 1 335 ? -21.916 7.082 3.492 1.00 97.00 335 THR A CA 1
ATOM 2501 C C . THR A 1 335 ? -22.342 7.477 4.907 1.00 97.00 335 THR A C 1
ATOM 2503 O O . THR A 1 335 ? -23.299 6.910 5.428 1.00 97.00 335 THR A O 1
ATOM 2506 N N . CYS A 1 336 ? -21.704 8.487 5.498 1.00 97.81 336 CYS A N 1
ATOM 2507 C CA . CYS A 1 336 ? -22.059 9.053 6.801 1.00 97.81 336 CYS A CA 1
ATOM 2508 C C . CYS A 1 336 ? -23.124 10.158 6.724 1.00 97.81 336 CYS A C 1
ATOM 2510 O O . CYS A 1 336 ? -23.493 10.706 7.757 1.00 97.81 336 CYS A O 1
ATOM 2512 N N . ARG A 1 337 ? -23.613 10.521 5.528 1.00 97.50 337 ARG A N 1
ATOM 2513 C CA . ARG A 1 337 ? -24.576 11.622 5.320 1.00 97.50 337 ARG A CA 1
ATOM 2514 C C . ARG A 1 337 ? -24.124 12.947 5.958 1.00 97.50 337 ARG A C 1
ATOM 2516 O O . ARG A 1 337 ? -24.934 13.683 6.508 1.00 97.50 337 ARG A O 1
ATOM 2523 N N . GLY A 1 338 ? -22.822 13.222 5.911 1.00 96.12 338 GLY A N 1
ATOM 2524 C CA . GLY A 1 338 ? -22.212 14.403 6.524 1.00 96.12 338 GLY A CA 1
ATOM 2525 C C . GLY A 1 338 ? -22.047 14.355 8.049 1.00 96.12 338 GLY A C 1
ATOM 2526 O O . GLY A 1 338 ? -21.540 15.322 8.607 1.00 96.12 338 GLY A O 1
ATOM 2527 N N . ASP A 1 339 ? -22.415 13.263 8.735 1.00 97.94 339 ASP A N 1
ATOM 2528 C CA . ASP A 1 339 ? -22.174 13.133 10.177 1.00 97.94 339 ASP A CA 1
ATOM 2529 C C . ASP A 1 339 ? -20.670 13.059 10.486 1.00 97.94 339 ASP A C 1
ATOM 2531 O O . ASP A 1 339 ? -19.980 12.087 10.153 1.00 97.94 339 ASP A O 1
ATOM 2535 N N . GLN A 1 340 ? -20.167 14.087 11.168 1.00 97.94 340 GLN A N 1
ATOM 2536 C CA . GLN A 1 340 ? -18.753 14.215 11.493 1.00 97.94 340 GLN A CA 1
ATOM 2537 C C . GLN A 1 340 ? -18.275 13.127 12.463 1.00 97.94 340 GLN A C 1
ATOM 2539 O O . GLN A 1 340 ? -17.119 12.707 12.371 1.00 97.94 340 GLN A O 1
ATOM 2544 N N . ALA A 1 341 ? -19.135 12.638 13.364 1.00 98.06 341 ALA A N 1
ATOM 2545 C CA . ALA A 1 341 ? -18.766 11.576 14.297 1.00 98.06 341 ALA A CA 1
ATOM 2546 C C . ALA A 1 341 ? -18.513 10.258 13.549 1.00 98.06 341 ALA A C 1
ATOM 2548 O O . ALA A 1 341 ? -17.455 9.649 13.720 1.00 98.06 341 ALA A O 1
ATOM 2549 N N . CYS A 1 342 ? -19.421 9.872 12.647 1.00 98.12 342 CYS A N 1
ATOM 2550 C CA . CYS A 1 342 ? -19.234 8.744 11.735 1.00 98.12 342 CYS A CA 1
ATOM 2551 C C . CYS A 1 342 ? -17.979 8.897 10.857 1.00 98.12 342 CYS A C 1
ATOM 2553 O O . CYS A 1 342 ? -17.183 7.959 10.750 1.00 98.12 342 CYS A O 1
ATOM 2555 N N . ILE A 1 343 ? -17.745 10.076 10.262 1.00 98.12 343 ILE A N 1
ATOM 2556 C CA . ILE A 1 343 ? -16.556 10.323 9.424 1.00 98.12 343 ILE A CA 1
ATOM 2557 C C . ILE A 1 343 ? -15.274 10.140 10.243 1.00 98.12 343 ILE A C 1
ATOM 2559 O O . ILE A 1 343 ? -14.350 9.451 9.802 1.00 98.12 343 ILE A O 1
ATOM 2563 N N . ASN A 1 344 ? -15.220 10.723 11.443 1.00 96.88 344 ASN A N 1
ATOM 2564 C CA . ASN A 1 344 ? -14.076 10.598 12.343 1.00 96.88 344 ASN A CA 1
ATOM 2565 C C . ASN A 1 344 ? -13.863 9.141 12.771 1.00 96.88 344 ASN A C 1
ATOM 2567 O O . ASN A 1 344 ? -12.731 8.663 12.752 1.00 96.88 344 ASN A O 1
ATOM 2571 N N . GLN A 1 345 ? -14.935 8.405 13.079 1.00 97.25 345 GLN A N 1
ATOM 2572 C CA . GLN A 1 345 ? -14.861 6.985 13.426 1.00 97.25 345 GLN A CA 1
ATOM 2573 C C . GLN A 1 345 ? -14.255 6.143 12.293 1.00 97.25 345 GLN A C 1
ATOM 2575 O O . GLN A 1 345 ? -13.450 5.249 12.560 1.00 97.25 345 GLN A O 1
ATOM 2580 N N . LYS A 1 346 ? -14.613 6.423 11.033 1.00 97.88 346 LYS A N 1
ATOM 2581 C CA . LYS A 1 346 ? -14.031 5.754 9.858 1.00 97.88 346 LYS A CA 1
ATOM 2582 C C . LYS A 1 346 ? -12.558 6.099 9.676 1.00 97.88 346 LYS A C 1
ATOM 2584 O O . LYS A 1 346 ? -11.750 5.186 9.542 1.00 97.88 346 LYS A O 1
ATOM 2589 N N . LYS A 1 347 ? -12.205 7.391 9.739 1.00 96.69 347 LYS A N 1
ATOM 2590 C CA . LYS A 1 347 ? -10.813 7.863 9.633 1.00 96.69 347 LYS A CA 1
ATOM 2591 C C . LYS A 1 347 ? -9.907 7.200 10.663 1.00 96.69 347 LYS A C 1
ATOM 2593 O O . LYS A 1 347 ? -8.867 6.681 10.297 1.00 96.69 347 LYS A O 1
ATOM 2598 N N . GLN A 1 348 ? -10.360 7.106 11.912 1.00 95.81 348 GLN A N 1
ATOM 2599 C CA . GLN A 1 348 ? -9.607 6.460 12.988 1.00 95.81 348 GLN A CA 1
ATOM 2600 C C . GLN A 1 348 ? -9.269 4.985 12.720 1.00 95.81 348 GLN A C 1
ATOM 2602 O O . GLN A 1 348 ? -8.480 4.412 13.458 1.00 95.81 348 GLN A O 1
ATOM 2607 N N . LYS A 1 349 ? -9.887 4.311 11.740 1.00 97.12 349 LYS A N 1
ATOM 2608 C CA . LYS A 1 349 ? -9.495 2.940 11.381 1.00 97.12 349 LYS A CA 1
ATOM 2609 C C . LYS A 1 349 ? -8.229 2.903 10.522 1.00 97.12 349 LYS A C 1
ATOM 2611 O O . LYS A 1 349 ? -7.612 1.846 10.456 1.00 97.12 349 LYS A O 1
ATOM 2616 N N . LEU A 1 350 ? -7.860 3.986 9.841 1.00 98.06 350 LEU A N 1
ATOM 2617 C CA . LEU A 1 350 ? -6.749 4.006 8.892 1.00 98.06 350 LEU A CA 1
ATOM 2618 C C . LEU A 1 350 ? -5.435 4.345 9.593 1.00 98.06 350 LEU A C 1
ATOM 2620 O O . LEU A 1 350 ? -5.208 5.494 9.947 1.00 98.06 350 LEU A O 1
ATOM 2624 N N . ARG A 1 351 ? -4.538 3.368 9.748 1.00 97.44 351 ARG A N 1
ATOM 2625 C CA . ARG A 1 351 ? -3.308 3.586 10.523 1.00 97.44 351 ARG A CA 1
ATOM 2626 C C . ARG A 1 351 ? -2.117 3.919 9.646 1.00 97.44 351 ARG A C 1
ATOM 2628 O O . ARG A 1 351 ? -1.613 5.031 9.689 1.00 97.44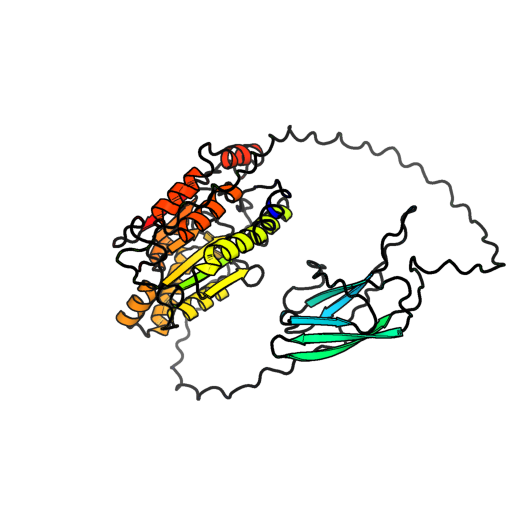 351 ARG A O 1
ATOM 2635 N N . VAL A 1 352 ? -1.637 2.957 8.856 1.00 98.50 352 VAL A N 1
ATOM 2636 C CA . VAL A 1 352 ? -0.349 3.104 8.161 1.00 98.50 352 VAL A CA 1
ATOM 2637 C C . VAL A 1 352 ? -0.418 2.793 6.673 1.00 98.50 352 VAL A C 1
ATOM 2639 O O . VAL A 1 352 ? -1.098 1.854 6.256 1.00 98.50 352 VAL A O 1
ATOM 2642 N N . VAL A 1 353 ? 0.356 3.545 5.886 1.00 98.69 353 VAL A N 1
ATOM 2643 C CA . VAL A 1 353 ? 0.650 3.260 4.476 1.00 98.69 353 VAL A CA 1
ATOM 2644 C C . VAL A 1 353 ? 2.143 3.020 4.294 1.00 98.69 353 VAL A C 1
ATOM 2646 O O . VAL A 1 353 ? 2.943 3.928 4.497 1.00 98.69 353 VAL A O 1
ATOM 2649 N N . TYR A 1 354 ? 2.534 1.831 3.846 1.00 98.69 354 TYR A N 1
ATOM 2650 C CA . TYR A 1 354 ? 3.889 1.579 3.357 1.00 98.69 354 TYR A CA 1
ATOM 2651 C C . TYR A 1 354 ? 3.886 1.499 1.830 1.00 98.69 354 TYR A C 1
ATOM 2653 O O . TYR A 1 354 ? 3.319 0.568 1.251 1.00 98.69 354 TYR A O 1
ATOM 2661 N N . SER A 1 355 ? 4.529 2.468 1.179 1.00 98.38 355 SER A N 1
ATOM 2662 C CA . SER A 1 355 ? 4.625 2.543 -0.276 1.00 98.38 355 SER A CA 1
ATOM 2663 C C . SER A 1 355 ? 5.999 2.120 -0.784 1.00 98.38 355 SER A C 1
ATOM 2665 O O . SER A 1 355 ? 7.022 2.717 -0.447 1.00 98.38 355 SER A O 1
ATOM 2667 N N . ALA A 1 356 ? 6.007 1.099 -1.638 1.00 97.31 356 ALA A N 1
ATOM 2668 C CA . ALA A 1 356 ? 7.140 0.706 -2.467 1.00 97.31 356 ALA A CA 1
ATOM 2669 C C . ALA A 1 356 ? 7.061 1.302 -3.887 1.00 97.31 356 ALA A C 1
ATOM 2671 O O . ALA A 1 356 ? 7.787 0.854 -4.775 1.00 97.31 356 ALA A O 1
ATOM 2672 N N . ALA A 1 357 ? 6.182 2.279 -4.123 1.00 97.25 357 ALA A N 1
ATOM 2673 C CA . ALA A 1 357 ? 6.147 3.015 -5.382 1.00 97.25 357 ALA A CA 1
ATOM 2674 C C . ALA A 1 357 ? 7.302 4.023 -5.464 1.00 97.25 357 ALA A C 1
ATOM 2676 O O . ALA A 1 357 ? 7.774 4.516 -4.438 1.00 97.25 357 ALA A O 1
ATOM 2677 N N . CYS A 1 358 ? 7.736 4.349 -6.684 1.00 97.56 358 CYS A N 1
ATOM 2678 C CA . CYS A 1 358 ? 8.678 5.445 -6.895 1.00 97.56 358 CYS A CA 1
ATOM 2679 C C . CYS A 1 358 ? 8.058 6.784 -6.494 1.00 97.56 358 CYS A C 1
ATOM 2681 O O . CYS A 1 358 ? 6.843 6.969 -6.593 1.00 97.56 358 CYS A O 1
ATOM 2683 N N . PHE A 1 359 ? 8.910 7.709 -6.052 1.00 98.06 359 PHE A N 1
ATOM 2684 C CA . PHE A 1 359 ? 8.526 9.028 -5.549 1.00 98.06 359 PHE A CA 1
ATOM 2685 C C . PHE A 1 359 ? 7.502 8.958 -4.407 1.00 98.06 359 PHE A C 1
ATOM 2687 O O . PHE A 1 359 ? 6.686 9.865 -4.242 1.00 98.06 359 PHE A O 1
ATOM 2694 N N . GLY A 1 360 ? 7.523 7.885 -3.610 1.00 98.00 360 GLY A N 1
ATOM 2695 C CA . GLY A 1 360 ? 6.554 7.661 -2.540 1.00 98.00 360 GLY A CA 1
ATOM 2696 C C . GLY A 1 360 ? 6.514 8.772 -1.480 1.00 98.00 360 GLY A C 1
ATOM 2697 O O . GLY A 1 360 ? 5.477 8.964 -0.852 1.00 98.00 360 GLY A O 1
ATOM 2698 N N . GLU A 1 361 ? 7.595 9.535 -1.293 1.00 98.50 361 GLU A N 1
ATOM 2699 C CA . GLU A 1 361 ? 7.632 10.709 -0.415 1.00 98.50 361 GLU A CA 1
ATOM 2700 C C . GLU A 1 361 ? 6.653 11.799 -0.875 1.00 98.50 361 GLU A C 1
ATOM 2702 O O . GLU A 1 361 ? 5.943 12.389 -0.062 1.00 98.50 361 GLU A O 1
ATOM 2707 N N . SER A 1 362 ? 6.534 12.011 -2.187 1.00 98.50 362 SER A N 1
ATOM 2708 C CA . SER A 1 362 ? 5.574 12.969 -2.748 1.00 98.50 362 SER A CA 1
ATOM 2709 C C . SER A 1 362 ? 4.110 12.545 -2.549 1.00 98.50 362 SER A C 1
ATOM 2711 O O . SER A 1 362 ? 3.192 13.341 -2.717 1.00 98.50 362 SER A O 1
ATOM 2713 N N . HIS A 1 363 ? 3.861 11.288 -2.169 1.00 98.56 363 HIS A N 1
ATOM 2714 C CA . HIS A 1 363 ? 2.514 10.756 -1.936 1.00 98.56 363 HIS A CA 1
ATOM 2715 C C . HIS A 1 363 ? 2.048 10.932 -0.488 1.00 98.56 363 HIS A C 1
ATOM 2717 O O . HIS A 1 363 ? 0.855 10.788 -0.216 1.00 98.56 363 HIS A O 1
ATOM 2723 N N . LEU A 1 364 ? 2.966 11.208 0.449 1.00 98.50 364 LEU A N 1
ATOM 2724 C CA . LEU A 1 364 ? 2.704 11.114 1.891 1.00 98.50 364 LEU A CA 1
ATOM 2725 C C . LEU A 1 364 ? 1.563 12.029 2.335 1.00 98.50 364 LEU A C 1
ATOM 2727 O O . LEU A 1 364 ? 0.672 11.581 3.051 1.00 98.50 364 LEU A O 1
ATOM 2731 N N . ASP A 1 365 ? 1.535 13.273 1.857 1.00 98.44 365 ASP A N 1
ATOM 2732 C CA . ASP A 1 365 ? 0.480 14.222 2.225 1.00 98.44 365 ASP A CA 1
ATOM 2733 C C . ASP A 1 365 ? -0.895 13.820 1.704 1.00 98.44 365 ASP A C 1
ATOM 2735 O O . ASP A 1 365 ? -1.890 13.999 2.405 1.00 98.44 365 ASP A O 1
ATOM 2739 N N . GLY A 1 366 ? -0.960 13.194 0.528 1.00 98.31 366 GLY A N 1
ATOM 2740 C CA . GLY A 1 366 ? -2.204 12.620 0.024 1.00 98.31 366 GLY A CA 1
ATOM 2741 C C . GLY A 1 366 ? -2.712 11.492 0.926 1.00 98.31 366 GLY A C 1
ATOM 2742 O O . GLY A 1 366 ? -3.892 11.460 1.269 1.00 98.31 366 GLY A O 1
ATOM 2743 N N . TRP A 1 367 ? -1.830 10.606 1.396 1.00 98.44 367 TRP A N 1
ATOM 2744 C CA . TRP A 1 367 ? -2.222 9.525 2.307 1.00 98.44 367 TRP A CA 1
ATOM 2745 C C . TRP A 1 367 ? -2.685 10.024 3.678 1.00 98.44 367 TRP A C 1
ATOM 2747 O O . TRP A 1 367 ? -3.690 9.537 4.202 1.00 98.44 367 TRP A O 1
ATOM 2757 N N . LEU A 1 368 ? -2.016 11.037 4.229 1.00 98.38 368 LEU A N 1
ATOM 2758 C CA . LEU A 1 368 ? -2.443 11.672 5.477 1.00 98.38 368 LEU A CA 1
ATOM 2759 C C . LEU A 1 368 ? -3.772 12.422 5.300 1.00 98.38 368 LEU A C 1
ATOM 2761 O O . LEU A 1 368 ? -4.667 12.297 6.134 1.00 98.38 368 LEU A O 1
ATOM 2765 N N . ALA A 1 369 ? -3.959 13.131 4.182 1.00 97.81 369 ALA A N 1
ATOM 2766 C CA . ALA A 1 369 ? -5.225 13.787 3.847 1.00 97.81 369 ALA A CA 1
ATOM 2767 C C . ALA A 1 369 ? -6.373 12.779 3.656 1.00 97.81 369 ALA A C 1
ATOM 2769 O O . ALA A 1 369 ? -7.511 13.049 4.050 1.00 97.81 369 ALA A O 1
ATOM 2770 N N . ALA A 1 370 ? -6.076 11.584 3.130 1.00 98.00 370 ALA A N 1
ATOM 2771 C CA . ALA A 1 370 ? -7.025 10.475 3.044 1.00 98.00 370 ALA A CA 1
ATOM 2772 C C . ALA A 1 370 ? -7.422 9.927 4.428 1.00 98.00 370 ALA A C 1
ATOM 2774 O O . ALA A 1 370 ? -8.415 9.205 4.538 1.00 98.00 370 ALA A O 1
ATOM 2775 N N . GLY A 1 371 ? -6.705 10.297 5.491 1.00 97.56 371 GLY A N 1
ATOM 2776 C CA . GLY A 1 371 ? -7.025 9.982 6.879 1.00 97.56 371 GLY A CA 1
ATOM 2777 C C . GLY A 1 371 ? -6.164 8.893 7.510 1.00 97.56 371 GLY A C 1
ATOM 2778 O O . GLY A 1 371 ? -6.517 8.475 8.603 1.00 97.56 371 GLY A O 1
ATOM 2779 N N . PHE A 1 372 ? -5.088 8.435 6.858 1.00 98.12 372 PHE A N 1
ATOM 2780 C CA . PHE A 1 372 ? -4.125 7.537 7.502 1.00 98.12 372 PHE A CA 1
ATOM 2781 C C . PHE A 1 372 ? -3.312 8.277 8.573 1.00 98.12 372 PHE A C 1
ATOM 2783 O O . PHE A 1 372 ? -2.947 9.440 8.392 1.00 98.12 372 PHE A O 1
ATOM 2790 N N . ASP A 1 373 ? -2.991 7.594 9.670 1.00 97.94 373 ASP A N 1
ATOM 2791 C CA . ASP A 1 373 ? -2.195 8.160 10.761 1.00 97.94 373 ASP A CA 1
ATOM 2792 C C . ASP A 1 373 ? -0.714 8.346 10.425 1.00 97.94 373 ASP A C 1
ATOM 2794 O O . ASP A 1 373 ? -0.089 9.299 10.892 1.00 97.94 373 ASP A O 1
ATOM 2798 N N . ALA A 1 374 ? -0.141 7.465 9.607 1.00 98.38 374 ALA A N 1
ATOM 2799 C CA . ALA A 1 374 ? 1.214 7.602 9.100 1.00 98.38 374 ALA A CA 1
ATOM 2800 C C . ALA A 1 374 ? 1.375 7.014 7.697 1.00 98.38 374 ALA A C 1
ATOM 2802 O O . ALA A 1 374 ? 0.667 6.098 7.280 1.00 98.38 374 ALA A O 1
ATOM 2803 N N . ALA A 1 375 ? 2.367 7.512 6.971 1.00 98.56 375 ALA A N 1
ATOM 2804 C CA . ALA A 1 375 ? 2.744 6.996 5.667 1.00 98.56 375 ALA A CA 1
ATOM 2805 C C . ALA A 1 375 ? 4.267 6.982 5.507 1.00 98.56 375 ALA A C 1
ATOM 2807 O O . ALA A 1 375 ? 4.979 7.788 6.113 1.00 98.56 375 ALA A O 1
ATOM 2808 N N . ALA A 1 376 ? 4.764 6.067 4.678 1.00 98.75 376 ALA A N 1
ATOM 2809 C CA . ALA A 1 376 ? 6.161 6.000 4.279 1.00 98.75 376 ALA A CA 1
ATOM 2810 C C . ALA A 1 376 ? 6.309 5.681 2.789 1.00 98.75 376 ALA A C 1
ATOM 2812 O O . ALA A 1 376 ? 5.518 4.920 2.230 1.00 98.75 376 ALA A O 1
ATOM 2813 N N . GLY A 1 377 ? 7.344 6.235 2.163 1.00 98.38 377 GLY A N 1
ATOM 2814 C CA . GLY A 1 377 ? 7.614 6.085 0.732 1.00 98.38 377 GLY A CA 1
ATOM 2815 C C . GLY A 1 377 ? 9.002 6.601 0.359 1.00 98.38 377 GLY A C 1
ATOM 2816 O O . GLY A 1 377 ? 9.608 7.329 1.144 1.00 98.38 377 GLY A O 1
ATOM 2817 N N . SER A 1 378 ? 9.534 6.182 -0.793 1.00 98.12 378 SER A N 1
ATOM 2818 C CA . SER A 1 378 ? 10.884 6.557 -1.246 1.00 98.12 378 SER A CA 1
ATOM 2819 C C . SER A 1 378 ? 10.985 8.033 -1.637 1.00 98.12 378 SER A C 1
ATOM 2821 O O . SER A 1 378 ? 10.027 8.571 -2.186 1.00 98.12 378 SER A O 1
ATOM 2823 N N . HIS A 1 379 ? 12.139 8.669 -1.423 1.00 97.81 379 HIS A N 1
ATOM 2824 C CA . HIS A 1 379 ? 12.392 10.040 -1.889 1.00 97.81 379 HIS A CA 1
ATOM 2825 C C . HIS A 1 379 ? 12.183 10.158 -3.404 1.00 97.81 379 HIS A C 1
ATOM 2827 O O . HIS A 1 379 ? 11.396 10.980 -3.862 1.00 97.81 379 HIS A O 1
ATOM 2833 N N . ASP A 1 380 ? 12.802 9.256 -4.172 1.00 97.06 380 ASP A N 1
ATOM 2834 C CA . ASP A 1 380 ? 12.732 9.257 -5.633 1.00 97.06 380 ASP A CA 1
ATOM 2835 C C . ASP A 1 380 ? 12.455 7.838 -6.160 1.00 97.06 380 ASP A C 1
ATOM 2837 O O . ASP A 1 380 ? 11.624 7.093 -5.628 1.00 97.06 380 ASP A O 1
ATOM 2841 N N . VAL A 1 381 ? 13.158 7.441 -7.220 1.00 96.25 381 VAL A N 1
ATOM 2842 C CA . VAL A 1 381 ? 13.083 6.135 -7.863 1.00 96.25 381 VAL A CA 1
ATOM 2843 C C . VAL A 1 381 ? 13.461 5.034 -6.857 1.00 96.25 381 VAL A C 1
ATOM 2845 O O . VAL A 1 381 ? 14.584 4.989 -6.352 1.00 96.25 381 VAL A O 1
ATOM 2848 N N . HIS A 1 382 ? 12.509 4.139 -6.570 1.00 95.62 382 HIS A N 1
ATOM 2849 C CA . HIS A 1 382 ? 12.655 3.037 -5.617 1.00 95.62 382 HIS A CA 1
ATOM 2850 C C . HIS A 1 382 ? 13.238 1.794 -6.297 1.00 95.62 382 HIS A C 1
ATOM 2852 O O . HIS A 1 382 ? 12.576 1.135 -7.096 1.00 95.62 382 HIS A O 1
ATOM 2858 N N . THR A 1 383 ? 14.479 1.457 -5.963 1.00 93.88 383 THR A N 1
ATOM 2859 C CA . THR A 1 383 ? 15.268 0.389 -6.598 1.00 93.88 383 THR A CA 1
ATOM 2860 C C . THR A 1 383 ? 15.754 -0.682 -5.621 1.00 93.88 383 THR A C 1
ATOM 2862 O O . THR A 1 383 ? 16.160 -1.758 -6.050 1.00 93.88 383 THR A O 1
ATOM 2865 N N . ASP A 1 384 ? 15.650 -0.454 -4.308 1.00 93.62 384 ASP A N 1
ATOM 2866 C CA . ASP A 1 384 ? 16.102 -1.390 -3.269 1.00 93.62 384 ASP A CA 1
ATOM 2867 C C . ASP A 1 384 ? 15.013 -2.358 -2.763 1.00 93.62 384 ASP A C 1
ATOM 2869 O O . ASP A 1 384 ? 15.201 -3.004 -1.729 1.00 93.62 384 ASP A O 1
ATOM 2873 N N . SER A 1 385 ? 13.886 -2.490 -3.482 1.00 92.00 385 SER A N 1
ATOM 2874 C CA . SER A 1 385 ? 12.720 -3.298 -3.067 1.00 92.00 385 SER A CA 1
ATOM 2875 C C . SER A 1 385 ? 13.091 -4.716 -2.627 1.00 92.00 385 SER A C 1
ATOM 2877 O O . SER A 1 385 ? 12.519 -5.234 -1.672 1.00 92.00 385 SER A O 1
ATOM 2879 N N . ALA A 1 386 ? 14.070 -5.346 -3.281 1.00 87.38 386 ALA A N 1
ATOM 2880 C CA . ALA A 1 386 ? 14.513 -6.696 -2.935 1.00 87.38 386 ALA A CA 1
ATOM 2881 C C . ALA A 1 386 ? 15.086 -6.809 -1.506 1.00 87.38 386 ALA A C 1
ATOM 2883 O O . ALA A 1 386 ? 14.994 -7.874 -0.901 1.00 87.38 386 ALA A O 1
ATOM 2884 N N . ALA A 1 387 ? 15.641 -5.726 -0.953 1.00 91.06 387 ALA A N 1
ATOM 2885 C CA . ALA A 1 387 ? 16.200 -5.684 0.397 1.00 91.06 387 ALA A CA 1
ATOM 2886 C C . ALA A 1 387 ? 15.272 -4.980 1.396 1.00 91.06 387 ALA A C 1
ATOM 2888 O O . ALA A 1 387 ? 15.018 -5.491 2.492 1.00 91.06 387 ALA A O 1
ATOM 2889 N N . SER A 1 388 ? 14.757 -3.804 1.037 1.00 94.62 388 SER A N 1
ATOM 2890 C CA . SER A 1 388 ? 14.006 -2.957 1.965 1.00 94.62 388 SER A CA 1
ATOM 2891 C C . SER A 1 388 ? 12.586 -3.471 2.220 1.00 94.62 388 SER A C 1
ATOM 2893 O O . SER A 1 388 ? 12.146 -3.466 3.371 1.00 94.62 388 SER A O 1
ATOM 2895 N N . PHE A 1 389 ? 11.894 -3.984 1.196 1.00 95.25 389 PHE A N 1
ATOM 2896 C CA . PHE A 1 389 ? 10.518 -4.480 1.305 1.00 95.25 389 PHE A CA 1
ATOM 2897 C C . PHE A 1 389 ? 10.382 -5.664 2.278 1.00 95.25 389 PHE A C 1
ATOM 2899 O O . PHE A 1 389 ? 9.624 -5.543 3.245 1.00 95.25 389 PHE A O 1
ATOM 2906 N N . PRO A 1 390 ? 11.122 -6.786 2.124 1.00 93.44 390 PRO A N 1
ATOM 2907 C CA . PRO A 1 390 ? 11.038 -7.889 3.082 1.00 93.44 390 PRO A CA 1
ATOM 2908 C C . PRO A 1 390 ? 11.502 -7.477 4.480 1.00 93.44 390 PRO A C 1
ATOM 2910 O O . PRO A 1 390 ? 10.920 -7.925 5.466 1.00 93.44 390 PRO A O 1
ATOM 2913 N N . THR A 1 391 ? 12.493 -6.585 4.586 1.00 94.00 391 THR A N 1
ATOM 2914 C CA . THR A 1 391 ? 12.960 -6.081 5.884 1.00 94.00 391 THR A CA 1
ATOM 2915 C C . THR A 1 391 ? 11.864 -5.294 6.605 1.00 94.00 391 THR A C 1
ATOM 2917 O O . THR A 1 391 ? 11.645 -5.511 7.800 1.00 94.00 391 THR A O 1
ATOM 2920 N N . PHE A 1 392 ? 11.129 -4.427 5.901 1.00 96.50 392 PHE A N 1
ATOM 2921 C CA . PHE A 1 392 ? 9.971 -3.738 6.471 1.00 96.50 392 PHE A CA 1
ATOM 2922 C C . PHE A 1 392 ? 8.903 -4.738 6.936 1.00 96.50 392 PHE A C 1
ATOM 2924 O O . PHE A 1 392 ? 8.535 -4.721 8.107 1.00 96.50 392 PHE A O 1
ATOM 2931 N N . MET A 1 393 ? 8.450 -5.647 6.061 1.00 96.81 393 MET A N 1
ATOM 2932 C CA . MET A 1 393 ? 7.371 -6.592 6.399 1.00 96.81 393 MET A CA 1
ATOM 2933 C C . MET A 1 393 ? 7.719 -7.440 7.621 1.00 96.81 393 MET A C 1
ATOM 2935 O O . MET A 1 393 ? 6.900 -7.630 8.521 1.00 96.81 393 MET A O 1
ATOM 2939 N N . ASN A 1 394 ? 8.963 -7.907 7.677 1.00 94.12 394 ASN A N 1
ATOM 2940 C CA . ASN A 1 394 ? 9.462 -8.718 8.769 1.00 94.12 394 ASN A CA 1
ATOM 2941 C C . ASN A 1 394 ? 9.557 -7.945 10.095 1.00 94.12 394 ASN A C 1
ATOM 2943 O O . ASN A 1 394 ? 9.140 -8.446 11.139 1.00 94.12 394 ASN A O 1
ATOM 2947 N N . THR A 1 395 ? 10.073 -6.715 10.070 1.00 94.56 395 THR A N 1
ATOM 2948 C CA . THR A 1 395 ? 10.218 -5.890 11.282 1.00 94.56 395 THR A CA 1
ATOM 2949 C C . THR A 1 395 ? 8.870 -5.393 11.797 1.00 94.56 395 THR A C 1
ATOM 2951 O O . THR A 1 395 ? 8.619 -5.458 13.002 1.00 94.56 395 THR A O 1
ATOM 2954 N N . TRP A 1 396 ? 7.959 -5.028 10.896 1.00 96.19 396 TRP A N 1
ATOM 2955 C CA . TRP A 1 396 ? 6.585 -4.671 11.234 1.00 96.19 396 TRP A CA 1
ATOM 2956 C C . TRP A 1 396 ? 5.834 -5.841 11.882 1.00 96.19 396 TRP A C 1
ATOM 2958 O O . TRP A 1 396 ? 5.259 -5.699 12.963 1.00 96.19 396 TRP A O 1
ATOM 2968 N N . ARG A 1 397 ? 5.928 -7.043 11.293 1.00 94.31 397 ARG A N 1
ATOM 2969 C CA . ARG A 1 397 ? 5.411 -8.290 11.886 1.00 94.31 397 ARG A CA 1
ATOM 2970 C C . ARG A 1 397 ? 5.973 -8.548 13.280 1.00 94.31 397 ARG A C 1
ATOM 2972 O O . ARG A 1 397 ? 5.245 -8.999 14.163 1.00 94.31 397 ARG A O 1
ATOM 2979 N N . SER A 1 398 ? 7.265 -8.296 13.473 1.00 92.81 398 SER A N 1
ATOM 2980 C CA . SER A 1 398 ? 7.944 -8.474 14.758 1.00 92.81 398 SER A CA 1
ATOM 2981 C C . SER A 1 398 ? 7.589 -7.404 15.789 1.00 92.81 398 SER A C 1
ATOM 2983 O O . SER A 1 398 ? 8.104 -7.468 16.905 1.00 92.81 398 SER A O 1
ATOM 2985 N N . GLY A 1 399 ? 6.715 -6.447 15.465 1.00 92.62 399 GLY A N 1
ATOM 2986 C CA . GLY A 1 399 ? 6.232 -5.484 16.441 1.00 92.62 399 GLY A CA 1
ATOM 2987 C C . GLY A 1 399 ? 7.128 -4.303 16.684 1.00 92.62 399 GLY A C 1
ATOM 2988 O O . GLY A 1 399 ? 7.125 -3.776 17.788 1.00 92.62 399 GLY A O 1
ATOM 2989 N N . TYR A 1 400 ? 7.964 -3.944 15.724 1.00 93.56 400 TYR A N 1
ATOM 2990 C CA . TYR A 1 400 ? 8.640 -2.660 15.776 1.00 93.56 400 TYR A CA 1
ATOM 2991 C C . TYR A 1 400 ? 7.642 -1.551 15.464 1.00 93.56 400 TYR A C 1
ATOM 2993 O O . TYR A 1 400 ? 6.607 -1.807 14.837 1.00 93.56 400 TYR A O 1
ATOM 3001 N N . SER A 1 401 ? 7.948 -0.325 15.887 1.00 95.00 401 SER A N 1
ATOM 3002 C CA . SER A 1 401 ? 7.109 0.795 15.479 1.00 95.00 401 SER A CA 1
ATOM 3003 C C . SER A 1 401 ? 7.209 1.006 13.973 1.00 95.00 401 SER A C 1
ATOM 3005 O O . SER A 1 401 ? 8.128 0.505 13.311 1.00 95.00 401 SER A O 1
ATOM 3007 N N . PHE A 1 402 ? 6.259 1.735 13.403 1.00 97.00 402 PHE A N 1
ATOM 3008 C CA . PHE A 1 402 ? 6.224 1.993 11.975 1.00 97.00 402 PHE A CA 1
ATOM 3009 C C . PHE A 1 402 ? 7.497 2.729 11.535 1.00 97.00 402 PHE A C 1
ATOM 3011 O O . PHE A 1 402 ? 8.190 2.269 10.625 1.00 97.00 402 PHE A O 1
ATOM 3018 N N . ALA A 1 403 ? 7.892 3.782 12.262 1.00 96.94 403 ALA A N 1
ATOM 3019 C CA . ALA A 1 403 ? 9.142 4.500 12.007 1.00 96.94 403 ALA A CA 1
ATOM 3020 C C . ALA A 1 403 ? 10.389 3.610 12.162 1.00 96.94 403 ALA A C 1
ATOM 3022 O O . ALA A 1 403 ? 11.276 3.637 11.309 1.00 96.94 403 ALA A O 1
ATOM 3023 N N . GLU A 1 404 ? 10.468 2.781 13.210 1.00 95.88 404 GLU A N 1
ATOM 3024 C CA . GLU A 1 404 ? 11.593 1.851 13.387 1.00 95.88 404 GLU A CA 1
ATOM 3025 C C . GLU A 1 404 ? 11.673 0.818 12.253 1.00 95.88 404 GLU A C 1
ATOM 3027 O O . GLU A 1 404 ? 12.769 0.500 11.786 1.00 95.88 404 GLU A O 1
ATOM 3032 N N . SER A 1 405 ? 10.529 0.300 11.799 1.00 96.81 405 SER A N 1
ATOM 3033 C CA . SER A 1 405 ? 10.447 -0.673 10.704 1.00 96.81 405 SER A CA 1
ATOM 3034 C C . SER A 1 405 ? 10.937 -0.060 9.390 1.00 96.81 405 SER A C 1
ATOM 3036 O O . SER A 1 405 ? 11.725 -0.677 8.670 1.00 96.81 405 SER A O 1
ATOM 3038 N N . VAL A 1 406 ? 10.562 1.194 9.108 1.00 97.56 406 VAL A N 1
ATOM 3039 C CA . VAL A 1 406 ? 11.068 1.941 7.944 1.00 97.56 406 VAL A CA 1
ATOM 3040 C C . VAL A 1 406 ? 12.561 2.245 8.075 1.00 97.56 406 VAL A C 1
ATOM 3042 O O . VAL A 1 406 ? 13.308 2.034 7.123 1.00 97.56 406 VAL A O 1
ATOM 3045 N N . ASN A 1 407 ? 13.042 2.647 9.253 1.00 96.25 407 ASN A N 1
ATOM 3046 C CA . ASN A 1 407 ? 14.472 2.887 9.486 1.00 96.25 407 ASN A CA 1
ATOM 3047 C C . ASN A 1 407 ? 15.316 1.622 9.273 1.00 96.25 407 ASN A C 1
ATOM 3049 O O . ASN A 1 407 ? 16.414 1.675 8.706 1.00 96.25 407 ASN A O 1
ATOM 3053 N N . ARG A 1 408 ? 14.798 0.458 9.678 1.00 94.88 408 ARG A N 1
ATOM 3054 C CA . ARG A 1 408 ? 15.434 -0.837 9.410 1.00 94.88 408 ARG A CA 1
ATOM 3055 C C . ARG A 1 408 ? 15.414 -1.181 7.927 1.00 94.88 408 ARG A C 1
ATOM 3057 O O . ARG A 1 408 ? 16.441 -1.616 7.417 1.00 94.88 408 ARG A O 1
ATOM 3064 N N . ALA A 1 409 ? 14.308 -0.928 7.231 1.00 95.56 409 ALA A N 1
ATOM 3065 C CA . ALA A 1 409 ? 14.226 -1.086 5.781 1.00 95.56 409 ALA A CA 1
ATOM 3066 C C . ALA A 1 409 ? 15.234 -0.184 5.044 1.00 95.56 409 ALA A C 1
ATOM 3068 O O . ALA A 1 409 ? 15.948 -0.662 4.169 1.00 95.56 409 ALA A O 1
ATOM 3069 N N . ASN A 1 410 ? 15.383 1.076 5.466 1.00 95.38 410 ASN A N 1
ATOM 3070 C CA . ASN A 1 410 ? 16.409 1.999 4.966 1.00 95.38 410 ASN A CA 1
ATOM 3071 C C . ASN A 1 410 ? 17.835 1.499 5.223 1.00 95.38 410 ASN A C 1
ATOM 3073 O O . ASN A 1 410 ? 18.747 1.811 4.463 1.00 95.38 410 ASN A O 1
ATOM 3077 N N . SER A 1 411 ? 18.023 0.717 6.285 1.00 93.88 411 SER A N 1
ATOM 3078 C CA . SER A 1 411 ? 19.305 0.116 6.651 1.00 93.88 411 SER A CA 1
ATOM 3079 C C . SER A 1 411 ? 19.562 -1.240 5.986 1.00 93.88 411 SER A C 1
ATOM 3081 O O . SER A 1 411 ? 20.623 -1.815 6.225 1.00 93.88 411 SER A O 1
ATOM 3083 N N . ALA A 1 412 ? 18.624 -1.778 5.198 1.00 91.25 412 ALA A N 1
ATOM 3084 C CA . ALA A 1 412 ? 18.787 -3.072 4.532 1.00 91.25 412 ALA A CA 1
ATOM 3085 C C . ALA A 1 412 ? 19.827 -3.008 3.399 1.00 91.25 412 ALA A C 1
ATOM 3087 O O . ALA A 1 412 ? 20.558 -3.969 3.176 1.00 91.25 412 ALA A O 1
ATOM 3088 N N . ASP A 1 413 ? 19.954 -1.848 2.751 1.00 88.94 413 ASP A N 1
ATOM 3089 C CA . ASP A 1 413 ? 21.012 -1.528 1.792 1.00 88.94 413 ASP A CA 1
ATOM 3090 C C . ASP A 1 413 ? 21.781 -0.278 2.250 1.00 88.94 413 ASP A C 1
ATOM 3092 O O . ASP A 1 413 ? 21.695 0.796 1.656 1.00 88.94 413 ASP A O 1
ATOM 3096 N N . ARG A 1 414 ? 22.535 -0.401 3.356 1.00 85.56 414 ARG A N 1
ATOM 3097 C CA . ARG A 1 414 ? 23.249 0.741 3.976 1.00 85.56 414 ARG A CA 1
ATOM 3098 C C . ARG A 1 414 ? 24.177 1.484 3.019 1.00 85.56 414 ARG A C 1
ATOM 3100 O O . ARG A 1 414 ? 24.400 2.674 3.193 1.00 85.56 414 ARG A O 1
ATOM 3107 N N . GLN A 1 415 ? 24.756 0.772 2.056 1.00 85.62 415 GLN A N 1
ATOM 3108 C CA . GLN A 1 415 ? 25.690 1.338 1.083 1.00 85.62 415 GLN A CA 1
ATOM 3109 C C . GLN A 1 415 ? 24.981 1.847 -0.181 1.00 85.62 415 GLN A C 1
ATOM 3111 O O . GLN A 1 415 ? 25.663 2.291 -1.101 1.00 85.62 415 GLN A O 1
ATOM 3116 N N . ARG A 1 416 ? 23.639 1.785 -0.233 1.00 91.19 416 ARG A N 1
ATOM 3117 C CA . ARG A 1 416 ? 22.816 2.194 -1.381 1.00 91.19 416 ARG A CA 1
ATOM 3118 C C . ARG A 1 416 ? 23.312 1.564 -2.687 1.00 91.19 416 ARG A C 1
ATOM 3120 O O . ARG A 1 416 ? 23.371 2.223 -3.729 1.00 91.19 416 ARG A O 1
ATOM 3127 N N . LYS A 1 417 ? 23.730 0.293 -2.624 1.00 90.38 417 LYS A N 1
ATOM 3128 C CA . LYS A 1 417 ? 24.284 -0.437 -3.769 1.00 90.38 417 LYS A CA 1
ATOM 3129 C C . LYS A 1 417 ? 23.251 -0.612 -4.868 1.00 90.38 417 LYS A C 1
ATOM 3131 O O . LYS A 1 417 ? 23.625 -0.534 -6.035 1.00 90.38 417 LYS A O 1
ATOM 3136 N N . TYR A 1 418 ? 21.984 -0.832 -4.512 1.00 90.62 418 TYR A N 1
ATOM 3137 C CA . TYR A 1 418 ? 20.912 -0.970 -5.494 1.00 90.62 418 TYR A CA 1
ATOM 3138 C C . TYR A 1 418 ? 20.692 0.341 -6.247 1.00 90.62 418 TYR A C 1
ATOM 3140 O O . TYR A 1 418 ? 20.714 0.329 -7.475 1.00 90.62 418 TYR A O 1
ATOM 3148 N N . ASP A 1 419 ? 20.640 1.474 -5.539 1.00 93.00 419 ASP A N 1
ATOM 3149 C CA . ASP A 1 419 ? 20.500 2.793 -6.167 1.00 93.00 419 ASP A CA 1
ATOM 3150 C C . ASP A 1 419 ? 21.706 3.135 -7.056 1.00 93.00 419 ASP A C 1
ATOM 3152 O O . ASP A 1 419 ? 21.551 3.592 -8.188 1.00 93.00 419 ASP A O 1
ATOM 3156 N N . ALA A 1 420 ? 22.929 2.889 -6.571 1.00 92.00 420 ALA A N 1
ATOM 3157 C CA . ALA A 1 420 ? 24.150 3.143 -7.335 1.00 92.00 420 ALA A CA 1
ATOM 3158 C C . ALA A 1 420 ? 24.239 2.286 -8.602 1.00 92.00 420 ALA A C 1
ATOM 3160 O O . ALA A 1 420 ? 24.679 2.766 -9.649 1.00 92.00 420 ALA A O 1
ATOM 3161 N N . TRP A 1 421 ? 23.818 1.026 -8.511 1.00 89.62 421 TRP A N 1
ATOM 3162 C CA . TRP A 1 421 ? 23.784 0.130 -9.653 1.00 89.62 421 TRP A CA 1
ATOM 3163 C C . TRP A 1 421 ? 22.673 0.510 -10.639 1.00 89.62 421 TRP A C 1
ATOM 3165 O O . TRP A 1 421 ? 22.964 0.616 -11.829 1.00 89.62 421 TRP A O 1
ATOM 3175 N N . ALA A 1 422 ? 21.463 0.828 -10.166 1.00 90.44 422 ALA A N 1
ATOM 3176 C CA . ALA A 1 422 ? 20.353 1.289 -11.001 1.00 90.44 422 ALA A CA 1
ATOM 3177 C C . ALA A 1 422 ? 20.735 2.524 -11.835 1.00 90.44 422 ALA A C 1
ATOM 3179 O O . ALA A 1 422 ? 20.583 2.503 -13.057 1.00 90.44 422 ALA A O 1
ATOM 3180 N N . ARG A 1 423 ? 21.356 3.536 -11.205 1.00 92.06 423 ARG A N 1
ATOM 3181 C CA . ARG A 1 423 ? 21.909 4.719 -11.897 1.00 92.06 423 ARG A CA 1
ATOM 3182 C C . ARG A 1 423 ? 22.924 4.372 -12.988 1.00 92.06 423 ARG A C 1
ATOM 3184 O O . ARG A 1 423 ? 23.113 5.152 -13.915 1.00 92.06 423 ARG A O 1
ATOM 3191 N N . SER A 1 424 ? 23.624 3.243 -12.863 1.00 88.50 424 SER A N 1
ATOM 3192 C CA . SER A 1 424 ? 24.683 2.847 -13.798 1.00 88.50 424 SER A CA 1
ATOM 3193 C C . SER A 1 424 ? 24.191 2.081 -15.025 1.00 88.50 424 SER A C 1
ATOM 3195 O O . SER A 1 424 ? 24.910 2.040 -16.020 1.00 88.50 424 SER A O 1
ATOM 3197 N N . ILE A 1 425 ? 23.002 1.474 -14.956 1.00 83.94 425 ILE A N 1
ATOM 3198 C CA . ILE A 1 425 ? 22.464 0.618 -16.024 1.00 83.94 425 ILE A CA 1
ATOM 3199 C C . ILE A 1 425 ? 21.315 1.265 -16.798 1.00 83.94 425 ILE A C 1
ATOM 3201 O O . ILE A 1 425 ? 21.044 0.848 -17.920 1.00 83.94 425 ILE A O 1
ATOM 3205 N N . ASN A 1 426 ? 20.652 2.273 -16.225 1.00 83.69 426 ASN A N 1
ATOM 3206 C CA . ASN A 1 426 ? 19.587 3.005 -16.896 1.00 83.69 426 ASN A CA 1
ATOM 3207 C C . ASN A 1 426 ? 19.660 4.499 -16.547 1.00 83.69 426 ASN A C 1
ATOM 3209 O O . ASN A 1 426 ? 19.596 4.888 -15.379 1.00 83.69 426 ASN A O 1
ATOM 3213 N N . ARG A 1 427 ? 19.771 5.344 -17.579 1.00 87.38 427 ARG A N 1
ATOM 3214 C CA . ARG A 1 427 ? 19.819 6.806 -17.437 1.00 87.38 427 ARG A CA 1
ATOM 3215 C C . ARG A 1 427 ? 18.527 7.374 -16.840 1.00 87.38 427 ARG A C 1
ATOM 3217 O O . ARG A 1 427 ? 18.591 8.361 -16.104 1.00 87.38 427 ARG A O 1
ATOM 3224 N N . ASP A 1 428 ? 17.391 6.729 -17.089 1.00 86.12 428 ASP A N 1
ATOM 3225 C CA . ASP A 1 428 ? 16.090 7.113 -16.531 1.00 86.12 428 ASP A CA 1
ATOM 3226 C C . ASP A 1 428 ? 16.005 6.903 -15.017 1.00 86.12 428 ASP A C 1
ATOM 3228 O O . ASP A 1 428 ? 15.158 7.489 -14.350 1.00 86.12 428 ASP A O 1
ATOM 3232 N N . TRP A 1 429 ? 16.919 6.117 -14.442 1.00 90.00 429 TRP A N 1
ATOM 3233 C CA . TRP A 1 429 ? 17.035 5.923 -12.994 1.00 90.00 429 TRP A CA 1
ATOM 3234 C C . TRP A 1 429 ? 18.186 6.720 -12.394 1.00 90.00 429 TRP A C 1
ATOM 3236 O O . TRP A 1 429 ? 18.661 6.397 -11.308 1.00 90.00 429 TRP A O 1
ATOM 3246 N N . SER A 1 430 ? 18.640 7.773 -13.077 1.00 92.88 430 SER A N 1
ATOM 3247 C CA . SER A 1 430 ? 19.674 8.688 -12.576 1.00 92.88 430 SER A CA 1
ATOM 3248 C C . SER A 1 430 ? 19.319 9.308 -11.218 1.00 92.88 430 SER A C 1
ATOM 3250 O O . SER A 1 430 ? 20.221 9.581 -10.426 1.00 92.88 430 SER A O 1
ATOM 3252 N N . SER A 1 431 ? 18.026 9.440 -10.909 1.00 94.62 431 SER A N 1
ATOM 3253 C CA . SER A 1 431 ? 17.500 9.889 -9.618 1.00 94.62 431 SER A CA 1
ATOM 3254 C C . SER A 1 431 ? 17.221 8.758 -8.618 1.00 94.62 431 SER A C 1
ATOM 3256 O O . SER A 1 431 ? 16.541 9.004 -7.635 1.00 94.62 431 SER A O 1
ATOM 3258 N N . ALA A 1 432 ? 17.705 7.521 -8.815 1.00 96.25 432 ALA A N 1
ATOM 3259 C CA . ALA A 1 432 ? 17.501 6.433 -7.845 1.00 96.25 432 ALA A CA 1
ATOM 3260 C C . ALA A 1 432 ? 17.857 6.870 -6.421 1.00 96.25 432 ALA A C 1
ATOM 3262 O O . ALA A 1 432 ? 19.004 7.212 -6.141 1.00 96.25 432 ALA A O 1
ATOM 3263 N N . ASN A 1 433 ? 16.872 6.849 -5.532 1.00 96.94 433 ASN A N 1
ATOM 3264 C CA . ASN A 1 433 ? 17.035 7.146 -4.120 1.00 96.94 433 ASN A CA 1
ATOM 3265 C C . ASN A 1 433 ? 15.937 6.413 -3.358 1.00 96.94 433 ASN A C 1
ATOM 3267 O O . ASN A 1 433 ? 14.828 6.910 -3.145 1.00 96.94 433 ASN A O 1
ATOM 3271 N N . SER A 1 434 ? 16.261 5.187 -2.967 1.00 96.56 434 SER A N 1
ATOM 3272 C CA . SER A 1 434 ? 15.322 4.280 -2.318 1.00 96.56 434 SER A CA 1
ATOM 3273 C C . SER A 1 434 ? 15.127 4.553 -0.835 1.00 96.56 434 SER A C 1
ATOM 3275 O O . SER A 1 434 ? 14.335 3.856 -0.187 1.00 96.56 434 SER A O 1
ATOM 3277 N N . GLN A 1 435 ? 15.855 5.528 -0.279 1.00 97.44 435 GLN A N 1
ATOM 3278 C CA . GLN A 1 435 ? 15.651 5.949 1.093 1.00 97.44 435 GLN A CA 1
ATOM 3279 C C . GLN A 1 435 ? 14.212 6.434 1.265 1.00 97.44 435 GLN A C 1
ATOM 3281 O O . GLN A 1 435 ? 13.679 7.159 0.432 1.00 97.44 435 GLN A O 1
ATOM 3286 N N . LYS A 1 436 ? 13.574 5.965 2.331 1.00 97.94 436 LYS A N 1
ATOM 3287 C CA . LYS A 1 436 ? 12.168 6.207 2.618 1.00 97.94 436 LYS A CA 1
ATOM 3288 C C . LYS A 1 436 ? 12.032 7.263 3.695 1.00 97.94 436 LYS A C 1
ATOM 3290 O O . LYS A 1 436 ? 12.652 7.134 4.754 1.00 97.94 436 LYS A O 1
ATOM 3295 N N . SER A 1 437 ? 11.172 8.233 3.432 1.00 98.12 437 SER A N 1
ATOM 3296 C CA . SER A 1 437 ? 10.666 9.168 4.428 1.00 98.12 437 SER A CA 1
ATOM 3297 C C . SER A 1 437 ? 9.487 8.559 5.172 1.00 98.12 437 SER A C 1
ATOM 3299 O O . SER A 1 437 ? 8.784 7.693 4.649 1.00 98.12 437 SER A O 1
ATOM 3301 N N . VAL A 1 438 ? 9.273 9.022 6.401 1.00 98.06 438 VAL A N 1
ATOM 3302 C CA . VAL A 1 438 ? 8.110 8.685 7.226 1.00 98.06 438 VAL A CA 1
ATOM 3303 C C . VAL A 1 438 ? 7.452 9.984 7.649 1.00 98.06 438 VAL A C 1
ATOM 3305 O O . VAL A 1 438 ? 8.133 10.884 8.137 1.00 98.06 438 VAL A O 1
ATOM 3308 N N . LYS A 1 439 ? 6.132 10.070 7.499 1.00 97.75 439 LYS A N 1
ATOM 3309 C CA . LYS A 1 439 ? 5.338 11.208 7.965 1.00 97.75 439 LYS A CA 1
ATOM 3310 C C . LYS A 1 439 ? 4.152 10.707 8.780 1.00 97.75 439 LYS A C 1
ATOM 3312 O O . LYS A 1 439 ? 3.499 9.748 8.376 1.00 97.75 439 LYS A O 1
ATOM 3317 N N . GLY A 1 440 ? 3.907 11.332 9.928 1.00 96.06 440 GLY A N 1
ATOM 3318 C CA . GLY A 1 440 ? 2.700 11.136 10.733 1.00 96.06 440 GLY A CA 1
ATOM 3319 C C . GLY A 1 440 ? 1.713 12.275 10.513 1.00 96.06 440 GLY A C 1
ATOM 3320 O O . GLY A 1 440 ? 2.107 13.366 10.090 1.00 96.06 440 GLY A O 1
ATOM 3321 N N . ASN A 1 441 ? 0.440 12.042 10.817 1.00 91.75 441 ASN A N 1
ATOM 3322 C CA . ASN A 1 441 ? -0.505 13.137 10.996 1.00 91.75 441 ASN A CA 1
ATOM 3323 C C . ASN A 1 441 ? -0.096 13.973 12.229 1.00 91.75 441 ASN A C 1
ATOM 3325 O O . ASN A 1 441 ? 0.685 13.527 13.068 1.00 91.75 441 ASN A O 1
ATOM 3329 N N . SER A 1 442 ? -0.607 15.199 12.358 1.00 83.94 442 SER A N 1
ATOM 3330 C CA . SER A 1 442 ? -0.183 16.133 13.418 1.00 83.94 442 SER A CA 1
ATOM 3331 C C . SER A 1 442 ? -0.379 15.616 14.850 1.00 83.94 442 SER A C 1
ATOM 3333 O O . SER A 1 442 ? 0.186 16.182 15.780 1.00 83.94 442 SER A O 1
ATOM 3335 N N . ASN A 1 443 ? -1.188 14.571 15.033 1.00 86.00 443 ASN A N 1
ATOM 3336 C CA . ASN A 1 443 ? -1.592 14.051 16.335 1.00 86.00 443 ASN A CA 1
ATOM 3337 C C . ASN A 1 443 ? -0.987 12.675 16.641 1.00 86.00 443 ASN A C 1
ATOM 3339 O O . ASN A 1 443 ? -1.201 12.153 17.735 1.00 86.00 443 ASN A O 1
ATOM 3343 N N . VAL A 1 444 ? -0.252 12.079 15.700 1.00 88.44 444 VAL A N 1
ATOM 3344 C CA . VAL A 1 444 ? 0.265 10.718 15.819 1.00 88.44 444 VAL A CA 1
ATOM 3345 C C . VAL A 1 444 ? 1.760 10.697 15.542 1.00 88.44 444 VAL A C 1
ATOM 3347 O O . VAL A 1 444 ? 2.227 11.071 14.472 1.00 88.44 444 VAL A O 1
ATOM 3350 N N . ASP A 1 445 ? 2.512 10.202 16.523 1.00 92.06 445 ASP A N 1
ATOM 3351 C CA . ASP A 1 445 ? 3.932 9.894 16.388 1.00 92.06 445 ASP A CA 1
ATOM 3352 C C . ASP A 1 445 ? 4.099 8.518 15.710 1.00 92.06 445 ASP A C 1
ATOM 3354 O O . ASP A 1 445 ? 3.775 7.491 16.324 1.00 92.06 445 ASP A O 1
ATOM 3358 N N . PRO A 1 446 ? 4.648 8.439 14.479 1.00 88.62 446 PRO A N 1
ATOM 3359 C CA . PRO A 1 446 ? 4.901 7.163 13.808 1.00 88.62 446 PRO A CA 1
ATOM 3360 C C . PRO A 1 446 ? 5.858 6.239 14.579 1.00 88.62 446 PRO A C 1
ATOM 3362 O O . PRO A 1 446 ? 5.889 5.031 14.330 1.00 88.62 446 PRO A O 1
ATOM 3365 N N . GLY A 1 447 ? 6.639 6.781 15.520 1.00 91.62 447 GLY A N 1
ATOM 3366 C CA . GLY A 1 447 ? 7.481 6.036 16.453 1.00 91.62 447 GLY A CA 1
ATOM 3367 C C . GLY A 1 447 ? 6.705 5.264 17.523 1.00 91.62 447 GLY A C 1
ATOM 3368 O O . GLY A 1 447 ? 7.282 4.382 18.159 1.00 91.62 447 GLY A O 1
ATOM 3369 N N . ARG A 1 448 ? 5.406 5.541 17.690 1.00 89.50 448 ARG A N 1
ATOM 3370 C CA . ARG A 1 448 ? 4.506 4.860 18.637 1.00 89.50 448 ARG A CA 1
ATOM 3371 C C . ARG A 1 448 ? 3.501 3.927 17.970 1.00 89.50 448 ARG A C 1
ATOM 3373 O O . ARG A 1 448 ? 2.935 3.078 18.653 1.00 89.50 448 ARG A O 1
ATOM 3380 N N . LEU A 1 449 ? 3.299 4.050 16.658 1.00 90.88 449 LEU A N 1
ATOM 3381 C CA . LEU A 1 449 ? 2.426 3.154 15.905 1.00 90.88 449 LEU A CA 1
ATOM 3382 C C . LEU A 1 449 ? 3.070 1.777 15.778 1.00 90.88 449 LEU A C 1
ATOM 3384 O O . LEU A 1 449 ? 4.064 1.612 15.080 1.00 90.88 449 LEU A O 1
ATOM 3388 N N . MET A 1 450 ? 2.487 0.785 16.435 1.00 91.12 450 MET A N 1
ATOM 3389 C CA . MET A 1 450 ? 2.889 -0.617 16.405 1.00 91.12 450 MET A CA 1
ATOM 3390 C C . MET A 1 450 ? 1.774 -1.431 15.749 1.00 91.12 450 MET A C 1
ATOM 3392 O O . MET A 1 450 ? 0.607 -1.042 15.750 1.00 91.12 450 MET A O 1
ATOM 3396 N N . ILE A 1 451 ? 2.082 -2.630 15.259 1.00 89.75 451 ILE A N 1
ATOM 3397 C CA . ILE A 1 451 ? 1.084 -3.455 14.560 1.00 89.75 451 ILE A CA 1
ATOM 3398 C C . ILE A 1 451 ? -0.165 -3.783 15.412 1.00 89.75 451 ILE A C 1
ATOM 3400 O O . ILE A 1 451 ? -1.235 -4.051 14.862 1.00 89.75 451 ILE A O 1
ATOM 3404 N N . TRP A 1 452 ? -0.081 -3.732 16.745 1.00 87.50 452 TRP A N 1
ATOM 3405 C CA . TRP A 1 452 ? -1.167 -3.967 17.721 1.00 87.50 452 TRP A CA 1
ATOM 3406 C C . TRP A 1 452 ? -1.741 -2.713 18.392 1.00 87.50 452 TRP A C 1
ATOM 3408 O O . TRP A 1 452 ? -2.679 -2.852 19.174 1.00 87.50 452 TRP A O 1
ATOM 3418 N N . THR A 1 453 ? -1.214 -1.521 18.117 1.00 79.31 453 THR A N 1
ATOM 3419 C CA . THR A 1 453 ? -1.764 -0.274 18.675 1.00 79.31 453 THR A CA 1
ATOM 3420 C C . THR A 1 453 ? -2.766 0.339 17.704 1.00 79.31 453 THR A C 1
ATOM 3422 O O . THR A 1 453 ? -2.721 0.060 16.500 1.00 79.31 453 THR A O 1
ATOM 3425 N N . LYS A 1 454 ? -3.671 1.163 18.226 1.00 73.38 454 LYS A N 1
ATOM 3426 C CA . LYS A 1 454 ? -4.450 2.091 17.414 1.00 73.38 454 LYS A CA 1
ATOM 3427 C C . LYS A 1 454 ? -3.826 3.470 17.521 1.00 73.38 454 LYS A C 1
ATOM 3429 O O . LYS A 1 454 ? -3.460 3.837 18.659 1.00 73.38 454 LYS A O 1
#

=== Feature glossary ===
A reading guide for the features in this record.

Start from the sequence.

  · This is the polypeptide sequence — one letter per residue, N-terminus first. Length ranges from a few dozen residues for small domains to over a thousand for large multi-domain proteins.

Fold it, and you get atomic coordinates and the backbone conformation that goes with them.

  · Structure coordinates are given as an mmCIF _atom_site loop: one row per atom with element, residue name, chain id, sequence number, and x/y/z position in Å. Only the four main-chain atoms per residue are included here; side chains are omitted to keep the record compact.

  · Backbone dihedral angles. Every residue except chain termini has a φ (preceding-C → N → Cα → C) and a ψ (N → Cα → C → next-N). They are reported in degrees following the IUPAC sign convention. Secondary structure is essentially a statement about which (φ, ψ) basin each residue occupies.

  · The SS8 string is DSSP's per-residue secondary-structure call. α-helix (H) means an i→i+4 H-bond ladder; β-strand (E) means the residue participates in a β-sheet; 3₁₀ (G) and π (I) are tighter and wider helices; T/S are turns/bends; '-' is loop.

  · SS3 is a coarse helix/strand/coil call (letters a/b/c) made by the P-SEA algorithm from inter-Cα distances and dihedrals. It is less detailed than DSSP but needs only Cα positions.

Summarize the fold with a handful of shape descriptors and a per-residue structural alphabet.

  · Radius of gyration (Rg) is the root-mean-square distance of Cα atoms from their centroid — a single number for overall size and compactness. A globular domain of N residues has Rg ≈ 2.2·N^0.38 Å; an extended or disordered chain has a much larger Rg. The Cα contact count is the number of residue pairs whose Cα atoms are within 8 Å and are more than four positions apart in sequence — a standard proxy for tertiary packing density. The bounding box is the smallest axis-aligned box enclosing all Cα atoms.

  · The Foldseek 3Di string encodes local tertiary geometry as a 20-letter alphabet — one character per residue — derived from the relative positions of nearby Cα atoms. Unlike the amino-acid sequence, 3Di is a direct function of the 3D structure, so two proteins with the same fold have similar 3Di strings even at low sequence identity.

  · Solvent-accessible surface area (SASA) is the area in Å² traced out by the centre of a 1.4 Å probe sphere (a water molecule) rolled over the protein's van der Waals surface (Shrake–Rupley / Lee–Richards construction). Buried residues have near-zero SASA; fully exposed residues can exceed 200 Å². The total SASA scales roughly with the number of surface residues.

Ask how reliable the model is.

  · pLDDT (predicted Local Distance Difference Test) is AlphaFold's per-residue confidence score, ranging from 0 to 100. Values above 90 indicate high confidence (typically well-packed cores); 70–90 is confident; 50–70 low confidence; below 50 usually means the region is disordered or the prediction is unreliable there. AlphaFold stores pLDDT in the mmCIF B-factor column.

  · B-factor (Debye–Waller factor) reflects atomic displacement in the crystal lattice. It is an experimental observable (units Å²), not a prediction; low values mean the atom is pinned down, high values mean it moves or is heterogeneous across the crystal.

  · Predicted Aligned Error (PAE) is an AlphaFold confidence matrix: entry (i, j) is the expected error in the position of residue j, in ångströms, when the prediction is superimposed on the true structure at residue i. Low PAE within a block of residues means that block is internally rigid and well-predicted; high PAE between two blocks means their relative placement is uncertain even if each block individually is confident.

Place it in context: what it resembles, what it is annotated as, and how it looks.

  · Nearest PDB neighbors are the top structural matches found by Foldseek when searching this structure against the entire Protein Data Bank. Each hit reports a TM-score (0 to 1; >0.5 almost always implies the same fold) and an E-value. These are *structural* homologs — they may share no detectable sequence similarity.

  · Functional annotations link the protein to curated databases. InterPro entries identify conserved domains and families by matching the sequence against member-database signatures (Pfam, PROSITE, CDD, …). Gene Ontology (GO) terms describe molecular function, biological process, and cellular component in a controlled vocabulary. CATH places the structure in a hierarchical fold classification (Class/Architecture/Topology/Homologous-superfamily). The organism is the source species.

  · Three diagnostic plots accompany the record. The Cα contact map visualizes the tertiary structure as a 2D adjacency matrix (8 Å cutoff, sequence-local contacts suppressed). The Ramachandran plot shows the distribution of backbone (φ, ψ) torsions, with points in the α and β basins reflecting secondary structure content. The PAE plot shows AlphaFold's inter-residue confidence as a color matrix.

  · Six rendered views show the 3D structure from the faces of a cube — i.e. along ±x, ±y, ±z. Rendering representation is drawn randomly per protein from cartoon (secondary-structure ribbons), sticks (backbone bonds), or molecular surface; coloring is either N→C rainbow (blue at the N-terminus through red at the C-terminus) or one color per chain.